Protein AF-A0A2V2V6P1-F1 (afdb_monomer_lite)

Structure (mmCIF, N/CA/C/O backbone):
data_AF-A0A2V2V6P1-F1
#
_entry.id   AF-A0A2V2V6P1-F1
#
loop_
_atom_site.group_PDB
_atom_site.id
_atom_site.type_symbol
_atom_site.label_atom_id
_atom_site.label_alt_id
_atom_site.label_comp_id
_atom_site.label_asym_id
_atom_site.label_entity_id
_atom_site.label_seq_id
_atom_site.pdbx_PDB_ins_code
_atom_site.Cartn_x
_atom_site.Cartn_y
_atom_site.Cartn_z
_atom_site.occupancy
_atom_site.B_iso_or_equiv
_atom_site.auth_seq_id
_atom_site.auth_comp_id
_atom_site.auth_asym_id
_atom_site.auth_atom_id
_atom_site.pdbx_PDB_model_num
ATOM 1 N N . MET A 1 1 ? 5.556 -16.209 -18.187 1.00 89.06 1 MET A N 1
ATOM 2 C CA . MET A 1 1 ? 5.966 -14.813 -17.973 1.00 89.06 1 MET A CA 1
ATOM 3 C C . MET A 1 1 ? 6.076 -14.596 -16.478 1.00 89.06 1 MET A C 1
ATOM 5 O O . MET A 1 1 ? 5.092 -14.852 -15.794 1.00 89.06 1 MET A O 1
ATOM 9 N N . PHE A 1 2 ? 7.232 -14.177 -15.977 1.00 92.62 2 PHE A N 1
ATOM 10 C CA . PHE A 1 2 ? 7.441 -13.860 -14.566 1.00 92.62 2 PHE A CA 1
ATOM 11 C C . PHE A 1 2 ? 7.770 -12.371 -14.395 1.00 92.62 2 PHE A C 1
ATOM 13 O O . PHE A 1 2 ? 8.653 -11.844 -15.073 1.00 92.62 2 PHE A O 1
ATOM 20 N N . ILE A 1 3 ? 7.023 -11.686 -13.524 1.00 94.00 3 ILE A N 1
ATOM 21 C CA . ILE A 1 3 ? 7.126 -10.239 -13.299 1.00 94.00 3 ILE A CA 1
ATOM 22 C C . ILE A 1 3 ? 7.539 -9.997 -11.850 1.00 94.00 3 ILE A C 1
ATOM 24 O O . ILE A 1 3 ? 6.914 -10.525 -10.932 1.00 94.00 3 ILE A O 1
ATOM 28 N N . ILE A 1 4 ? 8.566 -9.173 -11.655 1.00 94.62 4 ILE A N 1
ATOM 29 C CA . ILE A 1 4 ? 9.020 -8.705 -10.343 1.00 94.62 4 ILE A CA 1
ATOM 30 C C . ILE A 1 4 ? 8.730 -7.211 -10.229 1.00 94.62 4 ILE A C 1
ATOM 32 O O . ILE A 1 4 ? 8.981 -6.458 -11.168 1.00 94.62 4 ILE A O 1
ATOM 36 N N . SER A 1 5 ? 8.255 -6.780 -9.062 1.00 95.31 5 SER A N 1
ATOM 37 C CA . SER A 1 5 ? 8.188 -5.371 -8.679 1.00 95.31 5 SER A CA 1
ATOM 38 C C . SER A 1 5 ? 8.990 -5.155 -7.406 1.00 95.31 5 SER A C 1
ATOM 40 O O . SER A 1 5 ? 8.824 -5.921 -6.461 1.00 95.31 5 SER A O 1
ATOM 42 N N . TRP A 1 6 ? 9.850 -4.137 -7.375 1.00 94.94 6 TRP A N 1
ATOM 43 C CA . TRP A 1 6 ? 10.725 -3.891 -6.235 1.00 94.94 6 TRP A CA 1
ATOM 44 C C . TRP A 1 6 ? 11.082 -2.410 -6.067 1.00 94.94 6 TRP A C 1
ATOM 46 O O . TRP A 1 6 ? 11.802 -1.825 -6.883 1.00 94.94 6 TRP A O 1
ATOM 56 N N . ASN A 1 7 ? 10.665 -1.813 -4.950 1.00 94.50 7 ASN A N 1
ATOM 57 C CA . ASN A 1 7 ? 11.234 -0.548 -4.512 1.00 94.50 7 ASN A CA 1
ATOM 58 C C . ASN A 1 7 ? 12.654 -0.787 -3.957 1.00 94.50 7 ASN A C 1
ATOM 60 O O . ASN A 1 7 ? 12.836 -1.364 -2.885 1.00 94.50 7 ASN A O 1
ATOM 64 N N . VAL A 1 8 ? 13.667 -0.328 -4.699 1.00 92.75 8 VAL A N 1
ATOM 65 C CA . VAL A 1 8 ? 15.089 -0.574 -4.397 1.00 92.75 8 VAL A CA 1
ATOM 66 C C . VAL A 1 8 ? 15.697 0.432 -3.425 1.00 92.75 8 VAL A C 1
ATOM 68 O O . VAL A 1 8 ? 16.860 0.276 -3.058 1.00 92.75 8 VAL A O 1
ATOM 71 N N . ALA A 1 9 ? 14.966 1.490 -3.060 1.00 90.69 9 ALA A N 1
ATOM 72 C CA . ALA A 1 9 ? 15.437 2.590 -2.216 1.00 90.69 9 ALA A CA 1
ATOM 73 C C . ALA A 1 9 ? 16.768 3.252 -2.658 1.00 90.69 9 ALA A C 1
ATOM 75 O O . ALA A 1 9 ? 17.393 3.985 -1.883 1.00 90.69 9 ALA A O 1
ATOM 76 N N . GLY A 1 10 ? 17.179 3.062 -3.914 1.00 92.31 10 GLY A N 1
ATOM 77 C CA . GLY A 1 10 ? 18.407 3.583 -4.515 1.00 92.31 10 GLY A CA 1
ATOM 78 C C . GLY A 1 10 ? 19.127 2.532 -5.360 1.00 92.31 10 GLY A C 1
ATOM 79 O O . GLY A 1 10 ? 19.841 1.675 -4.847 1.00 92.31 10 GLY A O 1
ATOM 80 N N . TRP A 1 11 ? 19.005 2.621 -6.685 1.00 94.19 11 TRP A N 1
ATOM 81 C CA . TRP A 1 11 ? 19.511 1.577 -7.582 1.00 94.19 11 TRP A CA 1
ATOM 82 C C . TRP A 1 11 ? 21.039 1.541 -7.710 1.00 94.19 11 TRP A C 1
ATOM 84 O O . TRP A 1 11 ? 21.615 0.470 -7.868 1.00 94.19 11 TRP A O 1
ATOM 94 N N . SER A 1 12 ? 21.738 2.678 -7.622 1.00 91.81 12 SER A N 1
ATOM 95 C CA . SER A 1 12 ? 23.207 2.692 -7.766 1.00 91.81 12 SER A CA 1
ATOM 96 C C . SER A 1 12 ? 23.924 1.868 -6.690 1.00 91.81 12 SER A C 1
ATOM 98 O O . SER A 1 12 ? 24.872 1.150 -6.998 1.00 91.81 12 SER A O 1
ATOM 100 N N . SER A 1 13 ? 23.482 1.948 -5.431 1.00 90.75 13 SER A N 1
ATOM 101 C CA . SER A 1 13 ? 24.029 1.125 -4.343 1.00 90.75 13 SER A CA 1
ATOM 102 C C . SER A 1 13 ? 23.668 -0.343 -4.534 1.00 90.75 13 SER A C 1
ATOM 104 O O . SER A 1 13 ? 24.547 -1.198 -4.479 1.00 90.75 13 SER A O 1
ATOM 106 N N . THR A 1 14 ? 22.400 -0.615 -4.836 1.00 91.69 14 THR A N 1
ATOM 107 C CA . THR A 1 14 ? 21.874 -1.971 -5.015 1.00 91.69 14 THR A CA 1
ATOM 108 C C . THR A 1 14 ? 22.548 -2.697 -6.179 1.00 91.69 14 THR A C 1
ATOM 110 O O . THR A 1 14 ? 23.003 -3.823 -6.028 1.00 91.69 14 THR A O 1
ATOM 113 N N . SER A 1 15 ? 22.706 -2.037 -7.327 1.00 93.56 15 SER A N 1
ATOM 114 C CA . SER A 1 15 ? 23.390 -2.601 -8.499 1.00 93.56 15 SER A CA 1
ATOM 115 C C . SER A 1 15 ? 24.881 -2.856 -8.263 1.00 93.56 15 SER A C 1
ATOM 117 O O . SER A 1 15 ? 25.421 -3.823 -8.795 1.00 93.56 15 SER A O 1
ATOM 119 N N . ARG A 1 16 ? 25.558 -2.038 -7.442 1.00 93.00 16 ARG A N 1
ATOM 120 C CA . ARG A 1 16 ? 26.941 -2.307 -7.019 1.00 93.00 16 ARG A CA 1
ATOM 121 C C . ARG A 1 16 ? 27.026 -3.605 -6.215 1.00 93.00 16 ARG A C 1
ATOM 123 O O . ARG A 1 16 ? 27.831 -4.455 -6.576 1.00 93.00 16 ARG A O 1
ATOM 130 N N . MET A 1 17 ? 26.177 -3.767 -5.201 1.00 90.19 17 MET A N 1
ATOM 131 C CA . MET A 1 17 ? 26.137 -4.987 -4.382 1.00 90.19 17 MET A CA 1
ATOM 132 C C . MET A 1 17 ? 25.772 -6.215 -5.221 1.00 90.19 17 MET A C 1
ATOM 134 O O . MET A 1 17 ? 26.411 -7.253 -5.113 1.00 90.19 17 MET A O 1
ATOM 138 N N . ILE A 1 18 ? 24.816 -6.074 -6.146 1.00 91.88 18 ILE A N 1
ATOM 139 C CA . ILE A 1 18 ? 24.467 -7.141 -7.091 1.00 91.88 18 ILE A CA 1
ATOM 140 C C . ILE A 1 18 ? 25.690 -7.585 -7.903 1.00 91.88 18 ILE A C 1
ATOM 142 O O . ILE A 1 18 ? 25.903 -8.780 -8.084 1.00 91.88 18 ILE A O 1
ATOM 146 N N . ARG A 1 19 ? 26.513 -6.656 -8.393 1.00 92.44 19 ARG A N 1
ATOM 147 C CA . ARG A 1 19 ? 27.737 -7.022 -9.120 1.00 92.44 19 ARG A CA 1
ATOM 148 C C . ARG A 1 19 ? 28.783 -7.674 -8.220 1.00 92.44 19 ARG A C 1
ATOM 150 O O . ARG A 1 19 ? 29.459 -8.587 -8.677 1.00 92.44 19 ARG A O 1
ATOM 157 N N . GLU A 1 20 ? 28.916 -7.225 -6.976 1.00 91.56 20 GLU A N 1
ATOM 158 C CA . GLU A 1 20 ? 29.836 -7.821 -5.998 1.00 91.56 20 GLU A CA 1
ATOM 159 C C . GLU A 1 20 ? 29.452 -9.280 -5.687 1.00 91.56 20 GLU A C 1
ATOM 161 O O . GLU A 1 20 ? 30.316 -10.155 -5.736 1.00 91.56 20 GLU A O 1
ATOM 166 N N . ASP A 1 21 ? 28.161 -9.558 -5.485 1.00 88.56 21 ASP A N 1
ATOM 167 C CA . ASP A 1 21 ? 27.668 -10.882 -5.078 1.00 88.56 21 ASP A CA 1
ATOM 168 C C . ASP A 1 21 ? 27.405 -11.839 -6.257 1.00 88.56 21 ASP A C 1
ATOM 170 O O . ASP A 1 21 ? 27.622 -13.049 -6.155 1.00 88.56 21 ASP A O 1
ATOM 174 N N . PHE A 1 22 ? 26.928 -11.323 -7.395 1.00 90.06 22 PHE A N 1
ATOM 175 C CA . PHE A 1 22 ? 26.502 -12.127 -8.553 1.00 90.06 22 PHE A CA 1
ATOM 176 C C . PHE A 1 22 ? 27.411 -11.969 -9.782 1.00 90.06 22 PHE A C 1
ATOM 178 O O . PHE A 1 22 ? 27.171 -12.603 -10.816 1.00 90.06 22 PHE A O 1
ATOM 185 N N . GLY A 1 23 ? 28.444 -11.130 -9.696 1.00 91.38 23 GLY A N 1
ATOM 186 C CA . GLY A 1 23 ? 29.402 -10.832 -10.764 1.00 91.38 23 GLY A CA 1
ATOM 187 C C . GLY A 1 23 ? 28.898 -9.826 -11.804 1.00 91.38 23 GLY A C 1
ATOM 188 O O . GLY A 1 23 ? 29.677 -9.016 -12.298 1.00 91.38 23 GLY A O 1
ATOM 189 N N . SER A 1 24 ? 27.606 -9.853 -12.142 1.00 92.62 24 SER A N 1
ATOM 190 C CA . SER A 1 24 ? 26.980 -8.915 -13.082 1.00 92.62 24 SER A CA 1
ATOM 191 C C . SER A 1 24 ? 25.478 -8.765 -12.815 1.00 92.62 24 SER A C 1
ATOM 193 O O . SER A 1 24 ? 24.850 -9.648 -12.219 1.00 92.62 24 SER A O 1
ATOM 195 N N . ILE A 1 25 ? 24.882 -7.666 -13.277 1.00 93.75 25 ILE A N 1
ATOM 196 C CA . ILE A 1 25 ? 23.432 -7.458 -13.248 1.00 93.75 25 ILE A CA 1
ATOM 197 C C . ILE A 1 25 ? 22.745 -8.458 -14.185 1.00 93.75 25 ILE A C 1
ATOM 199 O O . ILE A 1 25 ? 21.726 -9.029 -13.801 1.00 93.75 25 ILE A O 1
ATOM 203 N N . ALA A 1 26 ? 23.313 -8.741 -15.362 1.00 91.62 26 ALA A N 1
ATOM 204 C CA . ALA A 1 26 ? 22.815 -9.764 -16.284 1.00 91.62 26 ALA A CA 1
ATOM 205 C C . ALA A 1 26 ? 22.690 -11.135 -15.599 1.00 91.62 26 ALA A C 1
ATOM 207 O O . ALA A 1 26 ? 21.635 -11.769 -15.660 1.00 91.62 26 ALA A O 1
ATOM 208 N N . SER A 1 27 ? 23.738 -11.562 -14.884 1.00 91.38 27 SER A N 1
ATOM 209 C CA . SER A 1 27 ? 23.758 -12.813 -14.115 1.00 91.38 27 SER A CA 1
ATOM 210 C C . SER A 1 27 ? 22.663 -12.839 -13.050 1.00 91.38 27 SER A C 1
ATOM 212 O O . SER A 1 27 ? 21.993 -13.857 -12.874 1.00 91.38 27 SER A O 1
ATOM 214 N N . PHE A 1 28 ? 22.468 -11.729 -12.335 1.00 92.81 28 PHE A N 1
ATOM 215 C CA . PHE A 1 28 ? 21.411 -11.607 -11.335 1.00 92.81 28 PHE A CA 1
ATOM 216 C C . PHE A 1 28 ? 20.018 -11.700 -11.966 1.00 92.81 28 PHE A C 1
ATOM 218 O O . PHE A 1 28 ? 19.232 -12.559 -11.572 1.00 92.81 28 PHE A O 1
ATOM 225 N N . LEU A 1 29 ? 19.732 -10.894 -12.993 1.00 91.44 29 LEU A N 1
ATOM 226 C CA . LEU A 1 29 ? 18.449 -10.902 -13.701 1.00 91.44 29 LEU A CA 1
ATOM 227 C C . LEU A 1 29 ? 18.150 -12.264 -14.347 1.00 91.44 29 LEU A C 1
ATOM 229 O O . LEU A 1 29 ? 17.004 -12.699 -14.391 1.00 91.44 29 LEU A O 1
ATOM 233 N N . GLN A 1 30 ? 19.169 -12.984 -14.821 1.00 87.88 30 GLN A N 1
ATOM 234 C CA . GLN A 1 30 ? 18.990 -14.342 -15.330 1.00 87.88 30 GLN A CA 1
ATOM 235 C C . GLN A 1 30 ? 18.619 -15.329 -14.213 1.00 87.88 30 GLN A C 1
ATOM 237 O O . GLN A 1 30 ? 17.751 -16.179 -14.417 1.00 87.88 30 GLN A O 1
ATOM 242 N N . ARG A 1 31 ? 19.239 -15.208 -13.030 1.00 89.00 31 ARG A N 1
ATOM 243 C CA . ARG A 1 31 ? 18.958 -16.060 -11.860 1.00 89.00 31 ARG A CA 1
ATOM 244 C C . ARG A 1 31 ? 17.566 -15.850 -11.280 1.00 89.00 31 ARG A C 1
ATOM 246 O O . ARG A 1 31 ? 17.010 -16.809 -10.756 1.00 89.00 31 ARG A O 1
ATOM 253 N N . THR A 1 32 ? 16.993 -14.649 -11.386 1.00 88.31 32 THR A N 1
ATOM 254 C CA . THR A 1 32 ? 15.604 -14.423 -10.950 1.00 88.31 32 THR A CA 1
ATOM 255 C C . THR A 1 32 ? 14.589 -15.162 -11.821 1.00 88.31 32 THR A C 1
ATOM 257 O O . THR A 1 32 ? 13.445 -15.314 -11.409 1.00 88.31 32 THR A O 1
ATOM 260 N N . GLN A 1 33 ? 14.984 -15.600 -13.024 1.00 90.31 33 GLN A N 1
ATOM 261 C CA . GLN A 1 33 ? 14.097 -16.154 -14.052 1.00 90.31 33 GLN A CA 1
ATOM 262 C C . GLN A 1 33 ? 12.965 -15.201 -14.471 1.00 90.31 33 GLN A C 1
ATOM 264 O O . GLN A 1 33 ? 12.017 -15.626 -15.127 1.00 90.31 33 GLN A O 1
ATOM 269 N N . ALA A 1 34 ? 13.059 -13.914 -14.123 1.00 92.19 34 ALA A N 1
ATOM 270 C CA . ALA A 1 34 ? 12.073 -12.922 -14.516 1.00 92.19 34 ALA A CA 1
ATOM 271 C C . ALA A 1 34 ? 12.130 -12.657 -16.021 1.00 92.19 34 ALA A C 1
ATOM 273 O O . ALA A 1 34 ? 13.157 -12.857 -16.675 1.00 92.19 34 ALA A O 1
ATOM 274 N N . ASP A 1 35 ? 11.011 -12.187 -16.553 1.00 95.62 35 ASP A N 1
ATOM 275 C CA . ASP A 1 35 ? 10.893 -11.641 -17.902 1.00 95.62 35 ASP A CA 1
ATOM 276 C C . ASP A 1 35 ? 10.772 -10.114 -17.864 1.00 95.62 35 ASP A C 1
ATOM 278 O O . ASP A 1 35 ? 11.211 -9.431 -18.789 1.00 95.62 35 ASP A O 1
ATOM 282 N N . ILE A 1 36 ? 10.197 -9.584 -16.779 1.00 97.50 36 ILE A N 1
ATOM 283 C CA . ILE A 1 36 ? 10.028 -8.155 -16.520 1.00 97.50 36 ILE A CA 1
ATOM 284 C C . ILE A 1 36 ? 10.393 -7.880 -15.059 1.00 97.50 36 ILE A C 1
ATOM 286 O O . ILE A 1 36 ? 9.879 -8.532 -14.151 1.00 97.50 36 ILE A O 1
ATOM 290 N N . VAL A 1 37 ? 11.262 -6.900 -14.823 1.00 97.56 37 VAL A N 1
ATOM 291 C CA . VAL A 1 37 ? 11.636 -6.419 -13.490 1.00 97.56 37 VAL A CA 1
ATOM 292 C C . VAL A 1 37 ? 11.384 -4.918 -13.424 1.00 97.56 37 VAL A C 1
ATOM 294 O O . VAL A 1 37 ? 12.053 -4.126 -14.083 1.00 97.56 37 VAL A O 1
ATOM 297 N N . CYS A 1 38 ? 10.408 -4.528 -12.616 1.00 98.44 38 CYS A N 1
ATOM 298 C CA . CYS A 1 38 ? 9.981 -3.154 -12.415 1.00 98.44 38 CYS A CA 1
ATOM 299 C C . CYS A 1 38 ? 10.547 -2.627 -11.100 1.00 98.44 38 CYS A C 1
ATOM 301 O O . CYS A 1 38 ? 10.188 -3.113 -10.030 1.00 98.44 38 CYS A O 1
ATOM 303 N N . LEU A 1 39 ? 11.428 -1.634 -11.177 1.00 98.00 39 LEU A N 1
ATOM 304 C CA . LEU A 1 39 ? 12.057 -1.030 -10.010 1.00 98.00 39 LEU A CA 1
ATOM 305 C C . LEU A 1 39 ? 11.515 0.374 -9.751 1.00 98.00 39 LEU A C 1
ATOM 307 O O . LEU A 1 39 ? 11.304 1.153 -10.688 1.00 98.00 39 LEU A O 1
ATOM 311 N N . GLN A 1 40 ? 11.353 0.702 -8.471 1.00 97.69 40 GLN A N 1
ATOM 312 C CA . GLN A 1 40 ? 10.946 2.019 -7.981 1.00 97.69 40 GLN A CA 1
ATOM 313 C C . GLN A 1 40 ? 12.022 2.638 -7.083 1.00 97.69 40 GLN A C 1
ATOM 315 O O . GLN A 1 40 ? 12.880 1.940 -6.550 1.00 97.69 40 GLN A O 1
ATOM 320 N N . GLU A 1 41 ? 11.970 3.960 -6.911 1.00 94.38 41 GLU A N 1
ATOM 321 C CA . GLU A 1 41 ? 12.914 4.730 -6.088 1.00 94.38 41 GLU A CA 1
ATOM 322 C C . GLU A 1 41 ? 14.383 4.575 -6.533 1.00 94.38 41 GLU A C 1
ATOM 324 O O . GLU A 1 41 ? 15.314 4.470 -5.735 1.00 94.38 41 GLU A O 1
ATOM 329 N N . VAL A 1 42 ? 14.601 4.597 -7.849 1.00 94.56 42 VAL A N 1
ATOM 330 C CA . VAL A 1 42 ? 15.912 4.392 -8.486 1.00 94.56 42 VAL A CA 1
ATOM 331 C C . VAL A 1 42 ? 16.952 5.443 -8.065 1.00 94.56 42 VAL A C 1
ATOM 333 O O . VAL A 1 42 ? 18.140 5.128 -7.984 1.00 94.56 42 VAL A O 1
ATOM 336 N N . LYS A 1 43 ? 16.518 6.677 -7.766 1.00 92.56 43 LYS A N 1
ATOM 337 C CA . LYS A 1 43 ? 17.339 7.837 -7.356 1.00 92.56 43 LYS A CA 1
ATOM 338 C C . LYS A 1 43 ? 18.412 8.207 -8.383 1.00 92.56 43 LYS A C 1
ATOM 340 O O . LYS A 1 43 ? 19.604 8.311 -8.089 1.00 92.56 43 LYS A O 1
ATOM 345 N N . GLY A 1 44 ? 17.968 8.392 -9.626 1.00 89.50 44 GLY A N 1
ATOM 346 C CA . GLY A 1 44 ? 18.817 8.682 -10.781 1.00 89.50 44 GLY A CA 1
ATOM 347 C C . GLY A 1 44 ? 18.540 10.022 -11.461 1.00 89.50 44 GLY A C 1
ATOM 348 O O . GLY A 1 44 ? 17.657 10.786 -11.075 1.00 89.50 44 GLY A O 1
ATOM 349 N N . SER A 1 45 ? 19.322 10.306 -12.501 1.00 92.56 45 SER A N 1
ATOM 350 C CA . SER A 1 45 ? 19.064 11.397 -13.445 1.00 92.56 45 SER A CA 1
ATOM 351 C C . SER A 1 45 ? 19.658 11.056 -14.809 1.00 92.56 45 SER A C 1
ATOM 353 O O . SER A 1 45 ? 20.632 10.305 -14.871 1.00 92.56 45 SER A O 1
ATOM 355 N N . TRP A 1 46 ? 19.133 11.666 -15.874 1.00 92.00 46 TRP A N 1
ATOM 356 C CA . TRP A 1 46 ? 19.660 11.502 -17.234 1.00 92.00 46 TRP A CA 1
ATOM 357 C C . TRP A 1 46 ? 21.154 11.828 -17.328 1.00 92.00 46 TRP A C 1
ATOM 359 O O . TRP A 1 46 ? 21.923 11.008 -17.807 1.00 92.00 46 TRP A O 1
ATOM 369 N N . ALA A 1 47 ? 21.592 12.946 -16.740 1.00 91.25 47 ALA A N 1
ATOM 370 C CA . ALA A 1 47 ? 23.005 13.332 -16.732 1.00 91.25 47 ALA A CA 1
ATOM 371 C C . ALA A 1 47 ? 23.913 12.283 -16.061 1.00 91.25 47 ALA A C 1
ATOM 373 O O . ALA A 1 47 ? 25.030 12.050 -16.512 1.00 91.25 47 ALA A O 1
ATOM 374 N N . LYS A 1 48 ? 23.439 11.635 -14.986 1.00 90.06 48 LYS A N 1
ATOM 375 C CA . LYS A 1 48 ? 24.193 10.570 -14.307 1.00 90.06 48 LYS A CA 1
ATOM 376 C C . LYS A 1 48 ? 24.206 9.283 -15.134 1.00 90.06 48 LYS A C 1
ATOM 378 O O . LYS A 1 48 ? 25.240 8.632 -15.204 1.00 90.06 48 LYS A O 1
ATOM 383 N N . LEU A 1 49 ? 23.081 8.943 -15.765 1.00 91.56 49 LEU A N 1
ATOM 384 C CA . LEU A 1 49 ? 22.963 7.783 -16.649 1.00 91.56 49 LEU A CA 1
ATOM 385 C C . LEU A 1 49 ? 23.873 7.907 -17.876 1.00 91.56 49 LEU A C 1
ATOM 387 O O . LEU A 1 49 ? 24.525 6.938 -18.236 1.00 91.56 49 LEU A O 1
ATOM 391 N N . GLU A 1 50 ? 23.956 9.091 -18.480 1.00 91.12 50 GLU A N 1
ATOM 392 C CA . GLU A 1 50 ? 24.835 9.369 -19.623 1.00 91.12 50 GLU A CA 1
ATOM 393 C C . GLU A 1 50 ? 26.318 9.367 -19.234 1.00 91.12 50 GLU A C 1
ATOM 395 O O . GLU A 1 50 ? 27.155 8.854 -19.979 1.00 91.12 50 GLU A O 1
ATOM 400 N N . ALA A 1 51 ? 26.652 9.938 -18.072 1.00 91.69 51 ALA A N 1
ATOM 401 C CA . ALA A 1 51 ? 28.032 10.028 -17.603 1.00 91.69 51 ALA A CA 1
ATOM 402 C C . ALA A 1 51 ? 28.590 8.677 -17.129 1.00 91.69 51 ALA A C 1
ATOM 404 O O . ALA A 1 51 ? 29.763 8.388 -17.364 1.00 91.69 51 ALA A O 1
ATOM 405 N N . ASP A 1 52 ? 27.767 7.866 -16.460 1.00 91.56 52 ASP A N 1
ATOM 406 C CA . ASP A 1 52 ? 28.168 6.584 -15.881 1.00 91.56 52 ASP A CA 1
ATOM 407 C C . ASP A 1 52 ? 27.034 5.535 -15.944 1.00 91.56 52 ASP A C 1
ATOM 409 O O . ASP A 1 52 ? 26.390 5.232 -14.930 1.00 91.56 52 ASP A O 1
ATOM 413 N N . PRO A 1 53 ? 26.784 4.940 -17.129 1.00 92.56 53 PRO A N 1
ATOM 414 C CA . PRO A 1 53 ? 25.801 3.868 -17.294 1.00 92.56 53 PRO A CA 1
ATOM 415 C C . PRO A 1 53 ? 26.031 2.670 -16.364 1.00 92.56 53 PRO A C 1
ATOM 417 O O . PRO A 1 53 ? 25.075 2.076 -15.864 1.00 92.56 53 PRO A O 1
ATOM 420 N N . CYS A 1 54 ? 27.296 2.314 -16.115 1.00 91.50 54 CYS A N 1
ATOM 421 C CA . CYS A 1 54 ? 27.663 1.170 -15.284 1.00 91.50 54 CYS A CA 1
ATOM 422 C C . CYS A 1 54 ? 27.355 1.436 -13.803 1.00 91.50 54 CYS A C 1
ATOM 424 O O . CYS A 1 54 ? 26.662 0.646 -13.155 1.00 91.50 54 CYS A O 1
ATOM 426 N N . GLY A 1 55 ? 27.768 2.586 -13.262 1.00 90.00 55 GLY A N 1
ATOM 427 C CA . GLY A 1 55 ? 27.438 2.984 -11.889 1.00 90.00 55 GLY A CA 1
ATOM 428 C C . GLY A 1 55 ? 25.952 3.289 -11.675 1.00 90.00 55 GLY A C 1
ATOM 429 O O . GLY A 1 55 ? 25.444 3.182 -10.555 1.00 90.00 55 GLY A O 1
ATOM 430 N N . MET A 1 56 ? 25.216 3.606 -12.742 1.00 92.12 56 MET A N 1
ATOM 431 C CA . MET A 1 56 ? 23.751 3.660 -12.737 1.00 92.12 56 MET A CA 1
ATOM 432 C C . MET A 1 56 ? 23.077 2.295 -12.878 1.00 92.12 56 MET A C 1
ATOM 434 O O . MET A 1 56 ? 21.855 2.232 -12.823 1.00 92.12 56 MET A O 1
ATOM 438 N N . GLY A 1 57 ? 23.840 1.215 -13.043 1.00 92.19 57 GLY A N 1
ATOM 439 C CA . GLY A 1 57 ? 23.306 -0.136 -13.178 1.00 92.19 57 GLY A CA 1
ATOM 440 C C . GLY A 1 57 ? 22.460 -0.332 -14.436 1.00 92.19 57 GLY A C 1
ATOM 441 O O . GLY A 1 57 ? 21.535 -1.137 -14.427 1.00 92.19 57 GLY A O 1
ATOM 442 N N . ALA A 1 58 ? 22.743 0.432 -15.492 1.00 93.19 58 ALA A N 1
ATOM 443 C CA . ALA A 1 58 ? 22.149 0.283 -16.820 1.00 93.19 58 ALA A CA 1
ATOM 444 C C . ALA A 1 58 ? 23.042 -0.526 -17.776 1.00 93.19 58 ALA A C 1
ATOM 446 O O . ALA A 1 58 ? 22.691 -0.734 -18.934 1.00 93.19 58 ALA A O 1
ATOM 447 N N . SER A 1 59 ? 24.223 -0.934 -17.308 1.00 90.50 59 SER A N 1
ATOM 448 C CA . SER A 1 59 ? 25.231 -1.663 -18.068 1.00 90.50 59 SER A CA 1
ATOM 449 C C . SER A 1 59 ? 26.129 -2.461 -17.119 1.00 90.50 59 SER A C 1
ATOM 451 O O . SER A 1 59 ? 26.402 -2.006 -16.007 1.00 90.50 59 SER A O 1
ATOM 453 N N . ASP A 1 60 ? 26.618 -3.615 -17.574 1.00 87.25 60 ASP A N 1
ATOM 454 C CA . ASP A 1 60 ? 27.665 -4.401 -16.901 1.00 87.25 60 ASP A CA 1
ATOM 455 C C . ASP A 1 60 ? 29.078 -4.112 -17.447 1.00 87.25 60 ASP A C 1
ATOM 457 O O . ASP A 1 60 ? 30.062 -4.706 -17.009 1.00 87.25 60 ASP A O 1
ATOM 461 N N . GLY A 1 61 ? 29.205 -3.177 -18.394 1.00 75.88 61 GLY A N 1
ATOM 462 C CA . GLY A 1 61 ? 30.483 -2.760 -18.963 1.00 75.88 61 GLY A CA 1
ATOM 463 C C . GLY A 1 61 ? 30.323 -1.920 -20.234 1.00 75.88 61 GLY A C 1
ATOM 464 O O . GLY A 1 61 ? 29.438 -2.154 -21.052 1.00 75.88 61 GLY A O 1
ATOM 465 N N . GLY A 1 62 ? 31.215 -0.942 -20.431 1.00 63.50 62 GLY A N 1
ATOM 466 C CA . GLY A 1 62 ? 31.208 -0.057 -21.606 1.00 63.50 62 GLY A CA 1
ATOM 467 C C . GLY A 1 62 ? 30.332 1.199 -21.455 1.00 63.50 62 GLY A C 1
ATOM 468 O O . GLY A 1 62 ? 29.910 1.554 -20.360 1.00 63.50 62 GLY A O 1
ATOM 469 N N . ARG A 1 63 ? 30.108 1.920 -22.568 1.00 58.22 63 ARG A N 1
ATOM 470 C CA . ARG A 1 63 ? 29.298 3.163 -22.626 1.00 58.22 63 ARG A CA 1
ATOM 471 C C . ARG A 1 63 ? 27.856 2.944 -23.112 1.00 58.22 63 ARG A C 1
ATOM 473 O O . ARG A 1 63 ? 27.115 3.906 -23.275 1.00 58.22 63 ARG A O 1
ATOM 480 N N . THR A 1 64 ? 27.464 1.706 -23.398 1.00 66.56 64 THR A N 1
ATOM 481 C CA . THR A 1 64 ? 26.135 1.356 -23.923 1.00 66.56 64 THR A CA 1
ATOM 482 C C . THR A 1 64 ? 25.170 1.004 -22.792 1.00 66.56 64 THR A C 1
ATOM 484 O O . THR A 1 64 ? 25.556 0.286 -21.873 1.00 66.56 64 THR A O 1
ATOM 487 N N . LEU A 1 65 ? 23.905 1.432 -22.893 1.00 72.00 65 LEU A N 1
ATOM 488 C CA . LEU A 1 65 ? 22.805 1.137 -21.947 1.00 72.00 65 LEU A CA 1
ATOM 489 C C . LEU A 1 65 ? 22.269 -0.309 -22.044 1.00 72.00 65 LEU A C 1
ATOM 491 O O . LEU A 1 65 ? 21.083 -0.556 -21.831 1.00 72.00 65 LEU A O 1
ATOM 495 N N . ALA A 1 66 ? 23.115 -1.252 -22.454 1.00 78.25 66 ALA A N 1
ATOM 496 C CA . ALA A 1 66 ? 22.714 -2.616 -22.755 1.00 78.25 66 ALA A CA 1
ATOM 497 C C . ALA A 1 66 ? 23.280 -3.571 -21.704 1.00 78.25 66 ALA A C 1
ATOM 499 O O . ALA A 1 66 ? 24.496 -3.732 -21.586 1.00 78.25 66 ALA A O 1
ATOM 500 N N . ILE A 1 67 ? 22.373 -4.207 -20.970 1.00 89.56 67 ILE A N 1
ATOM 501 C CA . ILE A 1 67 ? 22.641 -5.436 -20.228 1.00 89.56 67 ILE A CA 1
ATOM 502 C C . ILE A 1 67 ? 22.331 -6.579 -21.194 1.00 89.56 67 ILE A C 1
ATOM 504 O O . ILE A 1 67 ? 21.299 -6.553 -21.863 1.00 89.56 67 ILE A O 1
ATOM 508 N N . ASP A 1 68 ? 23.227 -7.555 -21.320 1.00 89.38 68 ASP A N 1
ATOM 509 C CA . ASP A 1 68 ? 23.069 -8.606 -22.328 1.00 89.38 68 ASP A CA 1
ATOM 510 C C . ASP A 1 68 ? 21.745 -9.372 -22.154 1.00 89.38 68 ASP A C 1
ATOM 512 O O . ASP A 1 68 ? 21.409 -9.814 -21.057 1.00 89.38 68 ASP A O 1
ATOM 516 N N . GLY A 1 69 ? 20.972 -9.492 -23.236 1.00 90.88 69 GLY A N 1
ATOM 517 C CA . GLY A 1 69 ? 19.638 -10.103 -23.233 1.00 90.88 69 GLY A CA 1
ATOM 518 C C . GLY A 1 69 ? 18.498 -9.257 -22.640 1.00 90.88 69 GLY A C 1
ATOM 519 O O . GLY A 1 69 ? 17.364 -9.744 -22.597 1.00 90.88 69 GLY A O 1
ATOM 520 N N . TRP A 1 70 ? 18.752 -8.011 -22.226 1.00 94.00 70 TRP A N 1
ATOM 521 C CA . TRP A 1 70 ? 17.766 -7.137 -21.580 1.00 94.00 70 TRP A CA 1
ATOM 522 C C . TRP A 1 70 ? 17.699 -5.738 -22.203 1.00 94.00 70 TRP A C 1
ATOM 524 O O . TRP A 1 70 ? 18.699 -5.148 -22.606 1.00 94.00 70 TRP A O 1
ATOM 534 N N . GLU A 1 71 ? 16.497 -5.178 -22.214 1.00 94.62 71 GLU A N 1
ATOM 535 C CA . GLU A 1 71 ? 16.213 -3.771 -22.480 1.00 94.62 71 GLU A CA 1
ATOM 536 C C . GLU A 1 71 ? 15.857 -3.074 -21.164 1.00 94.62 71 GLU A C 1
ATOM 538 O O . GLU A 1 71 ? 15.304 -3.694 -20.254 1.00 94.62 71 GLU A O 1
ATOM 543 N N . SER A 1 72 ? 16.175 -1.783 -21.046 1.00 95.50 72 SER A N 1
ATOM 544 C CA . SER A 1 72 ? 15.839 -0.990 -19.863 1.00 95.50 72 SER A CA 1
ATOM 545 C C . SER A 1 72 ? 15.182 0.328 -20.253 1.00 95.50 72 SER A C 1
ATOM 547 O O . SER A 1 72 ? 15.677 1.062 -21.108 1.00 95.50 72 SER A O 1
ATOM 549 N N . PHE A 1 73 ? 14.058 0.630 -19.611 1.00 97.06 73 PHE A N 1
ATOM 550 C CA . PHE A 1 73 ? 13.263 1.826 -19.868 1.00 97.06 73 PHE A CA 1
ATOM 551 C C . PHE A 1 73 ? 13.216 2.665 -18.596 1.00 97.06 73 PHE A C 1
ATOM 553 O O . PHE A 1 73 ? 12.817 2.158 -17.549 1.00 97.06 73 PHE A O 1
ATOM 560 N N . TRP A 1 74 ? 13.626 3.931 -18.675 1.00 96.69 74 TRP A N 1
ATOM 561 C CA . TRP A 1 74 ? 13.866 4.782 -17.506 1.00 96.69 74 TRP A CA 1
ATOM 562 C C . TRP A 1 74 ? 12.940 5.995 -17.496 1.00 96.69 74 TRP A C 1
ATOM 564 O O . TRP A 1 74 ? 12.717 6.633 -18.527 1.00 96.69 74 TRP A O 1
ATOM 574 N N . SER A 1 75 ? 12.462 6.353 -16.308 1.00 96.50 75 SER A N 1
ATOM 575 C CA . SER A 1 75 ? 11.815 7.634 -16.039 1.00 96.50 75 SER A CA 1
ATOM 576 C C . SER A 1 75 ? 12.470 8.263 -14.811 1.00 96.50 75 SER A C 1
ATOM 578 O O . SER A 1 75 ? 12.559 7.641 -13.752 1.00 96.50 75 SER A O 1
ATOM 580 N N . PHE A 1 76 ? 12.984 9.484 -14.955 1.00 94.62 76 PHE A N 1
ATOM 581 C CA . PHE A 1 76 ? 13.680 10.212 -13.892 1.00 94.62 76 PHE A CA 1
ATOM 582 C C . PHE A 1 76 ? 12.996 11.538 -13.599 1.00 94.62 76 PHE A C 1
ATOM 584 O O . PHE A 1 76 ? 12.459 12.181 -14.500 1.00 94.62 76 PHE A O 1
ATOM 591 N N . SER A 1 77 ? 13.106 11.985 -12.349 1.00 88.12 77 SER A N 1
ATOM 592 C CA . SER A 1 77 ? 12.670 13.319 -11.954 1.00 88.12 77 SER A CA 1
ATOM 593 C C . SER A 1 77 ? 13.403 14.421 -12.723 1.00 88.12 77 SER A C 1
ATOM 595 O O . SER A 1 77 ? 14.619 14.366 -12.945 1.00 88.12 77 SER A O 1
ATOM 597 N N . GLY A 1 78 ? 12.660 15.474 -13.049 1.00 81.38 78 GLY A N 1
ATOM 598 C CA . GLY A 1 78 ? 13.152 16.733 -13.584 1.00 81.38 78 GLY A CA 1
ATOM 599 C C . GLY A 1 78 ? 13.936 17.555 -12.556 1.00 81.38 78 GLY A C 1
ATOM 600 O O . GLY A 1 78 ? 14.374 17.074 -11.511 1.00 81.38 78 GLY A O 1
ATOM 601 N N . LYS A 1 79 ? 14.148 18.844 -12.853 1.00 72.00 79 LYS A N 1
ATOM 602 C CA . LYS A 1 79 ? 15.055 19.710 -12.074 1.00 72.00 79 LYS A CA 1
ATOM 603 C C . LYS A 1 79 ? 14.642 19.880 -10.604 1.00 72.00 79 LYS A C 1
ATOM 605 O O . LYS A 1 79 ? 15.530 19.892 -9.758 1.00 72.00 79 LYS A O 1
ATOM 610 N N . ALA A 1 80 ? 13.344 19.982 -10.310 1.00 67.75 80 ALA A N 1
ATOM 611 C CA . ALA A 1 80 ? 12.831 20.242 -8.958 1.00 67.75 80 ALA A CA 1
ATOM 612 C C . ALA A 1 80 ? 13.117 19.102 -7.961 1.00 67.75 80 ALA A C 1
ATOM 614 O O . ALA A 1 80 ? 13.347 19.355 -6.783 1.00 67.75 80 ALA A O 1
ATOM 615 N N . HIS A 1 81 ? 13.168 17.859 -8.445 1.00 73.19 81 HIS A N 1
ATOM 616 C CA . HIS A 1 81 ? 13.400 16.660 -7.634 1.00 73.19 81 HIS A CA 1
ATOM 617 C C . HIS A 1 81 ? 14.568 15.831 -8.185 1.00 73.19 81 HIS A C 1
ATOM 619 O O . HIS A 1 81 ? 14.566 14.604 -8.117 1.00 73.19 81 HIS A O 1
ATOM 625 N N . ARG A 1 82 ? 15.574 16.491 -8.773 1.00 74.06 82 ARG A N 1
ATOM 626 C CA . ARG A 1 82 ? 16.685 15.821 -9.460 1.00 74.06 82 ARG A CA 1
ATOM 627 C C . ARG A 1 82 ? 17.403 14.845 -8.527 1.00 74.06 82 ARG A C 1
ATOM 629 O O . ARG A 1 82 ? 17.852 15.237 -7.457 1.00 74.06 82 ARG A O 1
ATOM 636 N N . GLY A 1 83 ? 17.573 13.600 -8.973 1.00 71.88 83 GLY A N 1
ATOM 637 C CA . GLY A 1 83 ? 18.231 12.558 -8.178 1.00 71.88 83 GLY A CA 1
ATOM 638 C C . GLY A 1 83 ? 17.346 11.953 -7.083 1.00 71.88 83 GLY A C 1
ATOM 639 O O . GLY A 1 83 ? 17.791 11.048 -6.386 1.00 71.88 83 GLY A O 1
ATOM 640 N N . PHE A 1 84 ? 16.096 12.405 -6.960 1.00 74.75 84 PHE A N 1
ATOM 641 C CA . PHE A 1 84 ? 15.070 11.828 -6.097 1.00 74.75 84 PHE A CA 1
ATOM 642 C C . PHE A 1 84 ? 14.028 11.088 -6.959 1.00 74.75 84 PHE A C 1
ATOM 644 O O . PHE A 1 84 ? 13.842 11.423 -8.129 1.00 74.75 84 PHE A O 1
ATOM 651 N N . ASN A 1 85 ? 13.340 10.084 -6.404 1.00 89.56 85 ASN A N 1
ATOM 652 C CA . ASN A 1 85 ? 12.370 9.222 -7.111 1.00 89.56 85 ASN A CA 1
ATOM 653 C C . ASN A 1 85 ? 12.983 8.437 -8.297 1.00 89.56 85 ASN A C 1
ATOM 655 O O . ASN A 1 85 ? 14.136 8.014 -8.236 1.00 89.56 85 ASN A O 1
ATOM 659 N N . GLY A 1 86 ? 12.210 8.236 -9.367 1.00 94.62 86 GLY A N 1
ATOM 660 C CA . GLY A 1 86 ? 12.600 7.517 -10.574 1.00 94.62 86 GLY A CA 1
ATOM 661 C C . GLY A 1 86 ? 12.151 6.059 -10.572 1.00 94.62 86 GLY A C 1
ATOM 662 O O . GLY A 1 86 ? 12.206 5.385 -9.540 1.00 94.62 86 GLY A O 1
ATOM 663 N N . VAL A 1 87 ? 11.747 5.583 -11.745 1.00 97.94 87 VAL A N 1
ATOM 664 C CA . VAL A 1 87 ? 11.372 4.189 -12.007 1.00 97.94 87 VAL A CA 1
ATOM 665 C C . VAL A 1 87 ? 12.138 3.656 -13.215 1.00 97.94 87 VAL A C 1
ATOM 667 O O . VAL A 1 87 ? 12.492 4.411 -14.127 1.00 97.94 87 VAL A O 1
ATOM 670 N N . VAL A 1 88 ? 12.401 2.352 -13.226 1.00 97.75 88 VAL A N 1
ATOM 671 C CA . VAL A 1 88 ? 12.960 1.650 -14.388 1.00 97.75 88 VAL A CA 1
ATOM 672 C C . VAL A 1 88 ? 12.264 0.312 -14.576 1.00 97.75 88 VAL A C 1
ATOM 674 O O . VAL A 1 88 ? 11.972 -0.377 -13.603 1.00 97.75 88 VAL A O 1
ATOM 677 N N . SER A 1 89 ? 12.006 -0.064 -15.823 1.00 98.19 89 SER A N 1
ATOM 678 C CA . SER A 1 89 ? 11.575 -1.416 -16.179 1.00 98.19 89 SER A CA 1
ATOM 679 C C . SER A 1 89 ? 12.670 -2.094 -16.994 1.00 98.19 89 SER A C 1
ATOM 681 O O . SER A 1 89 ? 12.993 -1.631 -18.087 1.00 98.19 89 SER A O 1
ATOM 683 N N . PHE A 1 90 ? 13.231 -3.181 -16.466 1.00 97.56 90 PHE A N 1
ATOM 684 C CA . PHE A 1 90 ? 14.066 -4.112 -17.218 1.00 97.56 90 PHE A CA 1
ATOM 685 C C . PHE A 1 90 ? 13.170 -5.178 -17.837 1.00 97.56 90 PHE A C 1
ATOM 687 O O . PHE A 1 90 ? 12.388 -5.816 -17.136 1.00 97.56 90 PHE A O 1
ATOM 694 N N . VAL A 1 91 ? 13.272 -5.376 -19.143 1.00 97.19 91 VAL A N 1
ATOM 695 C CA . VAL A 1 91 ? 12.455 -6.334 -19.892 1.00 97.19 91 VAL A CA 1
ATOM 696 C C . VAL A 1 91 ? 13.382 -7.212 -20.718 1.00 97.19 91 VAL A C 1
ATOM 698 O O . VAL A 1 91 ? 14.347 -6.703 -21.287 1.00 97.19 91 VAL A O 1
ATOM 701 N N . ARG A 1 92 ? 13.124 -8.523 -20.803 1.00 95.62 92 ARG A N 1
ATOM 702 C CA . ARG A 1 92 ? 13.859 -9.366 -21.757 1.00 95.62 92 ARG A CA 1
ATOM 703 C C . ARG A 1 92 ? 13.745 -8.785 -23.160 1.00 95.62 92 ARG A C 1
ATOM 705 O O . ARG A 1 92 ? 12.674 -8.342 -23.576 1.00 95.62 92 ARG A O 1
ATOM 712 N N . LYS A 1 93 ? 14.862 -8.818 -23.879 1.00 93.56 93 LYS A N 1
ATOM 713 C CA . LYS A 1 93 ? 14.958 -8.276 -25.229 1.00 93.56 93 LYS A CA 1
ATOM 714 C C . LYS A 1 93 ? 13.843 -8.821 -26.133 1.00 93.56 93 LYS A C 1
ATOM 716 O O . LYS A 1 93 ? 13.490 -9.996 -26.040 1.00 93.56 93 LYS A O 1
ATOM 721 N N . ASP A 1 94 ? 13.314 -7.953 -26.991 1.00 93.88 94 ASP A N 1
ATOM 722 C CA . ASP A 1 94 ? 12.299 -8.252 -28.012 1.00 93.88 94 ASP A CA 1
ATOM 723 C C . ASP A 1 94 ? 10.876 -8.520 -27.468 1.00 93.88 94 ASP A C 1
ATOM 725 O O . ASP A 1 94 ? 9.969 -8.844 -28.237 1.00 93.88 94 ASP A O 1
ATOM 729 N N . LEU A 1 95 ? 10.627 -8.341 -26.161 1.00 95.81 95 LEU A N 1
ATOM 730 C CA . LEU A 1 95 ? 9.271 -8.440 -25.592 1.00 95.81 95 LEU A CA 1
ATOM 731 C C . LEU A 1 95 ? 8.493 -7.115 -25.601 1.00 95.81 95 LEU A C 1
ATOM 733 O O . LEU A 1 95 ? 7.275 -7.126 -25.392 1.00 95.81 95 LEU A O 1
ATOM 737 N N . THR A 1 96 ? 9.165 -5.977 -25.786 1.00 97.25 96 THR A N 1
ATOM 738 C CA . THR A 1 96 ? 8.534 -4.649 -25.720 1.00 97.25 96 THR A CA 1
ATOM 739 C C . THR A 1 96 ? 8.180 -4.149 -27.115 1.00 97.25 96 THR A C 1
ATOM 741 O O . THR A 1 96 ? 9.032 -4.063 -27.990 1.00 97.25 96 THR A O 1
ATOM 744 N N . TRP A 1 97 ? 6.917 -3.777 -27.319 1.00 96.75 97 TRP A N 1
ATOM 745 C CA . TRP A 1 97 ? 6.455 -3.142 -28.553 1.00 96.75 97 TRP A CA 1
ATOM 746 C C . TRP A 1 97 ? 6.666 -1.626 -28.516 1.00 96.75 97 TRP A C 1
ATOM 748 O O . TRP A 1 97 ? 7.164 -1.034 -29.469 1.00 96.75 97 TRP A O 1
ATOM 758 N N . TRP A 1 98 ? 6.233 -0.978 -27.434 1.00 97.81 98 TRP A N 1
ATOM 759 C CA . TRP A 1 98 ? 6.429 0.454 -27.217 1.00 97.81 98 TRP A CA 1
ATOM 760 C C . TRP A 1 98 ? 6.566 0.756 -25.724 1.00 97.81 98 TRP A C 1
ATOM 762 O O . TRP A 1 98 ? 6.117 -0.022 -24.879 1.00 97.81 98 TRP A O 1
ATOM 772 N N . CYS A 1 99 ? 7.183 1.894 -25.414 1.00 97.88 99 CYS A N 1
ATOM 773 C CA . CYS A 1 99 ? 7.369 2.405 -24.060 1.00 97.88 99 CYS A CA 1
ATOM 774 C C . CYS A 1 99 ? 6.957 3.883 -23.996 1.00 97.88 99 CYS A C 1
ATOM 776 O O . CYS A 1 99 ? 7.207 4.623 -24.948 1.00 97.88 99 CYS A O 1
ATOM 778 N N . ASP A 1 100 ? 6.391 4.307 -22.866 1.00 98.12 100 ASP A N 1
ATOM 779 C CA . ASP A 1 100 ? 6.107 5.710 -22.560 1.00 98.12 100 ASP A CA 1
ATOM 780 C C . ASP A 1 100 ? 6.521 6.047 -21.117 1.00 98.12 100 ASP A C 1
ATOM 782 O O . ASP A 1 100 ? 6.053 5.431 -20.157 1.00 98.12 100 ASP A O 1
ATOM 786 N N . SER A 1 101 ? 7.423 7.019 -20.960 1.00 96.19 101 SER A N 1
ATOM 787 C CA . SER A 1 101 ? 7.928 7.500 -19.667 1.00 96.19 101 SER A CA 1
ATOM 788 C C . SER A 1 101 ? 7.284 8.809 -19.199 1.00 96.19 101 SER A C 1
ATOM 790 O O . SER A 1 101 ? 7.618 9.285 -18.110 1.00 96.19 101 SER A O 1
ATOM 792 N N . ARG A 1 102 ? 6.365 9.381 -19.993 1.00 96.44 102 ARG A N 1
ATOM 793 C CA . ARG A 1 102 ? 5.580 10.583 -19.668 1.00 96.44 102 ARG A CA 1
ATOM 794 C C . ARG A 1 102 ? 4.089 10.383 -20.011 1.00 96.44 102 ARG A C 1
ATOM 796 O O . ARG A 1 102 ? 3.537 11.140 -20.805 1.00 96.44 102 ARG A O 1
ATOM 803 N N . PRO A 1 103 ? 3.418 9.383 -19.411 1.00 97.00 103 PRO A N 1
ATOM 804 C CA . PRO A 1 103 ? 2.100 8.941 -19.864 1.00 97.00 103 PRO A CA 1
ATOM 805 C C . PRO A 1 103 ? 0.926 9.826 -19.416 1.00 97.00 103 PRO A C 1
ATOM 807 O O . PRO A 1 103 ? -0.205 9.606 -19.853 1.00 97.00 103 PRO A O 1
ATOM 810 N N . PHE A 1 104 ? 1.131 10.789 -18.512 1.00 96.94 104 PHE A N 1
ATOM 811 C CA . PHE A 1 104 ? 0.050 11.670 -18.069 1.00 96.94 104 PHE A CA 1
ATOM 812 C C . PHE A 1 104 ? -0.181 12.828 -19.035 1.00 96.94 104 PHE A C 1
ATOM 814 O O . PHE A 1 104 ? 0.763 13.410 -19.557 1.00 96.94 104 PHE A O 1
ATOM 821 N N . SER A 1 105 ? -1.444 13.227 -19.196 1.00 92.69 105 SER A N 1
ATOM 822 C CA . SER A 1 105 ? -1.807 14.462 -19.902 1.00 92.69 105 SER A CA 1
ATOM 823 C C . SER A 1 105 ? -1.417 15.728 -19.129 1.00 92.69 105 SER A C 1
ATOM 825 O O . SER A 1 105 ? -1.224 16.784 -19.722 1.00 92.69 105 SER A O 1
ATOM 827 N N . GLU A 1 106 ? -1.342 15.633 -17.801 1.00 92.62 106 GLU A N 1
ATOM 828 C CA . GLU A 1 106 ? -0.859 16.697 -16.919 1.00 92.62 106 GLU A CA 1
ATOM 829 C C . GLU A 1 106 ? 0.668 16.608 -16.809 1.00 92.62 106 GLU A C 1
ATOM 831 O O . GLU A 1 106 ? 1.205 15.716 -16.148 1.00 92.62 106 GLU A O 1
ATOM 836 N N . GLU A 1 107 ? 1.377 17.521 -17.477 1.00 90.44 107 GLU A N 1
ATOM 837 C CA . GLU A 1 107 ? 2.843 17.477 -17.584 1.00 90.44 107 GLU A CA 1
ATOM 838 C C . GLU A 1 107 ? 3.570 17.533 -16.234 1.00 90.44 107 GLU A C 1
ATOM 840 O O . GLU A 1 107 ? 4.600 16.881 -16.061 1.00 90.44 107 GLU A O 1
ATOM 845 N N . ASP A 1 108 ? 3.025 18.246 -15.247 1.00 91.69 108 ASP A N 1
ATOM 846 C CA . ASP A 1 108 ? 3.620 18.349 -13.914 1.00 91.69 108 ASP A CA 1
ATOM 847 C C . ASP A 1 108 ? 3.611 17.009 -13.156 1.00 91.69 108 ASP A C 1
ATOM 849 O O . ASP A 1 108 ? 4.491 16.761 -12.329 1.00 91.69 108 ASP A O 1
ATOM 853 N N . LEU A 1 109 ? 2.676 16.102 -13.469 1.00 93.94 109 LEU A N 1
ATOM 854 C CA . LEU A 1 109 ? 2.654 14.749 -12.901 1.00 93.94 109 LEU A CA 1
ATOM 855 C C . LEU A 1 109 ? 3.744 13.844 -13.501 1.00 93.94 109 LEU A C 1
ATOM 857 O O . LEU A 1 109 ? 4.193 12.903 -12.839 1.00 93.94 109 LEU A O 1
ATOM 861 N N . ASN A 1 110 ? 4.203 14.130 -14.725 1.00 94.12 110 ASN A N 1
ATOM 862 C CA . ASN A 1 110 ? 5.293 13.398 -15.380 1.00 94.12 110 ASN A CA 1
ATOM 863 C C . ASN A 1 110 ? 6.680 13.821 -14.863 1.00 94.12 110 ASN A C 1
ATOM 865 O O . ASN A 1 110 ? 7.640 13.052 -14.940 1.00 94.12 110 ASN A O 1
ATOM 869 N N . ASP A 1 111 ? 6.804 15.027 -14.309 1.00 92.00 111 ASP A N 1
ATOM 870 C CA . ASP A 1 111 ? 8.094 15.625 -13.953 1.00 92.00 111 ASP A CA 1
ATOM 871 C C . ASP A 1 111 ? 8.787 14.985 -12.741 1.00 92.00 111 ASP A C 1
ATOM 873 O O . ASP A 1 111 ? 9.968 15.241 -12.506 1.00 92.00 111 ASP A O 1
ATOM 877 N N . GLU A 1 112 ? 8.110 14.121 -11.984 1.00 92.88 112 GLU A N 1
ATOM 878 C CA . GLU A 1 112 ? 8.712 13.381 -10.863 1.00 92.88 112 GLU A CA 1
ATOM 879 C C . GLU A 1 112 ? 9.195 11.970 -11.234 1.00 92.88 112 GLU A C 1
ATOM 881 O O . GLU A 1 112 ? 9.635 11.224 -10.355 1.00 92.88 112 GLU A O 1
ATOM 886 N N . GLY A 1 113 ? 9.124 11.591 -12.516 1.00 94.69 113 GLY A N 1
ATOM 887 C CA . GLY A 1 113 ? 9.632 10.308 -13.007 1.00 94.69 113 GLY A CA 1
ATOM 888 C C . GLY A 1 113 ? 9.003 9.103 -12.305 1.00 94.69 113 GLY A C 1
ATOM 889 O O . GLY A 1 113 ? 9.701 8.170 -11.910 1.00 94.69 113 GLY A O 1
ATOM 890 N N . ARG A 1 114 ? 7.694 9.179 -12.040 1.00 96.50 114 ARG A N 1
ATOM 891 C CA . ARG A 1 114 ? 6.972 8.237 -11.172 1.00 96.50 114 ARG A CA 1
ATOM 892 C C . ARG A 1 114 ? 6.280 7.109 -11.911 1.00 96.50 114 ARG A C 1
ATOM 894 O O . ARG A 1 114 ? 5.814 6.197 -11.244 1.00 96.50 114 ARG A O 1
ATOM 901 N N . VAL A 1 115 ? 6.177 7.174 -13.235 1.00 98.25 115 VAL A N 1
ATOM 902 C CA . VAL A 1 115 ? 5.478 6.165 -14.031 1.00 98.25 115 VAL A CA 1
ATOM 903 C C . VAL A 1 115 ? 6.285 5.838 -15.271 1.00 98.25 115 VAL A C 1
ATOM 905 O O . VAL A 1 115 ? 6.859 6.723 -15.905 1.00 98.25 115 VAL A O 1
ATOM 908 N N . ILE A 1 116 ? 6.295 4.559 -15.622 1.00 98.31 116 ILE A N 1
ATOM 909 C CA . ILE A 1 116 ? 6.676 4.108 -16.948 1.00 98.31 116 ILE A CA 1
ATOM 910 C C . ILE A 1 116 ? 5.726 3.018 -17.429 1.00 98.31 116 ILE A C 1
ATOM 912 O O . ILE A 1 116 ? 5.348 2.121 -16.672 1.00 98.31 116 ILE A O 1
ATOM 916 N N . VAL A 1 117 ? 5.328 3.119 -18.691 1.00 98.81 117 VAL A N 1
ATOM 917 C CA . VAL A 1 117 ? 4.433 2.178 -19.357 1.00 98.81 117 VAL A CA 1
ATOM 918 C C . VAL A 1 117 ? 5.232 1.390 -20.382 1.00 98.81 117 VAL A C 1
ATOM 920 O O . VAL A 1 117 ? 5.910 1.980 -21.220 1.00 98.81 117 VAL A O 1
ATOM 923 N N . THR A 1 118 ? 5.130 0.065 -20.347 1.00 98.69 118 THR A N 1
ATOM 924 C CA . THR A 1 118 ? 5.666 -0.824 -21.384 1.00 98.69 118 THR A CA 1
ATOM 925 C C . THR A 1 118 ? 4.535 -1.666 -21.959 1.00 98.69 118 THR A C 1
ATOM 927 O O . THR A 1 118 ? 3.775 -2.316 -21.241 1.00 98.69 118 THR A O 1
ATOM 930 N N . CYS A 1 119 ? 4.384 -1.640 -23.279 1.00 98.44 119 CYS A N 1
ATOM 931 C CA . CYS A 1 119 ? 3.383 -2.428 -23.984 1.00 98.44 119 CYS A CA 1
ATOM 932 C C . CYS A 1 119 ? 4.019 -3.674 -24.580 1.00 98.44 119 CYS A C 1
ATOM 934 O O . CYS A 1 119 ? 5.033 -3.597 -25.272 1.00 98.44 119 CYS A O 1
ATOM 936 N N . HIS A 1 120 ? 3.381 -4.813 -24.347 1.00 97.81 120 HIS A N 1
ATOM 937 C CA . HIS A 1 120 ? 3.818 -6.128 -24.797 1.00 97.81 120 HIS A CA 1
ATOM 938 C C . HIS A 1 120 ? 2.764 -6.731 -25.724 1.00 97.81 120 HIS A C 1
ATOM 940 O O . HIS A 1 120 ? 1.685 -6.166 -25.911 1.00 97.81 120 HIS A O 1
ATOM 946 N N . SER A 1 121 ? 3.045 -7.884 -26.331 1.00 95.62 121 SER A N 1
ATOM 947 C CA . SER A 1 121 ? 2.114 -8.529 -27.269 1.00 95.62 121 SER A CA 1
ATOM 948 C C . SER A 1 121 ? 0.723 -8.767 -26.661 1.00 95.62 121 SER A C 1
ATOM 950 O O . SER A 1 121 ? -0.272 -8.408 -27.289 1.00 95.62 121 SER A O 1
ATOM 952 N N . ALA A 1 122 ? 0.656 -9.278 -25.427 1.00 95.75 122 ALA A N 1
ATOM 953 C CA . ALA A 1 122 ? -0.590 -9.692 -24.775 1.00 95.75 122 ALA A CA 1
ATOM 954 C C . ALA A 1 122 ? -1.156 -8.704 -23.737 1.00 95.75 122 ALA A C 1
ATOM 956 O O . ALA A 1 122 ? -2.347 -8.753 -23.455 1.00 95.75 122 ALA A O 1
ATOM 957 N N . PHE A 1 123 ? -0.339 -7.822 -23.157 1.00 98.12 123 PHE A N 1
ATOM 958 C CA . PHE A 1 123 ? -0.751 -6.927 -22.067 1.00 98.12 123 PHE A CA 1
ATOM 959 C C . PHE A 1 123 ? 0.084 -5.645 -22.026 1.00 98.12 123 PHE A C 1
ATOM 961 O O . PHE A 1 123 ? 1.099 -5.524 -22.716 1.00 98.12 123 PHE A O 1
ATOM 968 N N . VAL A 1 124 ? -0.334 -4.695 -21.193 1.00 98.69 124 VAL A N 1
ATOM 969 C CA . VAL A 1 124 ? 0.407 -3.464 -20.891 1.00 98.69 124 VAL A CA 1
ATOM 970 C C . VAL A 1 124 ? 0.816 -3.470 -19.421 1.00 98.69 124 VAL A C 1
ATOM 972 O O . VAL A 1 124 ? -0.021 -3.729 -18.562 1.00 98.69 124 VAL A O 1
ATOM 975 N N . VAL A 1 125 ? 2.081 -3.174 -19.123 1.00 98.81 125 VAL A N 1
ATOM 976 C CA . VAL A 1 125 ? 2.585 -3.019 -17.751 1.00 98.81 125 VAL A CA 1
ATOM 977 C C . VAL A 1 125 ? 2.757 -1.540 -17.443 1.00 98.81 125 VAL A C 1
ATOM 979 O O . VAL A 1 125 ? 3.366 -0.802 -18.215 1.00 98.81 125 VAL A O 1
ATOM 982 N N . VAL A 1 126 ? 2.237 -1.115 -16.298 1.00 98.88 126 VAL A N 1
ATOM 983 C CA . VAL A 1 126 ? 2.425 0.221 -15.736 1.00 98.88 126 VAL A CA 1
ATOM 984 C C . VAL A 1 126 ? 3.206 0.073 -14.440 1.00 98.88 126 VAL A C 1
ATOM 986 O O . VAL A 1 126 ? 2.682 -0.426 -13.449 1.00 98.88 126 VAL A O 1
ATOM 989 N N . ASN A 1 127 ? 4.468 0.492 -14.454 1.00 98.81 127 ASN A N 1
ATOM 990 C CA . ASN A 1 127 ? 5.332 0.535 -13.280 1.00 98.81 127 ASN A CA 1
ATOM 991 C C . ASN A 1 127 ? 5.236 1.925 -12.643 1.00 98.81 127 ASN A C 1
ATOM 993 O O . ASN A 1 127 ? 5.557 2.917 -13.300 1.00 98.81 127 ASN A O 1
ATOM 997 N N . THR A 1 128 ? 4.790 1.998 -11.387 1.00 98.56 128 THR A N 1
ATOM 998 C CA . THR A 1 128 ? 4.528 3.263 -10.693 1.00 98.56 128 THR A CA 1
ATOM 999 C C . THR A 1 128 ? 5.216 3.372 -9.331 1.00 98.56 128 THR A C 1
ATOM 1001 O O . THR A 1 128 ? 5.331 2.405 -8.587 1.00 98.56 128 THR A O 1
ATOM 1004 N N . TYR A 1 129 ? 5.593 4.597 -8.966 1.00 97.69 129 TYR A N 1
ATOM 1005 C CA . TYR A 1 129 ? 6.001 5.001 -7.623 1.00 97.69 129 TYR A CA 1
ATOM 1006 C C . TYR A 1 129 ? 5.118 6.158 -7.142 1.00 97.69 129 TYR A C 1
ATOM 1008 O O . TYR A 1 129 ? 5.402 7.337 -7.393 1.00 97.69 129 TYR A O 1
ATOM 1016 N N . VAL A 1 130 ? 4.015 5.825 -6.469 1.00 96.19 130 VAL A N 1
ATOM 1017 C CA . VAL A 1 130 ? 3.017 6.807 -6.023 1.00 96.19 130 VAL A CA 1
ATOM 1018 C C . VAL A 1 130 ? 3.624 7.764 -5.001 1.00 96.19 130 VAL A C 1
ATOM 1020 O O . VAL A 1 130 ? 4.468 7.403 -4.183 1.00 96.19 130 VAL A O 1
ATOM 1023 N N . VAL A 1 131 ? 3.171 9.013 -5.043 1.00 91.62 131 VAL A N 1
ATOM 1024 C CA . VAL A 1 131 ? 3.621 10.093 -4.164 1.00 91.62 131 VAL A CA 1
ATOM 1025 C C . VAL A 1 131 ? 3.371 9.741 -2.697 1.00 91.62 131 VAL A C 1
ATOM 1027 O O . VAL A 1 131 ? 2.254 9.403 -2.298 1.00 91.62 131 VAL A O 1
ATOM 1030 N N . ASN A 1 132 ? 4.400 9.898 -1.866 1.00 87.81 132 ASN A N 1
ATOM 1031 C CA . ASN A 1 132 ? 4.239 9.829 -0.423 1.00 87.81 132 ASN A CA 1
ATOM 1032 C C . ASN A 1 132 ? 3.733 11.180 0.117 1.00 87.81 132 ASN A C 1
ATOM 1034 O O . ASN A 1 132 ? 4.368 12.215 -0.084 1.00 87.81 132 ASN A O 1
ATOM 1038 N N . ALA A 1 133 ? 2.598 11.168 0.817 1.00 81.25 133 ALA A N 1
ATOM 1039 C CA . ALA A 1 133 ? 1.980 12.341 1.436 1.00 81.25 133 ALA A CA 1
ATOM 1040 C C . ALA A 1 133 ? 2.160 12.331 2.964 1.00 81.25 133 ALA A C 1
ATOM 1042 O O . ALA A 1 133 ? 1.189 12.460 3.711 1.00 81.25 133 ALA A O 1
ATOM 1043 N N . ARG A 1 134 ? 3.401 12.141 3.444 1.00 68.81 134 ARG A N 1
ATOM 1044 C CA . ARG A 1 134 ? 3.702 12.149 4.887 1.00 68.81 134 ARG A CA 1
ATOM 1045 C C . ARG A 1 134 ? 3.163 13.428 5.532 1.00 68.81 134 ARG A C 1
ATOM 1047 O O . ARG A 1 134 ? 3.378 14.521 5.011 1.00 68.81 134 ARG A O 1
ATOM 1054 N N . HIS A 1 135 ? 2.474 13.275 6.661 1.00 63.47 135 HIS A N 1
ATOM 1055 C CA . HIS A 1 135 ? 1.901 14.383 7.438 1.00 63.47 135 HIS A CA 1
ATOM 1056 C C . HIS A 1 135 ? 0.986 15.322 6.624 1.00 63.47 135 HIS A C 1
ATOM 1058 O O . HIS A 1 135 ? 0.923 16.514 6.902 1.00 63.47 135 HIS A O 1
ATOM 1064 N N . GLY A 1 136 ? 0.327 14.820 5.573 1.00 67.25 136 GLY A N 1
ATOM 1065 C CA . GLY A 1 136 ? -0.661 15.574 4.793 1.00 67.25 136 GLY A CA 1
ATOM 1066 C C . GLY A 1 136 ? -0.099 16.615 3.812 1.00 67.25 136 GLY A C 1
ATOM 1067 O O . GLY A 1 136 ? -0.833 17.078 2.942 1.00 67.25 136 GLY A O 1
ATOM 1068 N N . GLN A 1 137 ? 1.204 16.928 3.850 1.00 72.62 137 GLN A N 1
ATOM 1069 C CA . GLN A 1 137 ? 1.818 18.042 3.097 1.00 72.62 137 GLN A CA 1
ATOM 1070 C C . GLN A 1 137 ? 1.692 17.942 1.565 1.00 72.62 137 GLN A C 1
ATOM 1072 O O . GLN A 1 137 ? 1.887 18.927 0.857 1.00 72.62 137 GLN A O 1
ATOM 1077 N N . ARG A 1 138 ? 1.365 16.759 1.034 1.00 85.62 138 ARG A N 1
ATOM 1078 C CA . ARG A 1 138 ? 1.175 16.517 -0.405 1.00 85.62 138 ARG A CA 1
ATOM 1079 C C . ARG A 1 138 ? -0.081 15.712 -0.728 1.00 85.62 138 ARG A C 1
ATOM 1081 O O . ARG A 1 138 ? -0.149 15.122 -1.804 1.00 85.62 138 ARG A O 1
ATOM 1088 N N . MET A 1 139 ? -1.066 15.668 0.173 1.00 86.88 139 MET A N 1
ATOM 1089 C CA . MET A 1 139 ? -2.238 14.808 -0.028 1.00 86.88 139 MET A CA 1
ATOM 1090 C C . MET A 1 139 ? -3.003 15.166 -1.308 1.00 86.88 139 MET A C 1
ATOM 1092 O O . MET A 1 139 ? -3.260 14.291 -2.126 1.00 86.88 139 MET A O 1
ATOM 1096 N N . ALA A 1 140 ? -3.241 16.458 -1.560 1.00 90.00 140 ALA A N 1
ATOM 1097 C CA . ALA A 1 140 ? -3.902 16.916 -2.785 1.00 90.00 140 ALA A CA 1
ATOM 1098 C C . ALA A 1 140 ? -3.158 16.476 -4.062 1.00 90.00 140 ALA A C 1
ATOM 1100 O O . ALA A 1 140 ? -3.772 16.000 -5.015 1.00 90.00 140 ALA A O 1
ATOM 1101 N N . PHE A 1 141 ? -1.824 16.570 -4.065 1.00 92.12 141 PHE A N 1
ATOM 1102 C CA . PHE A 1 141 ? -1.012 16.111 -5.193 1.00 92.12 141 PHE A CA 1
ATOM 1103 C C . PHE A 1 141 ? -1.061 14.584 -5.343 1.00 92.12 141 PHE A C 1
ATOM 1105 O O . PHE A 1 141 ? -1.187 14.084 -6.457 1.00 92.12 141 PHE A O 1
ATOM 1112 N N . LYS A 1 142 ? -1.004 13.834 -4.232 1.00 93.69 142 LYS A N 1
ATOM 1113 C CA . LYS A 1 142 ? -1.149 12.372 -4.236 1.00 93.69 142 LYS A CA 1
ATOM 1114 C C . LYS A 1 142 ? -2.49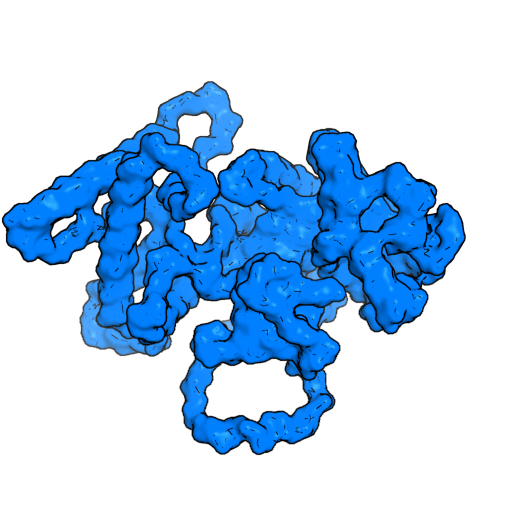7 11.955 -4.820 1.00 93.69 142 LYS A C 1
ATOM 1116 O O . LYS A 1 142 ? -2.525 11.082 -5.680 1.00 93.69 142 LYS A O 1
ATOM 1121 N N . MET A 1 143 ? -3.593 12.581 -4.396 1.00 93.56 143 MET A N 1
ATOM 1122 C CA . MET A 1 143 ? -4.925 12.251 -4.901 1.00 93.56 143 MET A CA 1
ATOM 1123 C C . MET A 1 143 ? -5.064 12.582 -6.387 1.00 93.56 143 MET A C 1
ATOM 1125 O O . MET A 1 143 ? -5.531 11.730 -7.141 1.00 93.56 143 MET A O 1
ATOM 1129 N N . ARG A 1 144 ? -4.567 13.742 -6.846 1.00 95.62 144 ARG A N 1
ATOM 1130 C CA . ARG A 1 144 ? -4.529 14.076 -8.282 1.00 95.62 144 ARG A CA 1
ATOM 1131 C C . ARG A 1 144 ? -3.743 13.036 -9.085 1.00 95.62 144 ARG A C 1
ATOM 1133 O O . ARG A 1 144 ? -4.252 12.514 -10.069 1.00 95.62 144 ARG A O 1
ATOM 1140 N N . PHE A 1 145 ? -2.562 12.648 -8.601 1.00 97.00 145 PHE A N 1
ATOM 1141 C CA . PHE A 1 145 ? -1.752 11.586 -9.202 1.00 97.00 145 PHE A CA 1
ATOM 1142 C C . PHE A 1 145 ? -2.507 10.251 -9.288 1.00 97.00 145 PHE A C 1
ATOM 1144 O O . PHE A 1 145 ? -2.507 9.609 -10.334 1.00 97.00 145 PHE A O 1
ATOM 1151 N N . LEU A 1 146 ? -3.166 9.829 -8.206 1.00 96.94 146 LEU A N 1
ATOM 1152 C CA . LEU A 1 146 ? -3.924 8.577 -8.152 1.00 96.94 146 LEU A CA 1
ATOM 1153 C C . LEU A 1 146 ? -5.107 8.576 -9.136 1.00 96.94 146 LEU A C 1
ATOM 1155 O O . LEU A 1 146 ? -5.311 7.591 -9.851 1.00 96.94 146 LEU A O 1
ATOM 1159 N N . TYR A 1 147 ? -5.856 9.678 -9.234 1.00 97.19 147 TYR A N 1
ATOM 1160 C CA . TYR A 1 147 ? -6.934 9.808 -10.217 1.00 97.19 147 TYR A CA 1
ATOM 1161 C C . TYR A 1 147 ? -6.406 9.790 -11.658 1.00 97.19 147 TYR A C 1
ATOM 1163 O O . TYR A 1 147 ? -6.961 9.074 -12.496 1.00 97.19 147 TYR A O 1
ATOM 1171 N N . SER A 1 148 ? -5.302 10.482 -11.942 1.00 98.12 148 SER A N 1
ATOM 1172 C CA . SER A 1 148 ? -4.683 10.469 -13.272 1.00 98.12 148 SER A CA 1
ATOM 1173 C C . SER A 1 148 ? -4.082 9.099 -13.617 1.00 98.12 148 SER A C 1
ATOM 1175 O O . SER A 1 148 ? -4.195 8.662 -14.761 1.00 98.12 148 SER A O 1
ATOM 1177 N N . LEU A 1 149 ? -3.570 8.345 -12.635 1.00 98.50 149 LEU A N 1
ATOM 1178 C CA . LEU A 1 149 ? -3.150 6.945 -12.798 1.00 98.50 149 LEU A CA 1
ATOM 1179 C C . LEU A 1 149 ? -4.325 6.024 -13.151 1.00 98.50 149 LEU A C 1
ATOM 1181 O O . LEU A 1 149 ? -4.231 5.239 -14.094 1.00 98.50 149 LEU A O 1
ATOM 1185 N N . LYS A 1 150 ? -5.459 6.142 -12.452 1.00 98.25 150 LYS A N 1
ATOM 1186 C CA . LYS A 1 150 ? -6.682 5.386 -12.777 1.00 98.25 150 LYS A CA 1
ATOM 1187 C C . LYS A 1 150 ? -7.177 5.696 -14.200 1.00 98.25 150 LYS A C 1
ATOM 1189 O O . LYS A 1 150 ? -7.543 4.784 -14.950 1.00 98.25 150 LYS A O 1
ATOM 1194 N N . ASN A 1 151 ? -7.164 6.973 -14.585 1.00 98.25 151 ASN A N 1
ATOM 1195 C CA . ASN A 1 151 ? -7.548 7.410 -15.928 1.00 98.25 151 ASN A CA 1
ATOM 1196 C C . ASN A 1 151 ? -6.595 6.860 -16.994 1.00 98.25 151 ASN A C 1
ATOM 1198 O O . ASN A 1 151 ? -7.065 6.349 -18.010 1.00 98.25 151 ASN A O 1
ATOM 1202 N N . LEU A 1 152 ? -5.284 6.891 -16.739 1.00 98.56 152 LEU A N 1
ATOM 1203 C CA . LEU A 1 152 ? -4.270 6.307 -17.614 1.00 98.56 152 LEU A CA 1
ATOM 1204 C C . LEU A 1 152 ? -4.543 4.819 -17.864 1.00 98.56 152 LEU A C 1
ATOM 1206 O O . LEU A 1 152 ? -4.638 4.403 -19.014 1.00 98.56 152 LEU A O 1
ATOM 1210 N N . LEU A 1 153 ? -4.747 4.020 -16.811 1.00 98.62 153 LEU A N 1
ATOM 1211 C CA . LEU A 1 153 ? -5.054 2.590 -16.954 1.00 98.62 153 LEU A CA 1
ATOM 1212 C C . LEU A 1 153 ? -6.308 2.351 -17.805 1.00 98.62 153 LEU A C 1
ATOM 1214 O O . LEU A 1 153 ? -6.317 1.490 -18.684 1.00 98.62 153 LEU A O 1
ATOM 1218 N N . THR A 1 154 ? -7.351 3.153 -17.589 1.00 98.38 154 THR A N 1
ATOM 1219 C CA . THR A 1 154 ? -8.599 3.082 -18.363 1.00 98.38 154 THR A CA 1
ATOM 1220 C C . THR A 1 154 ? -8.363 3.401 -19.843 1.00 98.38 154 THR A C 1
ATOM 1222 O O . THR A 1 154 ? -8.857 2.695 -20.727 1.00 98.38 154 THR A O 1
ATOM 1225 N N . GLN A 1 155 ? -7.585 4.447 -20.131 1.00 98.19 155 GLN A N 1
ATOM 1226 C CA . GLN A 1 155 ? -7.240 4.845 -21.495 1.00 98.19 155 GLN A CA 1
ATOM 1227 C C . GLN A 1 155 ? -6.380 3.788 -22.191 1.00 98.19 155 GLN A C 1
ATOM 1229 O O . GLN A 1 155 ? -6.679 3.436 -23.330 1.00 98.19 155 GLN A O 1
ATOM 1234 N N . LEU A 1 156 ? -5.387 3.223 -21.500 1.00 98.38 156 LEU A N 1
ATOM 1235 C CA . LEU A 1 156 ? -4.539 2.152 -22.020 1.00 98.38 156 LEU A CA 1
ATOM 1236 C C . LEU A 1 156 ? -5.360 0.915 -22.396 1.00 98.38 156 LEU A C 1
ATOM 1238 O O . LEU A 1 156 ? -5.214 0.423 -23.518 1.00 98.38 156 LEU A O 1
ATOM 1242 N N . LYS A 1 157 ? -6.276 0.462 -21.523 1.00 97.62 157 LYS A N 1
ATOM 1243 C CA . LYS A 1 157 ? -7.215 -0.637 -21.834 1.00 97.62 157 LYS A CA 1
ATOM 1244 C C . LYS A 1 157 ? -8.006 -0.333 -23.108 1.00 97.62 157 LYS A C 1
ATOM 1246 O O . LYS A 1 157 ? -8.053 -1.152 -24.023 1.00 97.62 157 LYS A O 1
ATOM 1251 N N . LYS A 1 158 ? -8.587 0.868 -23.201 1.00 97.69 158 LYS A N 1
ATOM 1252 C CA . LYS A 1 158 ? -9.428 1.280 -24.336 1.00 97.69 158 LYS A CA 1
ATOM 1253 C C . LYS A 1 158 ? -8.654 1.396 -25.652 1.00 97.69 158 LYS A C 1
ATOM 1255 O O . LYS A 1 158 ? -9.163 0.987 -26.689 1.00 97.69 158 LYS A O 1
ATOM 1260 N N . GLN A 1 159 ? -7.463 1.988 -25.626 1.00 97.06 159 GLN A N 1
ATOM 1261 C CA . GLN A 1 159 ? -6.675 2.272 -26.828 1.00 97.06 159 GLN A CA 1
ATOM 1262 C C . GLN A 1 159 ? -5.970 1.029 -27.367 1.00 97.06 159 GLN A C 1
ATOM 1264 O O . GLN A 1 159 ? -5.875 0.853 -28.578 1.00 97.06 159 GLN A O 1
ATOM 1269 N N . THR A 1 160 ? -5.465 0.172 -26.477 1.00 97.56 160 THR A N 1
ATOM 1270 C CA . THR A 1 160 ? -4.707 -1.019 -26.880 1.00 97.56 160 THR A CA 1
ATOM 1271 C C . THR A 1 160 ? -5.584 -2.252 -27.065 1.00 97.56 160 THR A C 1
ATOM 1273 O O . THR A 1 160 ? -5.169 -3.181 -27.754 1.00 97.56 160 THR A O 1
ATOM 1276 N N . GLY A 1 161 ? -6.766 -2.289 -26.436 1.00 97.50 161 GLY A N 1
ATOM 1277 C CA . GLY A 1 161 ? -7.600 -3.489 -26.348 1.00 97.50 161 GLY A CA 1
ATOM 1278 C C . GLY A 1 161 ? -6.976 -4.609 -25.508 1.00 97.50 161 GLY A C 1
ATOM 1279 O O . GLY A 1 161 ? -7.450 -5.741 -25.564 1.00 97.50 161 GLY A O 1
ATOM 1280 N N . LYS A 1 162 ? -5.902 -4.322 -24.761 1.00 98.19 162 LYS A N 1
ATOM 1281 C CA . LYS A 1 162 ? -5.150 -5.301 -23.972 1.00 98.19 162 LYS A CA 1
ATOM 1282 C C . LYS A 1 162 ? -5.447 -5.152 -22.477 1.00 98.19 162 LYS A C 1
ATOM 1284 O O . LYS A 1 162 ? -5.684 -4.031 -22.017 1.00 98.19 162 LYS A O 1
ATOM 1289 N N . PRO A 1 163 ? -5.386 -6.249 -21.701 1.00 98.19 163 PRO A N 1
ATOM 1290 C CA . PRO A 1 163 ? -5.378 -6.165 -20.247 1.00 98.19 163 PRO A CA 1
ATOM 1291 C C . PRO A 1 163 ? -4.180 -5.354 -19.744 1.00 98.19 163 PRO A C 1
ATOM 1293 O O . PRO A 1 163 ? -3.097 -5.363 -20.341 1.00 98.19 163 PRO A O 1
ATOM 1296 N N . VAL A 1 164 ? -4.380 -4.676 -18.618 1.00 98.44 164 VAL A N 1
ATOM 1297 C CA . VAL A 1 164 ? -3.345 -3.891 -17.936 1.00 98.44 164 VAL A CA 1
ATOM 1298 C C . VAL A 1 164 ? -2.864 -4.596 -16.671 1.00 98.44 164 VAL A C 1
ATOM 1300 O O . VAL A 1 164 ? -3.624 -5.279 -15.987 1.00 98.44 164 VAL A O 1
ATOM 1303 N N . ILE A 1 165 ? -1.591 -4.396 -16.353 1.00 98.62 165 ILE A N 1
ATOM 1304 C CA . ILE A 1 165 ? -0.951 -4.821 -15.113 1.00 98.62 165 ILE A CA 1
ATOM 1305 C C . ILE A 1 165 ? -0.364 -3.566 -14.468 1.00 98.62 165 ILE A C 1
ATOM 1307 O O . ILE A 1 165 ? 0.512 -2.931 -15.050 1.00 98.62 165 ILE A O 1
ATOM 1311 N N . LEU A 1 166 ? -0.840 -3.198 -13.281 1.00 98.75 166 LEU A N 1
ATOM 1312 C CA . LEU A 1 166 ? -0.265 -2.121 -12.478 1.00 98.75 166 LEU A CA 1
ATOM 1313 C C . LEU A 1 166 ? 0.674 -2.731 -11.436 1.00 98.75 166 LEU A C 1
ATOM 1315 O O . LEU A 1 166 ? 0.246 -3.554 -10.628 1.00 98.75 166 LEU A O 1
ATOM 1319 N N . VAL A 1 167 ? 1.934 -2.303 -11.432 1.00 98.12 167 VAL A N 1
ATOM 1320 C CA . VAL A 1 167 ? 2.937 -2.751 -10.463 1.00 98.12 167 VAL A CA 1
ATOM 1321 C C . VAL A 1 167 ? 3.620 -1.578 -9.779 1.00 98.12 167 VAL A C 1
ATOM 1323 O O . VAL A 1 167 ? 3.822 -0.527 -10.391 1.00 98.12 167 VAL A O 1
ATOM 1326 N N . GLY A 1 168 ? 4.020 -1.778 -8.529 1.00 97.19 168 GLY A N 1
ATOM 1327 C CA . GLY A 1 168 ? 4.916 -0.867 -7.826 1.00 97.19 168 GLY A CA 1
ATOM 1328 C C . GLY A 1 168 ? 4.450 -0.473 -6.437 1.00 97.19 168 GLY A C 1
ATOM 1329 O O . GLY A 1 168 ? 3.495 -1.025 -5.886 1.00 97.19 168 GLY A O 1
ATOM 1330 N N . ASP A 1 169 ? 5.159 0.505 -5.890 1.00 97.19 169 ASP A N 1
ATOM 1331 C CA . ASP A 1 169 ? 4.915 1.080 -4.575 1.00 97.19 169 ASP A CA 1
ATOM 1332 C C . ASP A 1 169 ? 3.802 2.132 -4.684 1.00 97.19 169 ASP A C 1
ATOM 1334 O O . ASP A 1 169 ? 3.979 3.226 -5.241 1.00 97.19 169 ASP A O 1
ATOM 1338 N N . LEU A 1 170 ? 2.627 1.787 -4.152 1.00 96.19 170 LEU A N 1
ATOM 1339 C CA . LEU A 1 170 ? 1.463 2.669 -4.121 1.00 96.19 170 LEU A CA 1
ATOM 1340 C C . LEU A 1 170 ? 1.476 3.636 -2.928 1.00 96.19 170 LEU A C 1
ATOM 1342 O O . LEU A 1 170 ? 0.567 4.461 -2.793 1.00 96.19 170 LEU A O 1
ATOM 1346 N N . ASN A 1 171 ? 2.489 3.562 -2.056 1.00 93.44 171 ASN A N 1
ATOM 1347 C CA . ASN A 1 171 ? 2.594 4.332 -0.816 1.00 93.44 171 ASN A CA 1
ATOM 1348 C C . ASN A 1 171 ? 1.277 4.314 -0.020 1.00 93.44 171 ASN A C 1
ATOM 1350 O O . ASN A 1 171 ? 0.829 5.333 0.529 1.00 93.44 171 ASN A O 1
ATOM 1354 N N . GLN A 1 172 ? 0.600 3.163 -0.038 1.00 90.81 172 GLN A N 1
ATOM 1355 C CA . GLN A 1 172 ? -0.707 2.995 0.565 1.00 90.81 172 GLN A CA 1
ATOM 1356 C C . GLN A 1 172 ? -0.993 1.545 0.941 1.00 90.81 172 GLN A C 1
ATOM 1358 O O . GLN A 1 172 ? -0.865 0.631 0.137 1.00 90.81 172 GLN A O 1
ATOM 1363 N N . THR A 1 173 ? -1.466 1.355 2.160 1.00 92.25 173 THR A N 1
ATOM 1364 C CA . THR A 1 173 ? -2.032 0.102 2.660 1.00 92.25 173 THR A CA 1
ATOM 1365 C C . THR A 1 173 ? -3.536 0.078 2.403 1.00 92.25 173 THR A C 1
ATOM 1367 O O . THR A 1 173 ? -4.229 1.029 2.771 1.00 92.25 173 THR A O 1
ATOM 1370 N N . TYR A 1 174 ? -4.045 -0.985 1.776 1.00 92.19 174 TYR A N 1
ATOM 1371 C CA . TYR A 1 174 ? -5.466 -1.100 1.446 1.00 92.19 174 TYR A CA 1
ATOM 1372 C C . TYR A 1 174 ? -6.285 -1.741 2.570 1.00 92.19 174 TYR A C 1
ATOM 1374 O O . TYR A 1 174 ? -7.285 -1.165 3.000 1.00 92.19 174 TYR A O 1
ATOM 1382 N N . ARG A 1 175 ? -5.868 -2.909 3.067 1.00 91.88 175 ARG A N 1
ATOM 1383 C CA . ARG A 1 175 ? -6.594 -3.641 4.111 1.00 91.88 175 ARG A CA 1
ATOM 1384 C C . ARG A 1 175 ? -5.937 -3.491 5.480 1.00 91.88 175 ARG A C 1
ATOM 1386 O O . ARG A 1 175 ? -4.763 -3.156 5.591 1.00 91.88 175 ARG A O 1
ATOM 1393 N N . ALA A 1 176 ? -6.669 -3.787 6.550 1.00 91.19 176 ALA A N 1
ATOM 1394 C CA . ALA A 1 176 ? -6.084 -3.799 7.891 1.00 91.19 176 ALA A CA 1
ATOM 1395 C C . ALA A 1 176 ? -4.981 -4.869 8.009 1.00 91.19 176 ALA A C 1
ATOM 1397 O O . ALA A 1 176 ? -3.942 -4.634 8.623 1.00 91.19 176 ALA A O 1
ATOM 1398 N N . GLU A 1 177 ? -5.183 -6.024 7.377 1.00 88.12 177 GLU A N 1
ATOM 1399 C CA . GLU A 1 177 ? -4.266 -7.170 7.370 1.00 88.12 177 GLU A CA 1
ATOM 1400 C C . GLU A 1 177 ? -2.972 -6.900 6.595 1.00 88.12 177 GLU A C 1
ATOM 1402 O O . GLU A 1 177 ? -1.960 -7.561 6.822 1.00 88.12 177 GLU A O 1
ATOM 1407 N N . ASP A 1 178 ? -2.978 -5.874 5.748 1.00 91.19 178 ASP A N 1
ATOM 1408 C CA . ASP A 1 178 ? -1.799 -5.378 5.048 1.00 91.19 178 ASP A CA 1
ATOM 1409 C C . ASP A 1 178 ? -0.886 -4.547 5.972 1.00 91.19 178 ASP A C 1
ATOM 1411 O O . ASP A 1 178 ? 0.157 -4.066 5.542 1.00 91.19 178 ASP A O 1
ATOM 1415 N N . ALA A 1 179 ? -1.232 -4.377 7.251 1.00 91.88 179 ALA A N 1
ATOM 1416 C CA . ALA A 1 179 ? -0.391 -3.742 8.258 1.00 91.88 179 ALA A CA 1
ATOM 1417 C C . ALA A 1 179 ? -0.279 -4.592 9.526 1.00 91.88 179 ALA A C 1
ATOM 1419 O O . ALA A 1 179 ? -1.235 -5.259 9.950 1.00 91.88 179 ALA A O 1
ATOM 1420 N N . CYS A 1 180 ? 0.886 -4.504 10.170 1.00 92.00 180 CYS A N 1
ATOM 1421 C CA . CYS A 1 180 ? 1.055 -5.020 11.519 1.00 92.00 180 CYS A CA 1
ATOM 1422 C C . CYS A 1 180 ? 0.022 -4.386 12.457 1.00 92.00 180 CYS A C 1
ATOM 1424 O O . CYS A 1 180 ? -0.246 -3.186 12.378 1.00 92.00 180 CYS A O 1
ATOM 1426 N N . TRP A 1 181 ? -0.565 -5.184 13.346 1.00 91.88 181 TRP A N 1
ATOM 1427 C CA . TRP A 1 181 ? -1.661 -4.789 14.228 1.00 91.88 181 TRP A CA 1
ATOM 1428 C C . TRP A 1 181 ? -1.378 -3.512 15.029 1.00 91.88 181 TRP A C 1
ATOM 1430 O O . TRP A 1 181 ? -2.293 -2.725 15.263 1.00 91.88 181 TRP A O 1
ATOM 1440 N N . SER A 1 182 ? -0.121 -3.297 15.428 1.00 91.44 182 SER A N 1
ATOM 1441 C CA . SER A 1 182 ? 0.324 -2.124 16.187 1.00 91.44 182 SER A CA 1
ATOM 1442 C C . SER A 1 182 ? 0.386 -0.853 15.336 1.00 91.44 182 SER A C 1
ATOM 1444 O O . SER A 1 182 ? 0.321 0.247 15.878 1.00 91.44 182 SER A O 1
ATOM 1446 N N . LEU A 1 183 ? 0.474 -0.997 14.011 1.00 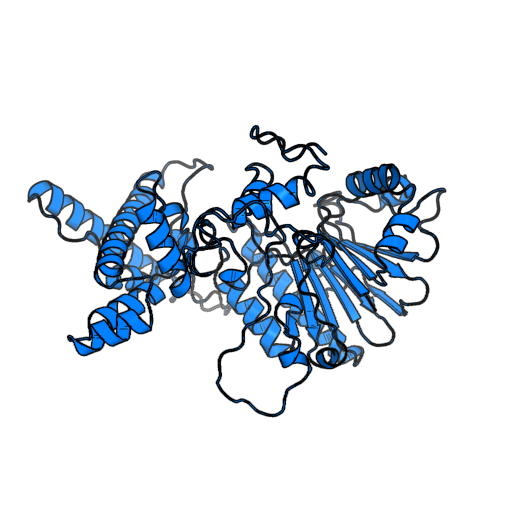92.12 183 LEU A N 1
ATOM 1447 C CA . LEU A 1 183 ? 0.471 0.094 13.035 1.00 92.12 183 LEU A CA 1
ATOM 1448 C C . LEU A 1 183 ? -0.935 0.429 12.528 1.00 92.12 183 LEU A C 1
ATOM 1450 O O . LEU A 1 183 ? -1.109 1.426 11.834 1.00 92.12 183 LEU A O 1
ATOM 1454 N N . ARG A 1 184 ? -1.943 -0.387 12.848 1.00 93.75 184 ARG A N 1
ATOM 1455 C CA . ARG A 1 184 ? -3.332 -0.142 12.447 1.00 93.75 184 ARG A CA 1
ATOM 1456 C C . ARG A 1 184 ? -3.907 1.083 13.155 1.00 93.75 184 ARG A C 1
ATOM 1458 O O . ARG A 1 184 ? -3.413 1.540 14.189 1.00 93.75 184 ARG A O 1
ATOM 1465 N N . ARG A 1 185 ? -5.020 1.575 12.621 1.00 94.06 185 ARG A N 1
ATOM 1466 C CA . ARG A 1 185 ? -5.925 2.485 13.330 1.00 94.06 185 ARG A CA 1
ATOM 1467 C C . ARG A 1 185 ? -7.077 1.675 13.926 1.00 94.06 185 ARG A C 1
ATOM 1469 O O . ARG A 1 185 ? -7.439 0.627 13.404 1.00 94.06 185 ARG A O 1
ATOM 1476 N N . LEU A 1 186 ? -7.651 2.139 15.024 1.00 94.94 186 LEU A N 1
ATOM 1477 C CA . LEU A 1 186 ? -8.833 1.560 15.648 1.00 94.94 186 LEU A CA 1
ATOM 1478 C C . LEU A 1 186 ? -10.063 2.382 15.256 1.00 94.94 186 LEU A C 1
ATOM 1480 O O . LEU A 1 186 ? -10.124 3.566 15.580 1.00 94.94 186 LEU A O 1
ATOM 1484 N N . SER A 1 187 ? -11.037 1.757 14.594 1.00 94.88 187 SER A N 1
ATOM 1485 C CA . SER A 1 187 ? -12.308 2.383 14.215 1.00 94.88 187 SER A CA 1
ATOM 1486 C C . SER A 1 187 ? -13.225 2.555 15.427 1.00 94.88 187 SER A C 1
ATOM 1488 O O . SER A 1 187 ? -13.655 1.570 16.037 1.00 94.88 187 SER A O 1
ATOM 1490 N N . LEU A 1 188 ? -13.574 3.804 15.748 1.00 94.56 188 LEU A N 1
ATOM 1491 C CA . LEU A 1 188 ? -14.571 4.107 16.776 1.00 94.56 188 LEU A CA 1
ATOM 1492 C C . LEU A 1 188 ? -15.988 3.682 16.356 1.00 94.56 188 LEU A C 1
ATOM 1494 O O . LEU A 1 188 ? -16.662 3.060 17.181 1.00 94.56 188 LEU A O 1
ATOM 1498 N N . PRO A 1 189 ? -16.442 3.897 15.101 1.00 93.94 189 PRO A N 1
ATOM 1499 C CA . PRO A 1 189 ? -17.733 3.379 14.652 1.00 93.94 189 PRO A CA 1
ATOM 1500 C C . PRO A 1 189 ? -17.840 1.850 14.723 1.00 93.94 189 PRO A C 1
ATOM 1502 O O . PRO A 1 189 ? -18.864 1.332 15.171 1.00 93.94 189 PRO A O 1
ATOM 1505 N N . ALA A 1 190 ? -16.791 1.111 14.336 1.00 94.38 190 ALA A N 1
ATOM 1506 C CA . ALA A 1 190 ? -16.797 -0.351 14.438 1.00 94.38 190 ALA A CA 1
ATOM 1507 C C . ALA A 1 190 ? -16.822 -0.810 15.903 1.00 94.38 190 ALA A C 1
ATOM 1509 O O . ALA A 1 190 ? -17.615 -1.684 16.261 1.00 94.38 190 ALA A O 1
ATOM 1510 N N . LEU A 1 191 ? -16.026 -0.168 16.771 1.00 96.31 191 LEU A N 1
ATOM 1511 C CA . LEU A 1 191 ? -16.052 -0.420 18.212 1.00 96.31 191 LEU A CA 1
ATOM 1512 C C . LEU A 1 191 ? -17.445 -0.164 18.795 1.00 96.31 191 LEU A C 1
ATOM 1514 O O . LEU A 1 191 ? -17.938 -0.972 19.578 1.00 96.31 191 LEU A O 1
ATOM 1518 N N . ARG A 1 192 ? -18.107 0.921 18.382 1.00 95.06 192 ARG A N 1
ATOM 1519 C CA . ARG A 1 192 ? -19.465 1.246 18.826 1.00 95.06 192 ARG A CA 1
ATOM 1520 C C . ARG A 1 192 ? -20.445 0.156 18.431 1.00 95.06 192 ARG A C 1
ATOM 1522 O O . ARG A 1 192 ? -21.243 -0.267 19.262 1.00 95.06 192 ARG A O 1
ATOM 1529 N N . ASN A 1 193 ? -20.376 -0.309 17.189 1.00 93.06 193 ASN A N 1
ATOM 1530 C CA . ASN A 1 193 ? -21.253 -1.369 16.709 1.00 93.06 193 ASN A CA 1
ATOM 1531 C C . ASN A 1 193 ? -21.033 -2.671 17.498 1.00 93.06 193 ASN A C 1
ATOM 1533 O O . ASN A 1 193 ? -22.009 -3.315 17.876 1.00 93.06 193 ASN A O 1
ATOM 1537 N N . LEU A 1 194 ? -19.783 -3.029 17.820 1.00 92.56 194 LEU A N 1
ATOM 1538 C CA . LEU A 1 194 ? -19.499 -4.181 18.686 1.00 92.56 194 LEU A CA 1
ATOM 1539 C C . LEU A 1 194 ? -20.080 -4.013 20.093 1.00 92.56 194 LEU A C 1
ATOM 1541 O O . LEU A 1 194 ? -20.693 -4.943 20.611 1.00 92.56 194 LEU A O 1
ATOM 1545 N N . VAL A 1 195 ? -19.913 -2.837 20.702 1.00 92.50 195 VAL A N 1
ATOM 1546 C CA . VAL A 1 195 ? -20.464 -2.527 22.031 1.00 92.50 195 VAL A CA 1
ATOM 1547 C C . VAL A 1 195 ? -21.990 -2.602 22.021 1.00 92.50 195 VAL A C 1
ATOM 1549 O O . VAL A 1 195 ? -22.574 -3.193 22.924 1.00 92.50 195 VAL A O 1
ATOM 1552 N N . TYR A 1 196 ? -22.637 -2.068 20.985 1.00 90.38 196 TYR A N 1
ATOM 1553 C CA . TYR A 1 196 ? -24.088 -2.134 20.831 1.00 90.38 196 TYR A CA 1
ATOM 1554 C C . TYR A 1 196 ? -24.585 -3.584 20.759 1.00 90.38 196 TYR A C 1
ATOM 1556 O O . TYR A 1 196 ? -25.494 -3.965 21.493 1.00 90.38 196 TYR A O 1
ATOM 1564 N N . VAL A 1 197 ? -23.939 -4.419 19.936 1.00 86.75 197 VAL A N 1
ATOM 1565 C CA . VAL A 1 197 ? -24.258 -5.854 19.835 1.00 86.75 197 VAL A CA 1
ATOM 1566 C C . VAL A 1 197 ? -24.026 -6.573 21.168 1.00 86.75 197 VAL A C 1
ATOM 1568 O O . VAL A 1 197 ? -24.823 -7.425 21.545 1.00 86.75 197 VAL A O 1
ATOM 1571 N N . CYS A 1 198 ? -22.970 -6.214 21.902 1.00 86.00 198 CYS A N 1
ATOM 1572 C CA . CYS A 1 198 ? -22.669 -6.770 23.221 1.00 86.00 198 CYS A CA 1
ATOM 1573 C C . CYS A 1 198 ? -23.739 -6.424 24.272 1.00 86.00 198 CYS A C 1
ATOM 1575 O O . CYS A 1 198 ? -24.012 -7.239 25.146 1.00 86.00 198 CYS A O 1
ATOM 1577 N N . GLN A 1 199 ? -24.332 -5.230 24.204 1.00 84.12 199 GLN A N 1
ATOM 1578 C CA . GLN A 1 199 ? -25.302 -4.738 25.190 1.00 84.12 199 GLN A CA 1
ATOM 1579 C C . GLN A 1 199 ? -26.746 -5.188 24.922 1.00 84.12 199 GLN A C 1
ATOM 1581 O O . GLN A 1 199 ? -27.574 -5.145 25.827 1.00 84.12 199 GLN A O 1
ATOM 1586 N N . ALA A 1 200 ? -27.068 -5.617 23.702 1.00 79.12 200 ALA A N 1
ATOM 1587 C CA . ALA A 1 200 ? -28.435 -5.935 23.285 1.00 79.12 200 ALA A CA 1
ATOM 1588 C C . ALA A 1 200 ? -28.952 -7.323 23.739 1.00 79.12 200 ALA A C 1
ATOM 1590 O O . ALA A 1 200 ? -29.992 -7.767 23.253 1.00 79.12 200 ALA A O 1
ATOM 1591 N N . GLY A 1 201 ? -28.247 -8.038 24.626 1.00 66.94 201 GLY A N 1
ATOM 1592 C CA . GLY A 1 201 ? -28.438 -9.478 24.829 1.00 66.94 201 GLY A CA 1
ATOM 1593 C C . GLY A 1 201 ? -28.641 -9.959 26.273 1.00 66.94 201 GLY A C 1
ATOM 1594 O O . GLY A 1 201 ? -28.144 -9.348 27.212 1.00 66.94 201 GLY A O 1
ATOM 1595 N N . GLY A 1 202 ? -29.358 -11.082 26.435 1.00 72.62 202 GLY A N 1
ATOM 1596 C CA . GLY A 1 202 ? -29.428 -11.889 27.672 1.00 72.62 202 GLY A CA 1
ATOM 1597 C C . GLY A 1 202 ? -28.491 -13.113 27.631 1.00 72.62 202 GLY A C 1
ATOM 1598 O O . GLY A 1 202 ? -27.604 -13.164 26.786 1.00 72.62 202 GLY A O 1
ATOM 1599 N N . GLU A 1 203 ? -28.696 -14.135 28.475 1.00 75.25 203 GLU A N 1
ATOM 1600 C CA . GLU A 1 203 ? -27.797 -15.317 28.574 1.00 75.25 203 GLU A CA 1
ATOM 1601 C C . GLU A 1 203 ? -27.491 -16.009 27.227 1.00 75.25 203 GLU A C 1
ATOM 1603 O O . GLU A 1 203 ? -26.367 -16.445 26.974 1.00 75.25 203 GLU A O 1
ATOM 1608 N N . GLU A 1 204 ? -28.468 -16.089 26.320 1.00 78.19 204 GLU A N 1
ATOM 1609 C CA . GLU A 1 204 ? -28.276 -16.700 24.996 1.00 78.19 204 GLU A CA 1
ATOM 1610 C C . GLU A 1 204 ? -27.347 -15.869 24.089 1.00 78.19 204 GLU A C 1
ATOM 1612 O O . GLU A 1 204 ? -26.612 -16.400 23.248 1.00 78.19 204 GLU A O 1
ATOM 1617 N N . ALA A 1 205 ? -27.309 -14.553 24.299 1.00 79.06 205 ALA A N 1
ATOM 1618 C CA . ALA A 1 205 ? -26.404 -13.664 23.588 1.00 79.06 205 ALA A CA 1
ATOM 1619 C C . ALA A 1 205 ? -24.959 -13.801 24.079 1.00 79.06 205 ALA A C 1
ATOM 1621 O O . ALA A 1 205 ? -24.046 -13.668 23.268 1.00 79.06 205 ALA A O 1
ATOM 1622 N N . GLU A 1 206 ? -24.728 -14.125 25.355 1.00 82.88 206 GLU A N 1
ATOM 1623 C CA . GLU A 1 206 ? -23.378 -14.403 25.866 1.00 82.88 206 GLU A CA 1
ATOM 1624 C C . GLU A 1 206 ? -22.769 -15.645 25.209 1.00 82.88 206 GLU A C 1
ATOM 1626 O O . GLU A 1 206 ? -21.615 -15.619 24.774 1.00 82.88 206 GLU A O 1
ATOM 1631 N N . LYS A 1 207 ? -23.560 -16.714 25.051 1.00 84.62 207 LYS A N 1
ATOM 1632 C CA . LYS A 1 207 ? -23.128 -17.923 24.329 1.00 84.62 207 LYS A CA 1
ATOM 1633 C C . LYS A 1 207 ? -22.838 -17.626 22.862 1.00 84.62 207 LYS A C 1
ATOM 1635 O O . LYS A 1 207 ? -21.785 -18.009 22.352 1.00 84.62 207 LYS A O 1
ATOM 1640 N N . THR A 1 208 ? -23.742 -16.902 22.203 1.00 87.88 208 THR A N 1
ATOM 1641 C CA . THR A 1 208 ? -23.579 -16.488 20.801 1.00 87.88 208 THR A CA 1
ATOM 1642 C C . THR A 1 208 ? -22.331 -15.614 20.622 1.00 87.88 208 THR A C 1
ATOM 1644 O O . THR A 1 208 ? -21.566 -15.784 19.672 1.00 87.88 208 THR A O 1
ATOM 1647 N N . TRP A 1 209 ? -22.077 -14.705 21.565 1.00 89.62 209 TRP A N 1
ATOM 1648 C CA . TRP A 1 209 ? -20.892 -13.856 21.577 1.00 89.62 209 TRP A CA 1
ATOM 1649 C C . TRP A 1 209 ? -19.612 -14.666 21.742 1.00 89.62 209 TRP A C 1
ATOM 1651 O O . TRP A 1 209 ? -18.679 -14.471 20.971 1.00 89.62 209 TRP A O 1
ATOM 1661 N N . ALA A 1 210 ? -19.562 -15.594 22.700 1.00 88.88 210 ALA A N 1
ATOM 1662 C CA . ALA A 1 210 ? -18.389 -16.434 22.929 1.00 88.88 210 ALA A CA 1
ATOM 1663 C C . ALA A 1 210 ? -18.034 -17.291 21.701 1.00 88.88 210 ALA A C 1
ATOM 1665 O O . ALA A 1 210 ? -16.857 -17.527 21.435 1.00 88.88 210 ALA A O 1
ATOM 1666 N N . GLN A 1 211 ? -19.035 -17.713 20.922 1.00 88.19 211 GLN A N 1
ATOM 1667 C CA . GLN A 1 211 ? -18.818 -18.416 19.656 1.00 88.19 211 GLN A CA 1
ATOM 1668 C C . GLN A 1 211 ? -18.271 -17.491 18.562 1.00 88.19 211 GLN A C 1
ATOM 1670 O O . GLN A 1 211 ? -17.348 -17.867 17.842 1.00 88.19 211 GLN A O 1
ATOM 1675 N N . LYS A 1 212 ? -18.822 -16.277 18.434 1.00 88.62 212 LYS A N 1
ATOM 1676 C CA . LYS A 1 212 ? -18.443 -15.327 17.377 1.00 88.62 212 LYS A CA 1
ATOM 1677 C C . LYS A 1 212 ? -17.124 -14.598 17.657 1.00 88.62 212 LYS A C 1
ATOM 1679 O O . LYS A 1 212 ? -16.375 -14.303 16.731 1.00 88.62 212 LYS A O 1
ATOM 1684 N N . PHE A 1 213 ? -16.841 -14.315 18.925 1.00 91.50 213 PHE A N 1
ATOM 1685 C CA . PHE A 1 213 ? -15.707 -13.521 19.397 1.00 91.50 213 PHE A CA 1
ATOM 1686 C C . PHE A 1 213 ? -14.954 -14.240 20.532 1.00 91.50 213 PHE A C 1
ATOM 1688 O O . PHE A 1 213 ? -14.821 -13.698 21.633 1.00 91.50 213 PHE A O 1
ATOM 1695 N N . PRO A 1 214 ? -14.411 -15.448 20.287 1.00 90.44 214 PRO A N 1
ATOM 1696 C CA . PRO A 1 214 ? -13.825 -16.295 21.335 1.00 90.44 214 PRO A CA 1
ATOM 1697 C C . PRO A 1 214 ? -12.638 -15.650 22.066 1.00 90.44 214 PRO A C 1
ATOM 1699 O O . PRO A 1 214 ? -12.322 -16.018 23.194 1.00 90.44 214 PRO A O 1
ATOM 1702 N N . TRP A 1 215 ? -11.989 -14.666 21.439 1.00 92.12 215 TRP A N 1
ATOM 1703 C CA . TRP A 1 215 ? -10.813 -13.967 21.969 1.00 92.12 215 TRP A CA 1
ATOM 1704 C C . TRP A 1 215 ? -11.111 -12.565 22.509 1.00 92.12 215 TRP A C 1
ATOM 1706 O O . TRP A 1 215 ? -10.188 -11.869 22.925 1.00 92.12 215 TRP A O 1
ATOM 1716 N N . LEU A 1 216 ? -12.377 -12.138 22.501 1.00 93.56 216 LEU A N 1
ATOM 1717 C CA . LEU A 1 216 ? -12.795 -10.821 22.978 1.00 93.56 216 LEU A CA 1
ATOM 1718 C C . LEU A 1 216 ? -14.018 -10.959 23.899 1.00 93.56 216 LEU A C 1
ATOM 1720 O O . LEU A 1 216 ? -15.133 -10.660 23.477 1.00 93.56 216 LEU A O 1
ATOM 1724 N N . PRO A 1 217 ? -13.845 -11.423 25.151 1.00 93.38 217 PRO A N 1
ATOM 1725 C CA . PRO A 1 217 ? -14.948 -11.550 26.103 1.00 93.38 217 PRO A CA 1
ATOM 1726 C C . PRO A 1 217 ? -15.680 -10.222 26.329 1.00 93.38 217 PRO A C 1
ATOM 1728 O O . PRO A 1 217 ? -15.058 -9.157 26.319 1.00 93.38 217 PRO A O 1
ATOM 1731 N N . MET A 1 218 ? -16.986 -10.275 26.608 1.00 92.88 218 MET A N 1
ATOM 1732 C CA . MET A 1 218 ? -17.792 -9.070 26.854 1.00 92.88 218 MET A CA 1
ATOM 1733 C C . MET A 1 218 ? -17.207 -8.149 27.950 1.00 92.88 218 MET A C 1
ATOM 1735 O O . MET A 1 218 ? -17.085 -6.948 27.692 1.00 92.88 218 MET A O 1
ATOM 1739 N N . PRO A 1 219 ? -16.739 -8.651 29.119 1.00 93.06 219 PRO A N 1
ATOM 1740 C CA . PRO A 1 219 ? -16.110 -7.792 30.130 1.00 93.06 219 PRO A CA 1
ATOM 1741 C C . PRO A 1 219 ? -14.817 -7.127 29.635 1.00 93.06 219 PRO A C 1
ATOM 1743 O O . PRO A 1 219 ? -14.518 -5.985 29.990 1.00 93.06 219 PRO A O 1
ATOM 1746 N N . THR A 1 220 ? -14.053 -7.818 28.781 1.00 94.81 220 THR A N 1
ATOM 1747 C CA . THR A 1 220 ? -12.853 -7.262 28.146 1.00 94.81 220 THR A CA 1
ATOM 1748 C C . THR A 1 220 ? -13.225 -6.134 27.190 1.00 94.81 220 THR A C 1
ATOM 1750 O O . THR A 1 220 ? -12.608 -5.072 27.257 1.00 94.81 220 THR A O 1
ATOM 1753 N N . LEU A 1 221 ? -14.252 -6.315 26.350 1.00 95.44 221 LEU A N 1
ATOM 1754 C CA . LEU A 1 221 ? -14.734 -5.268 25.446 1.00 95.44 221 LEU A CA 1
ATOM 1755 C C . LEU A 1 221 ? -15.190 -4.020 26.215 1.00 95.44 221 LEU A C 1
ATOM 1757 O O . LEU A 1 221 ? -14.773 -2.917 25.872 1.00 95.44 221 LEU A O 1
ATOM 1761 N N . GLN A 1 222 ? -15.982 -4.186 27.278 1.00 92.88 222 GLN A N 1
ATOM 1762 C CA . GLN A 1 222 ? -16.449 -3.075 28.119 1.00 92.88 222 GLN A CA 1
ATOM 1763 C C . GLN A 1 222 ? -15.283 -2.318 28.771 1.00 92.88 222 GLN A C 1
ATOM 1765 O O . GLN A 1 222 ? -15.243 -1.085 28.763 1.00 92.88 222 GLN A O 1
ATOM 1770 N N . ARG A 1 223 ? -14.286 -3.043 29.295 1.00 94.06 223 ARG A N 1
ATOM 1771 C CA . ARG A 1 223 ? -13.088 -2.430 29.881 1.00 94.06 223 ARG A CA 1
ATOM 1772 C C . ARG A 1 223 ? -12.254 -1.689 28.835 1.00 94.06 223 ARG A C 1
ATOM 1774 O O . ARG A 1 223 ? -11.812 -0.572 29.098 1.00 94.06 223 ARG A O 1
ATOM 1781 N N . LEU A 1 224 ? -12.031 -2.290 27.663 1.00 95.56 224 LEU A N 1
ATOM 1782 C CA . LEU A 1 224 ? -11.295 -1.654 26.568 1.00 95.56 224 LEU A CA 1
ATOM 1783 C C . LEU A 1 224 ? -12.019 -0.402 26.074 1.00 95.56 224 LEU A C 1
ATOM 1785 O O . LEU A 1 224 ? -11.369 0.628 25.924 1.00 95.56 224 LEU A O 1
ATOM 1789 N N . GLN A 1 225 ? -13.344 -0.456 25.904 1.00 95.50 225 GLN A N 1
ATOM 1790 C CA . GLN A 1 225 ? -14.164 0.706 25.567 1.00 95.50 225 GLN A CA 1
ATOM 1791 C C . GLN A 1 225 ? -13.897 1.858 26.540 1.00 95.50 225 GLN A C 1
ATOM 1793 O O . GLN A 1 225 ? -13.561 2.946 26.085 1.00 95.50 225 GLN A O 1
ATOM 1798 N N . GLY A 1 226 ? -13.990 1.618 27.854 1.00 94.06 226 GLY A N 1
ATOM 1799 C CA . GLY A 1 226 ? -13.753 2.654 28.863 1.00 94.06 226 GLY A CA 1
ATOM 1800 C C . GLY A 1 226 ? -12.345 3.252 28.790 1.00 94.06 226 GLY A C 1
ATOM 1801 O O . GLY A 1 226 ? -12.186 4.471 28.833 1.00 94.06 226 GLY A O 1
ATOM 1802 N N . ILE A 1 227 ? -11.320 2.407 28.614 1.00 93.56 227 ILE A N 1
ATOM 1803 C CA . ILE A 1 227 ? -9.928 2.858 28.447 1.00 93.56 227 ILE A CA 1
ATOM 1804 C C . ILE A 1 227 ? -9.780 3.727 27.195 1.00 93.56 227 ILE A C 1
ATOM 1806 O O . ILE A 1 227 ? -9.141 4.775 27.252 1.00 93.56 227 ILE A O 1
ATOM 1810 N N . ILE A 1 228 ? -10.357 3.299 26.072 1.00 95.25 228 ILE A N 1
ATOM 1811 C CA . ILE A 1 228 ? -10.253 3.993 24.788 1.00 95.25 228 ILE A CA 1
ATOM 1812 C C . ILE A 1 228 ? -10.966 5.342 24.856 1.00 95.25 228 ILE A C 1
ATOM 1814 O O . ILE A 1 228 ? -10.366 6.352 24.499 1.00 95.25 228 ILE A O 1
ATOM 1818 N N . THR A 1 229 ? -12.206 5.393 25.351 1.00 94.81 229 THR A N 1
ATOM 1819 C CA . THR A 1 229 ? -12.968 6.649 25.436 1.00 94.81 229 THR A CA 1
ATOM 1820 C C . THR A 1 229 ? -12.306 7.652 26.374 1.00 94.81 229 THR A C 1
ATOM 1822 O O . THR A 1 229 ? -12.241 8.840 26.055 1.00 94.81 229 THR A O 1
ATOM 1825 N N . GLU A 1 230 ? -11.761 7.186 27.502 1.00 93.50 230 GLU A N 1
ATOM 1826 C CA . GLU A 1 230 ? -11.025 8.035 28.441 1.00 93.50 230 GLU A CA 1
ATOM 1827 C C . GLU A 1 230 ? -9.732 8.566 27.805 1.00 93.50 230 GLU A C 1
ATOM 1829 O O . GLU A 1 230 ? -9.472 9.768 27.841 1.00 93.50 230 GLU A O 1
ATOM 1834 N N . GLN A 1 231 ? -8.945 7.695 27.162 1.00 93.19 231 GLN A N 1
ATOM 1835 C CA . GLN A 1 231 ? -7.689 8.083 26.519 1.00 93.19 231 GLN A CA 1
ATOM 1836 C C . GLN A 1 231 ? -7.926 9.061 25.362 1.00 93.19 231 GLN A C 1
ATOM 1838 O O . GLN A 1 231 ? -7.219 10.060 25.265 1.00 93.19 231 GLN A O 1
ATOM 1843 N N . VAL A 1 232 ? -8.937 8.820 24.518 1.00 93.44 232 VAL A N 1
ATOM 1844 C CA . VAL A 1 232 ? -9.335 9.751 23.450 1.00 93.44 232 VAL A CA 1
ATOM 1845 C C . VAL A 1 232 ? -9.735 11.098 24.034 1.00 93.44 232 VAL A C 1
ATOM 1847 O O . VAL A 1 232 ? -9.237 12.120 23.573 1.00 93.44 232 VAL A O 1
ATOM 1850 N N . SER A 1 233 ? -10.545 11.116 25.093 1.00 92.88 233 SER A N 1
ATOM 1851 C CA . SER A 1 233 ? -10.933 12.365 25.759 1.00 92.88 233 SER A CA 1
ATOM 1852 C C . SER A 1 233 ? -9.718 13.141 26.273 1.00 92.88 233 SER A C 1
ATOM 1854 O O . SER A 1 233 ? -9.643 14.354 26.103 1.00 92.88 233 SER A O 1
ATOM 1856 N N . CYS A 1 234 ? -8.734 12.452 26.855 1.00 90.50 234 CYS A N 1
ATOM 1857 C CA . CYS A 1 234 ? -7.484 13.070 27.293 1.00 90.50 234 CYS A CA 1
ATOM 1858 C C . CYS A 1 234 ? -6.649 13.617 26.124 1.00 90.50 234 CYS A C 1
ATOM 1860 O O . CYS A 1 234 ? -6.104 14.711 26.249 1.00 90.50 234 CYS A O 1
ATOM 1862 N N . MET A 1 235 ? -6.570 12.896 24.999 1.00 89.56 235 MET A N 1
ATOM 1863 C CA . MET A 1 235 ? -5.873 13.364 23.792 1.00 89.56 235 MET A CA 1
ATOM 1864 C C . MET A 1 235 ? -6.528 14.630 23.222 1.00 89.56 235 MET A C 1
ATOM 1866 O O . MET A 1 235 ? -5.826 15.591 22.931 1.00 89.56 235 MET A O 1
ATOM 1870 N N . LEU A 1 236 ? -7.866 14.679 23.163 1.00 87.94 236 LEU A N 1
ATOM 1871 C CA . LEU A 1 236 ? -8.616 15.857 22.704 1.00 87.94 236 LEU A CA 1
ATOM 1872 C C . LEU A 1 236 ? -8.325 17.119 23.527 1.00 87.94 236 LEU A C 1
ATOM 1874 O O . LEU A 1 236 ? -8.343 18.218 22.980 1.00 87.94 236 LEU A O 1
ATOM 1878 N N . LEU A 1 237 ? -8.088 16.969 24.834 1.00 85.56 237 LEU A N 1
ATOM 1879 C CA . LEU A 1 237 ? -7.727 18.088 25.706 1.00 85.56 237 LEU A CA 1
ATOM 1880 C C . LEU A 1 237 ? -6.264 18.511 25.539 1.00 85.56 237 LEU A C 1
ATOM 1882 O O . LEU A 1 237 ? -5.976 19.700 25.587 1.00 85.56 237 LEU A O 1
ATOM 1886 N N . ALA A 1 238 ? -5.355 17.548 25.366 1.00 82.12 238 ALA A N 1
ATOM 1887 C CA . ALA A 1 238 ? -3.925 17.815 25.235 1.00 82.12 238 ALA A CA 1
ATOM 1888 C C . ALA A 1 238 ? -3.569 18.540 23.926 1.00 82.12 238 ALA A C 1
ATOM 1890 O O . ALA A 1 238 ? -2.606 19.302 23.904 1.00 82.12 238 ALA A O 1
ATOM 1891 N N . ASP A 1 239 ? -4.333 18.316 22.854 1.00 69.62 239 ASP A N 1
ATOM 1892 C CA . ASP A 1 239 ? -4.149 19.034 21.589 1.00 69.62 239 ASP A CA 1
ATOM 1893 C C . ASP A 1 239 ? -4.492 20.527 21.715 1.00 69.62 239 ASP A C 1
ATOM 1895 O O . ASP A 1 239 ? -3.718 21.356 21.246 1.00 69.62 239 ASP A O 1
ATOM 1899 N N . ASP A 1 240 ? -5.571 20.889 22.424 1.00 63.22 240 ASP A N 1
ATOM 1900 C CA . ASP A 1 240 ? -5.938 22.301 22.659 1.00 63.22 240 ASP A CA 1
ATOM 1901 C C . ASP A 1 240 ? -4.887 23.039 23.508 1.00 63.22 240 ASP A C 1
ATOM 1903 O O . ASP A 1 240 ? -4.605 24.210 23.269 1.00 63.22 240 ASP A O 1
ATOM 1907 N N . ASP A 1 241 ? -4.291 22.363 24.497 1.00 59.72 241 ASP A N 1
ATOM 1908 C CA . ASP A 1 241 ? -3.249 22.959 25.347 1.00 59.72 241 ASP A CA 1
ATOM 1909 C C . ASP A 1 241 ? -1.943 23.222 24.556 1.00 59.72 241 ASP A C 1
ATOM 1911 O O . ASP A 1 241 ? -1.131 24.057 24.958 1.00 59.72 241 ASP A O 1
ATOM 1915 N N . ASN A 1 242 ? -1.749 22.538 23.418 1.00 55.78 242 ASN A N 1
ATOM 1916 C CA . ASN A 1 242 ? -0.572 22.648 22.551 1.00 55.78 242 ASN A CA 1
ATOM 1917 C C . ASN A 1 242 ? -0.772 23.538 21.309 1.00 55.78 242 ASN A C 1
ATOM 1919 O O . ASN A 1 242 ? 0.209 23.782 20.605 1.00 55.78 242 ASN A O 1
ATOM 1923 N N . GLU A 1 243 ? -1.965 24.095 21.052 1.00 50.19 243 GLU A N 1
ATOM 1924 C CA . GLU A 1 243 ? -2.220 25.005 19.909 1.00 50.19 243 GLU A CA 1
ATOM 1925 C C . GLU A 1 243 ? -1.360 26.299 19.927 1.00 50.19 243 GLU A C 1
ATOM 1927 O O . GLU A 1 243 ? -1.381 27.079 18.976 1.00 50.19 243 GLU A O 1
ATOM 1932 N N . GLY A 1 244 ? -0.545 26.522 20.970 1.00 43.50 244 GLY A N 1
ATOM 1933 C CA . GLY A 1 244 ? 0.424 27.621 21.082 1.00 43.50 244 GLY A CA 1
ATOM 1934 C C . GLY A 1 244 ? 1.910 27.254 20.918 1.00 43.50 244 GLY A C 1
ATOM 1935 O O . GLY A 1 244 ? 2.747 28.156 20.962 1.00 43.50 244 GLY A O 1
ATOM 1936 N N . VAL A 1 245 ? 2.275 25.975 20.746 1.00 37.75 245 VAL A N 1
ATOM 1937 C CA . VAL A 1 245 ? 3.681 25.530 20.644 1.00 37.75 245 VAL A CA 1
ATOM 1938 C C . VAL A 1 245 ? 3.865 24.670 19.395 1.00 37.75 245 VAL A C 1
ATOM 1940 O O . VAL A 1 245 ? 3.527 23.490 19.370 1.00 37.75 245 VAL A O 1
ATOM 1943 N N . VAL A 1 246 ? 4.436 25.261 18.343 1.00 34.50 246 VAL A N 1
ATOM 1944 C CA . VAL A 1 246 ? 4.841 24.538 17.129 1.00 34.50 246 VAL A CA 1
ATOM 1945 C C . VAL A 1 246 ? 6.098 23.726 17.445 1.00 34.50 246 VAL A C 1
ATOM 1947 O O . VAL A 1 246 ? 7.210 24.153 17.144 1.00 34.50 246 VAL A O 1
ATOM 1950 N N . ASP A 1 247 ? 5.935 22.564 18.076 1.00 27.67 247 ASP A N 1
ATOM 1951 C CA . ASP A 1 247 ? 7.001 21.568 18.153 1.00 27.67 247 ASP A CA 1
ATOM 1952 C C . ASP A 1 247 ? 6.706 20.422 17.178 1.00 27.67 247 ASP A C 1
ATOM 1954 O O . ASP A 1 247 ? 5.762 19.648 17.323 1.00 27.67 247 ASP A O 1
ATOM 1958 N N . SER A 1 248 ? 7.528 20.347 16.133 1.00 31.69 248 SER A N 1
ATOM 1959 C CA . SER A 1 248 ? 7.375 19.471 14.959 1.00 31.69 248 SER A CA 1
ATOM 1960 C C . SER A 1 248 ? 7.533 17.967 15.239 1.00 31.69 248 SER A C 1
ATOM 1962 O O . SER A 1 248 ? 7.488 17.159 14.315 1.00 31.69 248 SER A O 1
ATOM 1964 N N . ASN A 1 249 ? 7.698 17.571 16.502 1.00 33.47 249 ASN A N 1
ATOM 1965 C CA . ASN A 1 249 ? 7.958 16.197 16.908 1.00 33.47 249 ASN A CA 1
ATOM 1966 C C . ASN A 1 249 ? 7.159 15.822 18.169 1.00 33.47 249 ASN A C 1
ATOM 1968 O O . ASN A 1 249 ? 7.756 15.770 19.242 1.00 33.47 249 ASN A O 1
ATOM 1972 N N . LYS A 1 250 ? 5.849 15.512 18.045 1.00 32.44 250 LYS A N 1
ATOM 1973 C CA . LYS A 1 250 ? 5.128 14.417 18.772 1.00 32.44 250 LYS A CA 1
ATOM 1974 C C . LYS A 1 250 ? 3.601 14.539 18.938 1.00 32.44 250 LYS A C 1
ATOM 1976 O O . LYS A 1 250 ? 3.036 13.621 19.530 1.00 32.44 250 LYS A O 1
ATOM 1981 N N . SER A 1 251 ? 2.888 15.543 18.434 1.00 31.34 251 SER A N 1
ATOM 1982 C CA . SER A 1 251 ? 1.416 15.512 18.522 1.00 31.34 251 SER A CA 1
ATOM 1983 C C . SER A 1 251 ? 0.806 14.729 17.353 1.00 31.34 251 SER A C 1
ATOM 1985 O O . SER A 1 251 ? 0.989 15.056 16.180 1.00 31.34 251 SER A O 1
ATOM 1987 N N . ILE A 1 252 ? 0.087 13.648 17.666 1.00 41.03 252 ILE A N 1
ATOM 1988 C CA . ILE A 1 252 ? -0.912 13.086 16.753 1.00 41.03 252 ILE A CA 1
ATOM 1989 C C . ILE A 1 252 ? -2.004 14.148 16.690 1.00 41.03 252 ILE A C 1
ATOM 1991 O O . ILE A 1 252 ? -2.819 14.200 17.602 1.00 41.03 252 ILE A O 1
ATOM 1995 N N . SER A 1 253 ? -1.986 15.009 15.669 1.00 45.25 253 SER A N 1
ATOM 1996 C CA . SER A 1 253 ? -3.065 15.981 15.491 1.00 45.25 253 SER A CA 1
ATOM 1997 C C . SER A 1 253 ? -4.382 15.215 15.370 1.00 45.25 253 SER A C 1
ATOM 1999 O O . SER A 1 253 ? -4.573 14.416 14.443 1.00 45.25 253 SER A O 1
ATOM 2001 N N . VAL A 1 254 ? -5.280 15.446 16.325 1.00 49.97 254 VAL A N 1
ATOM 2002 C CA . VAL A 1 254 ? -6.667 14.968 16.356 1.00 49.97 254 VAL A CA 1
ATOM 2003 C C . VAL A 1 254 ? -7.398 15.310 15.054 1.00 49.97 254 VAL A C 1
ATOM 2005 O O . VAL A 1 254 ? -8.328 14.596 14.682 1.00 49.97 254 VAL A O 1
ATOM 2008 N N . GLU A 1 255 ? -6.956 16.333 14.315 1.00 43.69 255 GLU A N 1
ATOM 2009 C CA . GLU A 1 255 ? -7.506 16.684 13.001 1.00 43.69 255 GLU A CA 1
ATOM 2010 C C . GLU A 1 255 ? -7.373 15.543 11.984 1.00 43.69 255 GLU A C 1
ATOM 2012 O O . GLU A 1 255 ? -8.260 15.370 11.160 1.00 43.69 255 GLU A O 1
ATOM 2017 N N . SER A 1 256 ? -6.349 14.687 12.089 1.00 49.94 256 SER A N 1
ATOM 2018 C CA . SER A 1 256 ? -6.218 13.488 11.237 1.00 49.94 256 SER A CA 1
ATOM 2019 C C . SER A 1 256 ? -7.236 12.378 11.556 1.00 49.94 256 SER A C 1
ATOM 2021 O O . SER A 1 256 ? -7.408 11.438 10.777 1.00 49.94 256 SER A O 1
ATOM 2023 N N . ALA A 1 257 ? -7.910 12.457 12.710 1.00 50.72 257 ALA A N 1
ATOM 2024 C CA . ALA A 1 257 ? -8.943 11.509 13.132 1.00 50.72 257 ALA A CA 1
ATOM 2025 C C . ALA A 1 257 ? -10.362 11.933 12.707 1.00 50.72 257 ALA A C 1
ATOM 2027 O O . ALA A 1 257 ? -11.295 11.136 12.856 1.00 50.72 257 ALA A O 1
ATOM 2028 N N . VAL A 1 258 ? -10.520 13.152 12.181 1.00 47.31 258 VAL A N 1
ATOM 2029 C CA . VAL A 1 258 ? -11.762 13.699 11.622 1.00 47.31 258 VAL A CA 1
ATOM 2030 C C . VAL A 1 258 ? -11.610 13.731 10.105 1.00 47.31 258 VAL A C 1
ATOM 2032 O O . VAL A 1 258 ? -10.678 14.345 9.602 1.00 47.31 258 VAL A O 1
ATOM 2035 N N . LEU A 1 259 ? -12.502 13.080 9.357 1.00 45.88 259 LEU A N 1
ATOM 2036 C CA . LEU A 1 259 ? -12.515 13.253 7.904 1.00 45.88 259 LEU A CA 1
ATOM 2037 C C . LEU A 1 259 ? -13.438 14.397 7.490 1.00 45.88 259 LEU A C 1
ATOM 2039 O O . LEU A 1 259 ? -14.593 14.473 7.907 1.00 45.88 259 LEU A O 1
ATOM 2043 N N . ASP A 1 260 ? -12.869 15.251 6.642 1.00 38.84 260 ASP A N 1
ATOM 2044 C CA . ASP A 1 260 ? -13.491 16.300 5.838 1.00 38.84 260 ASP A CA 1
ATOM 2045 C C . ASP A 1 260 ? -14.385 15.625 4.779 1.00 38.84 260 ASP A C 1
ATOM 2047 O O . ASP A 1 260 ? -13.964 15.342 3.655 1.00 38.84 260 ASP A O 1
ATOM 2051 N N . GLU A 1 261 ? -15.621 15.269 5.143 1.00 31.38 261 GLU A N 1
ATOM 2052 C CA . GLU A 1 261 ? -16.623 14.941 4.131 1.00 31.38 261 GLU A CA 1
ATOM 2053 C C . GLU A 1 261 ? -16.913 16.220 3.329 1.00 31.38 261 GLU A C 1
ATOM 2055 O O . GLU A 1 261 ? -17.505 17.163 3.850 1.00 31.38 261 GLU A O 1
ATOM 2060 N N . THR A 1 262 ? -16.534 16.208 2.044 1.00 30.16 262 T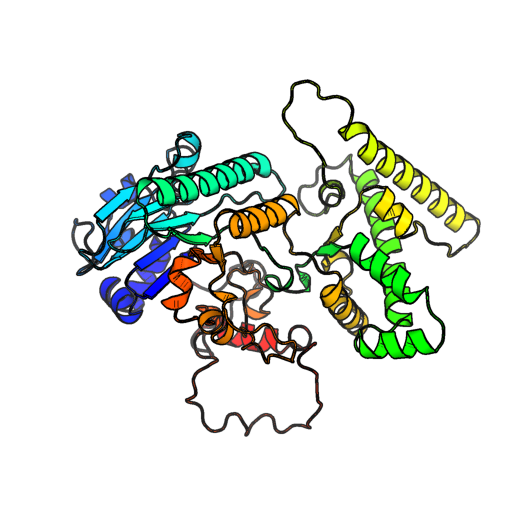HR A N 1
ATOM 2061 C CA . THR A 1 262 ? -16.838 17.183 0.970 1.00 30.16 262 THR A CA 1
ATOM 2062 C C . THR A 1 262 ? -15.831 18.316 0.706 1.00 30.16 262 THR A C 1
ATOM 2064 O O . THR A 1 262 ? -16.143 19.498 0.816 1.00 30.16 262 THR A O 1
ATOM 2067 N N . ARG A 1 263 ? -14.676 17.973 0.120 1.00 32.69 263 ARG A N 1
ATOM 2068 C CA . ARG A 1 263 ? -14.040 18.829 -0.904 1.00 32.69 263 ARG A CA 1
ATOM 2069 C C . ARG A 1 263 ? -14.528 18.429 -2.296 1.00 32.69 263 ARG A C 1
ATOM 2071 O O . ARG A 1 263 ? -13.777 17.888 -3.098 1.00 32.69 263 ARG A O 1
ATOM 2078 N N . ASN A 1 264 ? -15.815 18.646 -2.565 1.00 27.64 264 ASN A N 1
ATOM 2079 C CA . ASN A 1 264 ? -16.256 18.771 -3.950 1.00 27.64 264 ASN A CA 1
ATOM 2080 C C . ASN A 1 264 ? -16.056 20.234 -4.336 1.00 27.64 264 ASN A C 1
ATOM 2082 O O . ASN A 1 264 ? -16.742 21.110 -3.809 1.00 27.64 264 ASN A O 1
ATOM 2086 N N . ASP A 1 265 ? -15.106 20.474 -5.237 1.00 34.84 265 ASP A N 1
ATOM 2087 C CA . ASP A 1 265 ? -14.936 21.742 -5.938 1.00 34.84 265 ASP A CA 1
ATOM 2088 C C . ASP A 1 265 ? -16.171 21.996 -6.817 1.00 34.84 265 ASP A C 1
ATOM 2090 O O . ASP A 1 265 ? -16.219 21.698 -8.008 1.00 34.84 265 ASP A O 1
ATOM 2094 N N . THR A 1 266 ? -17.209 22.536 -6.193 1.00 28.91 266 THR A N 1
ATOM 2095 C CA . THR A 1 266 ? -18.229 23.352 -6.845 1.00 28.91 266 THR A CA 1
ATOM 2096 C C . THR A 1 266 ? -18.210 24.694 -6.130 1.00 28.91 266 THR A C 1
ATOM 2098 O O . THR A 1 266 ? -18.252 24.717 -4.901 1.00 28.91 266 THR A O 1
ATOM 2101 N N . GLU A 1 267 ? -18.120 25.790 -6.884 1.00 36.31 267 GLU A N 1
ATOM 2102 C CA . GLU A 1 267 ? -17.915 27.183 -6.437 1.00 36.31 267 GLU A CA 1
ATOM 2103 C C . GLU A 1 267 ? -18.980 27.774 -5.475 1.00 36.31 267 GLU A C 1
ATOM 2105 O O . GLU A 1 267 ? -19.006 28.978 -5.256 1.00 36.31 267 GLU A O 1
ATOM 2110 N N . ASP A 1 268 ? -19.786 26.954 -4.797 1.00 32.00 268 ASP A N 1
ATOM 2111 C CA . ASP A 1 268 ? -20.707 27.349 -3.723 1.00 32.00 268 ASP A CA 1
ATOM 2112 C C . ASP A 1 268 ? -20.280 26.740 -2.369 1.00 32.00 268 ASP A C 1
ATOM 2114 O O . ASP A 1 268 ? -21.024 26.060 -1.658 1.00 32.00 268 ASP A O 1
ATOM 2118 N N . GLY A 1 269 ? -19.022 26.971 -1.989 1.00 37.84 269 GLY A N 1
ATOM 2119 C CA . GLY A 1 269 ? -18.465 26.543 -0.708 1.00 37.84 269 GLY A CA 1
ATOM 2120 C C . GLY A 1 269 ? -18.859 27.478 0.437 1.00 37.84 269 GLY A C 1
ATOM 2121 O O . GLY A 1 269 ? -18.300 28.568 0.550 1.00 37.84 269 GLY A O 1
ATOM 2122 N N . LYS A 1 270 ? -19.772 27.051 1.329 1.00 35.16 270 LYS A N 1
ATOM 2123 C CA . LYS A 1 270 ? -19.885 27.645 2.687 1.00 35.16 270 LYS A CA 1
ATOM 2124 C C . LYS A 1 270 ? -20.548 26.821 3.802 1.00 35.16 270 LYS A C 1
ATOM 2126 O O . LYS A 1 270 ? -20.417 27.232 4.951 1.00 35.16 270 LYS A O 1
ATOM 2131 N N . ASN A 1 271 ? -21.198 25.677 3.551 1.00 36.19 271 ASN A N 1
ATOM 2132 C CA . ASN A 1 271 ? -22.048 25.060 4.593 1.00 36.19 271 ASN A CA 1
ATOM 2133 C C . ASN A 1 271 ? -21.610 23.706 5.194 1.00 36.19 271 ASN A C 1
ATOM 2135 O O . ASN A 1 271 ? -22.069 23.403 6.292 1.00 36.19 271 ASN A O 1
ATOM 2139 N N . GLY A 1 272 ? -20.713 22.922 4.581 1.00 37.56 272 GLY A N 1
ATOM 2140 C CA . GLY A 1 272 ? -20.333 21.589 5.104 1.00 37.56 272 GLY A CA 1
ATOM 2141 C C . GLY A 1 272 ? -19.326 21.616 6.265 1.00 37.56 272 GLY A C 1
ATOM 2142 O O . GLY A 1 272 ? -19.588 21.098 7.350 1.00 37.56 272 GLY A O 1
ATOM 2143 N N . ASN A 1 273 ? -18.204 22.318 6.077 1.00 44.12 273 ASN A N 1
ATOM 2144 C CA . ASN A 1 273 ? -17.053 22.294 6.993 1.00 44.12 273 ASN A CA 1
ATOM 2145 C C . ASN A 1 273 ? -17.338 22.922 8.382 1.00 44.12 273 ASN A C 1
ATOM 2147 O O . ASN A 1 273 ? -16.675 22.645 9.378 1.00 44.12 273 ASN A O 1
ATOM 2151 N N . THR A 1 274 ? -18.387 23.745 8.504 1.00 54.91 274 THR A N 1
ATOM 2152 C CA . THR A 1 274 ? -18.711 24.378 9.793 1.00 54.91 274 THR A CA 1
ATOM 2153 C C . THR A 1 274 ? -19.356 23.421 10.800 1.00 54.91 274 THR A C 1
ATOM 2155 O O . THR A 1 274 ? -19.299 23.698 11.993 1.00 54.91 274 THR A O 1
ATOM 2158 N N . GLY A 1 275 ? -19.974 22.315 10.366 1.00 59.12 275 GLY A N 1
ATOM 2159 C CA . GLY A 1 275 ? -20.756 21.428 11.240 1.00 59.12 275 GLY A CA 1
ATOM 2160 C C . GLY A 1 275 ? -19.912 20.472 12.089 1.00 59.12 275 GLY A C 1
ATOM 2161 O O . GLY A 1 275 ? -20.101 20.394 13.306 1.00 59.12 275 GLY A O 1
ATOM 2162 N N . ALA A 1 276 ? -18.959 19.773 11.464 1.00 62.16 276 ALA A N 1
ATOM 2163 C CA . ALA A 1 276 ? -18.071 18.829 12.149 1.00 62.16 276 ALA A CA 1
ATOM 2164 C C . ALA A 1 276 ? -17.137 19.553 13.129 1.00 62.16 276 ALA A C 1
ATOM 2166 O O . ALA A 1 276 ? -17.031 19.160 14.290 1.00 62.16 276 ALA A O 1
ATOM 2167 N N . HIS A 1 277 ? -16.559 20.681 12.700 1.00 71.94 277 HIS A N 1
ATOM 2168 C CA . HIS A 1 277 ? -15.701 21.499 13.553 1.00 71.94 277 HIS A CA 1
ATOM 2169 C C . HIS A 1 277 ? -16.459 22.021 14.786 1.00 71.94 277 HIS A C 1
ATOM 2171 O O . HIS A 1 277 ? -16.001 21.837 15.910 1.00 71.94 277 HIS A O 1
ATOM 2177 N N . LYS A 1 278 ? -17.684 22.548 14.609 1.00 80.44 278 LYS A N 1
ATOM 2178 C CA . LYS A 1 278 ? -18.555 22.943 15.735 1.00 80.44 278 LYS A CA 1
ATOM 2179 C C . LYS A 1 278 ? -18.850 21.778 16.681 1.00 80.44 278 LYS A C 1
ATOM 2181 O O . LYS A 1 278 ? -18.810 21.961 17.895 1.00 80.44 278 LYS A O 1
ATOM 2186 N N . SER A 1 279 ? -19.141 20.593 16.146 1.00 83.81 279 SER A N 1
ATOM 2187 C CA . SER A 1 279 ? -19.457 19.408 16.955 1.00 83.81 279 SER A CA 1
ATOM 2188 C C . SER A 1 279 ? -18.259 18.958 17.796 1.00 83.81 279 SER A C 1
ATOM 2190 O O . SER A 1 279 ? -18.421 18.648 18.977 1.00 83.81 279 SER A O 1
ATOM 2192 N N . LEU A 1 280 ? -17.050 18.996 17.228 1.00 87.00 280 LEU A N 1
ATOM 2193 C CA . LEU A 1 280 ? -15.819 18.696 17.952 1.00 87.00 280 LEU A CA 1
ATOM 2194 C C . LEU A 1 280 ? -15.519 19.743 19.034 1.00 87.00 280 LEU A C 1
ATOM 2196 O O . LEU A 1 280 ? -15.177 19.371 20.155 1.00 87.00 280 LEU A O 1
ATOM 2200 N N . THR A 1 281 ? -15.693 21.036 18.745 1.00 86.81 281 THR A N 1
ATOM 2201 C CA . THR A 1 281 ? -15.518 22.110 19.738 1.00 86.81 281 THR A CA 1
ATOM 2202 C C . THR A 1 281 ? -16.475 21.945 20.921 1.00 86.81 281 THR A C 1
ATOM 2204 O O . THR A 1 281 ? -16.052 22.025 22.075 1.00 86.81 281 THR A O 1
ATOM 2207 N N . LEU A 1 282 ? -17.753 21.657 20.650 1.00 89.81 282 LEU A N 1
ATOM 2208 C CA . LEU A 1 282 ? -18.757 21.409 21.690 1.00 89.81 282 LEU A CA 1
ATOM 2209 C C . LEU A 1 282 ? -18.400 20.184 22.541 1.00 89.81 282 LEU A C 1
ATOM 2211 O O . LEU A 1 282 ? -18.491 20.235 23.767 1.00 89.81 282 LEU A O 1
ATOM 2215 N N . LEU A 1 283 ? -17.938 19.101 21.909 1.00 91.81 283 LEU A N 1
ATOM 2216 C CA . LEU A 1 283 ? -17.473 17.914 22.621 1.00 91.81 283 LEU A CA 1
ATOM 2217 C C . LEU A 1 283 ? -16.268 18.228 23.522 1.00 91.81 283 LEU A C 1
ATOM 2219 O O . LEU A 1 283 ? -16.251 17.815 24.682 1.00 91.81 283 LEU A O 1
ATOM 2223 N N . LYS A 1 284 ? -15.278 18.980 23.026 1.00 91.00 284 LYS A N 1
ATOM 2224 C CA . LYS A 1 284 ? -14.114 19.406 23.821 1.00 91.00 284 LYS A CA 1
ATOM 2225 C C . LYS A 1 284 ? -14.545 20.203 25.058 1.00 91.00 284 LYS A C 1
ATOM 2227 O O . LYS A 1 284 ? -14.043 19.944 26.152 1.00 91.00 284 LYS A O 1
ATOM 2232 N N . GLN A 1 285 ? -15.496 21.130 24.917 1.00 91.31 285 GLN A N 1
ATOM 2233 C CA . GLN A 1 285 ? -16.045 21.885 26.049 1.00 91.31 285 GLN A CA 1
ATOM 2234 C C . GLN A 1 285 ? -16.731 20.965 27.072 1.00 91.31 285 GLN A C 1
ATOM 2236 O O . GLN A 1 285 ? -16.430 21.039 28.262 1.00 91.31 285 GLN A O 1
ATOM 2241 N N . LEU A 1 286 ? -17.585 20.050 26.611 1.00 92.81 286 LEU A N 1
ATOM 2242 C CA . LEU A 1 286 ? -18.276 19.088 27.473 1.00 92.81 286 LEU A CA 1
ATOM 2243 C C . LEU A 1 286 ? -17.290 18.219 28.274 1.00 92.81 286 LEU A C 1
ATOM 2245 O O . LEU A 1 286 ? -17.471 17.989 29.471 1.00 92.81 286 LEU A O 1
ATOM 2249 N N . ILE A 1 287 ? -16.213 17.766 27.626 1.00 93.19 287 ILE A N 1
ATOM 2250 C CA . ILE A 1 287 ? -15.143 16.990 28.264 1.00 93.19 287 ILE A CA 1
ATOM 2251 C C . ILE A 1 287 ? -14.444 17.816 29.359 1.00 93.19 287 ILE A C 1
ATOM 2253 O O . ILE A 1 287 ? -14.161 17.282 30.436 1.00 93.19 287 ILE A O 1
ATOM 2257 N N . ARG A 1 288 ? -14.181 19.113 29.125 1.00 92.56 288 ARG A N 1
ATOM 2258 C CA . ARG A 1 288 ? -13.586 20.017 30.131 1.00 92.56 288 ARG A CA 1
ATOM 2259 C C . ARG A 1 288 ? -14.476 20.155 31.359 1.00 92.56 288 ARG A C 1
ATOM 2261 O O . ARG A 1 288 ? -14.003 19.956 32.477 1.00 92.56 288 ARG A O 1
ATOM 2268 N N . GLU A 1 289 ? -15.760 20.423 31.147 1.00 91.56 289 GLU A N 1
ATOM 2269 C CA . GLU A 1 289 ? -16.742 20.579 32.223 1.00 91.56 289 GLU A CA 1
ATOM 2270 C C . GLU A 1 289 ? -16.837 19.306 33.078 1.00 91.56 289 GLU A C 1
ATOM 2272 O O . GLU A 1 289 ? -16.746 19.368 34.307 1.00 91.56 289 GLU A O 1
ATOM 2277 N N . ARG A 1 290 ? -16.907 18.127 32.444 1.00 93.50 290 ARG A N 1
ATOM 2278 C CA . ARG A 1 290 ? -16.912 16.831 33.147 1.00 93.50 290 ARG A CA 1
ATOM 2279 C C . ARG A 1 290 ? -15.617 16.578 33.914 1.00 93.50 290 ARG A C 1
ATOM 2281 O O . ARG A 1 290 ? -15.654 16.084 35.041 1.00 93.50 290 ARG A O 1
ATOM 2288 N N . ARG A 1 291 ? -14.461 16.950 33.355 1.00 91.56 291 ARG A N 1
ATOM 2289 C CA . ARG A 1 291 ? -13.163 16.829 34.040 1.00 91.56 291 ARG A CA 1
ATOM 2290 C C . ARG A 1 291 ? -13.101 17.701 35.295 1.00 91.56 291 ARG A C 1
ATOM 2292 O O . ARG A 1 291 ? -12.578 17.255 36.318 1.00 91.56 291 ARG A O 1
ATOM 2299 N N . GLU A 1 292 ? -13.640 18.917 35.247 1.00 89.94 292 GLU A N 1
ATOM 2300 C CA . GLU A 1 292 ? -13.737 19.799 36.415 1.00 89.94 292 GLU A CA 1
ATOM 2301 C C . GLU A 1 292 ? -14.709 19.267 37.469 1.00 89.94 292 GLU A C 1
ATOM 2303 O O . GLU A 1 292 ? -14.381 19.256 38.657 1.00 89.94 292 GLU A O 1
ATOM 2308 N N . GLN A 1 293 ? -15.875 18.774 37.049 1.00 88.62 293 GLN A N 1
ATOM 2309 C CA . GLN A 1 293 ? -16.849 18.156 37.949 1.00 88.62 293 GLN A CA 1
ATOM 2310 C C . GLN A 1 293 ? -16.258 16.942 38.670 1.00 88.62 293 GLN A C 1
ATOM 2312 O O . GLN A 1 293 ? -16.376 16.846 39.892 1.00 88.62 293 GLN A O 1
ATOM 2317 N N . ARG A 1 294 ? -15.536 16.063 37.959 1.00 90.38 294 ARG A N 1
ATOM 2318 C CA . ARG A 1 294 ? -14.809 14.944 38.578 1.00 90.38 294 ARG A CA 1
ATOM 2319 C C . ARG A 1 294 ? -13.796 15.418 39.621 1.00 90.38 294 ARG A C 1
ATOM 2321 O O . ARG A 1 294 ? -13.731 14.839 40.701 1.00 90.38 294 ARG A O 1
ATOM 2328 N N . ARG A 1 295 ? -13.028 16.478 39.328 1.00 87.94 295 ARG A N 1
ATOM 2329 C CA . ARG A 1 295 ? -12.055 17.057 40.277 1.00 87.94 295 ARG A CA 1
ATOM 2330 C C . ARG A 1 295 ? -12.721 17.593 41.546 1.00 87.94 295 ARG A C 1
ATOM 2332 O O . ARG A 1 295 ? -12.126 17.482 42.611 1.00 87.94 295 ARG A O 1
ATOM 2339 N N . ARG A 1 296 ? -13.924 18.168 41.439 1.00 88.69 296 ARG A N 1
ATOM 2340 C CA . ARG A 1 296 ? -14.677 18.706 42.586 1.00 88.69 296 ARG A CA 1
ATOM 2341 C C . ARG A 1 296 ? -15.368 17.616 43.406 1.00 88.69 296 ARG A C 1
ATOM 2343 O O . ARG A 1 296 ? -15.341 17.678 44.628 1.00 88.69 296 ARG A O 1
ATOM 2350 N N . ASN A 1 297 ? -15.964 16.630 42.738 1.00 87.12 297 ASN A N 1
ATOM 2351 C CA . ASN A 1 297 ? -16.886 15.680 43.366 1.00 87.12 297 ASN A CA 1
ATOM 2352 C C . ASN A 1 297 ? -16.277 14.286 43.603 1.00 87.12 297 ASN A C 1
ATOM 2354 O O . ASN A 1 297 ? -16.941 13.429 44.175 1.00 87.12 297 ASN A O 1
ATOM 2358 N N . GLY A 1 298 ? -15.045 14.028 43.146 1.00 79.75 298 GLY A N 1
ATOM 2359 C CA . GLY A 1 298 ? -14.398 12.714 43.260 1.00 79.75 298 GLY A CA 1
ATOM 2360 C C . GLY A 1 298 ? -15.042 11.614 42.402 1.00 79.75 298 GLY A C 1
ATOM 2361 O O . GLY A 1 298 ? -14.874 10.435 42.699 1.00 79.75 298 GLY A O 1
ATOM 2362 N N . GLY A 1 299 ? -15.800 11.988 41.365 1.00 75.88 299 GLY A N 1
ATOM 2363 C CA . GLY A 1 299 ? -16.542 11.055 40.509 1.00 75.88 299 GLY A CA 1
ATOM 2364 C C . GLY A 1 299 ? -15.676 10.300 39.493 1.00 75.88 299 GLY A C 1
ATOM 2365 O O . GLY A 1 299 ? -14.619 10.778 39.076 1.00 75.88 299 GLY A O 1
ATOM 2366 N N . SER A 1 300 ? -16.163 9.135 39.056 1.00 77.31 300 SER A N 1
ATOM 2367 C CA . SER A 1 300 ? -15.545 8.270 38.037 1.00 77.31 300 SER A CA 1
ATOM 2368 C C . SER A 1 300 ? -16.294 8.253 36.692 1.00 77.31 300 SER A C 1
ATOM 2370 O O . SER A 1 300 ? -15.920 7.497 35.796 1.00 77.31 300 SER A O 1
ATOM 2372 N N . ASP A 1 301 ? -17.326 9.088 36.524 1.00 83.19 301 ASP A N 1
ATOM 2373 C CA . ASP A 1 301 ? -18.196 9.107 35.333 1.00 83.19 301 ASP A CA 1
ATOM 2374 C C . ASP A 1 301 ? -17.420 9.418 34.053 1.00 83.19 301 ASP A C 1
ATOM 2376 O O . ASP A 1 301 ? -16.700 10.406 34.060 1.00 83.19 301 ASP A O 1
ATOM 2380 N N . PRO A 1 302 ? -17.543 8.670 32.942 1.00 86.19 302 PRO A N 1
ATOM 2381 C CA . PRO A 1 302 ? -16.727 8.831 31.725 1.00 86.19 302 PRO A CA 1
ATOM 2382 C C . PRO A 1 302 ? -16.663 10.282 31.203 1.00 86.19 302 PRO A C 1
ATOM 2384 O O . PRO A 1 302 ? -17.677 10.975 31.158 1.00 86.19 302 PRO A O 1
ATOM 2387 N N . LEU A 1 303 ? -15.478 10.741 30.768 1.00 92.19 303 LEU A N 1
ATOM 2388 C CA . LEU A 1 303 ? -15.306 12.098 30.216 1.00 92.19 303 LEU A CA 1
ATOM 2389 C C . LEU A 1 303 ? -16.107 12.295 28.924 1.00 92.19 303 LEU A C 1
ATOM 2391 O O . LEU A 1 303 ? -16.713 13.343 28.709 1.00 92.19 303 LEU A O 1
ATOM 2395 N N . ALA A 1 304 ? -16.150 11.261 28.093 1.00 94.06 304 ALA A N 1
ATOM 2396 C CA . ALA A 1 304 ? -17.027 11.160 26.944 1.00 94.06 304 ALA A CA 1
ATOM 2397 C C . ALA A 1 304 ? -17.485 9.715 26.778 1.00 94.06 304 ALA A C 1
ATOM 2399 O O . ALA A 1 304 ? -16.769 8.764 27.101 1.00 94.06 304 ALA A O 1
ATOM 2400 N N . THR A 1 305 ? -18.683 9.554 26.238 1.00 93.38 305 THR A N 1
ATOM 2401 C CA . THR A 1 305 ? -19.175 8.269 25.752 1.00 93.38 305 THR A CA 1
ATOM 2402 C C . THR A 1 305 ? -18.671 8.019 24.334 1.00 93.38 305 THR A C 1
ATOM 2404 O O . THR A 1 305 ? -18.404 8.948 23.573 1.00 93.38 305 THR A O 1
ATOM 2407 N N . LEU A 1 306 ? -18.590 6.749 23.938 1.00 93.38 306 LEU A N 1
ATOM 2408 C CA . LEU A 1 306 ? -18.191 6.381 22.579 1.00 93.38 306 LEU A CA 1
ATOM 2409 C C . LEU A 1 306 ? -19.126 6.971 21.509 1.00 93.38 306 LEU A C 1
ATOM 2411 O O . LEU A 1 306 ? -18.680 7.334 20.424 1.00 93.38 306 LEU A O 1
ATOM 2415 N N . GLU A 1 307 ? -20.411 7.101 21.830 1.00 93.50 307 GLU A N 1
ATOM 2416 C CA . GLU A 1 307 ? -21.403 7.706 20.945 1.00 93.50 307 GLU A CA 1
ATOM 2417 C C . GLU A 1 307 ? -21.179 9.216 20.771 1.00 93.50 307 GLU A C 1
ATOM 2419 O O . GLU A 1 307 ? -21.276 9.718 19.655 1.00 93.50 307 GLU A O 1
ATOM 2424 N N . GLU A 1 308 ? -20.821 9.942 21.835 1.00 94.56 308 GLU A N 1
ATOM 2425 C CA . GLU A 1 308 ? -20.446 11.362 21.745 1.00 94.56 308 GLU A CA 1
ATOM 2426 C C . GLU A 1 308 ? -19.196 11.564 20.881 1.00 94.56 308 GLU A C 1
ATOM 2428 O O . GLU A 1 308 ? -19.185 12.460 20.038 1.00 94.56 308 GLU A O 1
ATOM 2433 N N . LEU A 1 309 ? -18.183 10.699 21.028 1.00 93.31 309 LEU A N 1
ATOM 2434 C CA . LEU A 1 309 ? -16.980 10.735 20.188 1.00 93.31 309 LEU A CA 1
ATOM 2435 C C . LEU A 1 309 ? -17.326 10.532 18.703 1.00 93.31 309 LEU A C 1
ATOM 2437 O O . LEU A 1 309 ? -16.882 11.305 17.857 1.00 93.31 309 LEU A O 1
ATOM 2441 N N . CYS A 1 310 ? -18.152 9.528 18.386 1.00 92.06 310 CYS A N 1
ATOM 2442 C CA . CYS A 1 310 ? -18.564 9.250 17.006 1.00 92.06 310 CYS A CA 1
ATOM 2443 C C . CYS A 1 310 ? -19.418 10.388 16.420 1.00 92.06 310 CYS A C 1
ATOM 2445 O O . CYS A 1 310 ? -19.222 10.769 15.269 1.00 92.06 310 CYS A O 1
ATOM 2447 N N . ARG A 1 311 ? -20.346 10.966 17.200 1.00 90.94 311 ARG A N 1
ATOM 2448 C CA . ARG A 1 311 ? -21.182 12.104 16.763 1.00 90.94 311 ARG A CA 1
ATOM 2449 C C . ARG A 1 311 ? -20.375 13.369 16.492 1.00 90.94 311 ARG A C 1
ATOM 2451 O O . ARG A 1 311 ? -20.784 14.171 15.661 1.00 90.94 311 ARG A O 1
ATOM 2458 N N . ALA A 1 312 ? -19.236 13.534 17.157 1.00 89.44 312 ALA A N 1
ATOM 2459 C CA . ALA A 1 312 ? -18.302 14.620 16.883 1.00 89.44 312 ALA A CA 1
ATOM 2460 C C . ALA A 1 312 ? -17.445 14.397 15.620 1.00 89.44 312 ALA A C 1
ATOM 2462 O O . ALA A 1 312 ? -16.609 15.240 15.308 1.00 89.44 312 ALA A O 1
ATOM 2463 N N . GLY A 1 313 ? -17.641 13.289 14.894 1.00 87.62 313 GLY A N 1
ATOM 2464 C CA . GLY A 1 313 ? -16.955 12.998 13.632 1.00 87.62 313 GLY A CA 1
ATOM 2465 C C . GLY A 1 313 ? -15.637 12.235 13.774 1.00 87.62 313 GLY A C 1
ATOM 2466 O O . GLY A 1 313 ? -14.939 12.055 12.778 1.00 87.62 313 GLY A O 1
ATOM 2467 N N . LEU A 1 314 ? -15.284 11.763 14.976 1.00 89.12 314 LEU A N 1
ATOM 2468 C CA . LEU A 1 314 ? -14.058 10.990 15.188 1.00 89.12 314 LEU A CA 1
ATOM 2469 C C . LEU A 1 314 ? -14.204 9.572 14.621 1.00 89.12 314 LEU A C 1
ATOM 2471 O O . LEU A 1 314 ? -15.049 8.797 15.074 1.00 89.12 314 LEU A O 1
ATOM 2475 N N . GLN A 1 315 ? -13.345 9.219 13.665 1.00 87.12 315 GLN A N 1
ATOM 2476 C CA . GLN A 1 315 ? -13.413 7.942 12.944 1.00 87.12 315 GLN A CA 1
ATOM 2477 C C . GLN A 1 315 ? -12.478 6.883 13.520 1.00 87.12 315 GLN A C 1
ATOM 2479 O O . GLN A 1 315 ? -12.888 5.746 13.764 1.00 87.12 315 GLN A O 1
ATOM 2484 N N . GLY A 1 316 ? -11.218 7.236 13.777 1.00 89.25 316 GLY A N 1
ATOM 2485 C CA . GLY A 1 316 ? -10.272 6.264 14.306 1.00 89.25 316 GLY A CA 1
ATOM 2486 C C . GLY A 1 316 ? -8.907 6.817 14.677 1.00 89.25 316 GLY A C 1
ATOM 2487 O O . GLY A 1 316 ? -8.448 7.818 14.130 1.00 89.25 316 GLY A O 1
ATOM 2488 N N . PHE A 1 317 ? -8.260 6.114 15.603 1.00 91.94 317 PHE A N 1
ATOM 2489 C CA . PHE A 1 317 ? -7.010 6.517 16.251 1.00 91.94 317 PHE A CA 1
ATOM 2490 C C . PHE A 1 317 ? -5.927 5.452 16.069 1.00 91.94 317 PHE A C 1
ATOM 2492 O O . PHE A 1 317 ? -6.267 4.269 16.052 1.00 91.94 317 PHE A O 1
ATOM 2499 N N . PRO A 1 318 ? -4.636 5.813 15.977 1.00 92.56 318 PRO A N 1
ATOM 2500 C CA . PRO A 1 318 ? -3.553 4.832 15.946 1.00 92.56 318 PRO A CA 1
ATOM 2501 C C . PRO A 1 318 ? -3.624 3.871 17.139 1.00 92.56 318 PRO A C 1
ATOM 2503 O O . PRO A 1 318 ? -3.803 4.299 18.280 1.00 92.56 318 PRO A O 1
ATOM 2506 N N . VAL A 1 319 ? -3.466 2.570 16.891 1.00 94.00 319 VAL A N 1
ATOM 2507 C CA . VAL A 1 319 ? -3.496 1.541 17.946 1.00 94.00 319 VAL A CA 1
ATOM 2508 C C . VAL A 1 319 ? -2.376 1.760 18.963 1.00 94.00 319 VAL A C 1
ATOM 2510 O O . VAL A 1 319 ? -2.591 1.561 20.160 1.00 94.00 319 VAL A O 1
ATOM 2513 N N . GLU A 1 320 ? -1.216 2.243 18.507 1.00 91.75 320 GLU A N 1
ATOM 2514 C CA . GLU A 1 320 ? -0.068 2.611 19.346 1.00 91.75 320 GLU A CA 1
ATOM 2515 C C . GLU A 1 320 ? -0.451 3.563 20.495 1.00 91.75 320 GLU A C 1
ATOM 2517 O O . GLU A 1 320 ? 0.071 3.421 21.601 1.00 91.75 320 GLU A O 1
ATOM 2522 N N . SER A 1 321 ? -1.439 4.446 20.295 1.00 91.56 321 SER A N 1
ATOM 2523 C CA . SER A 1 321 ? -1.936 5.378 21.320 1.00 91.56 321 SER A CA 1
ATOM 2524 C C . SER A 1 321 ? -2.603 4.692 22.520 1.00 91.56 321 SER A C 1
ATOM 2526 O O . SER A 1 321 ? -2.757 5.311 23.574 1.00 91.56 321 SER A O 1
ATOM 2528 N N . PHE A 1 322 ? -3.008 3.426 22.381 1.00 93.88 322 PHE A N 1
ATOM 2529 C CA . PHE A 1 322 ? -3.669 2.644 23.432 1.00 93.88 322 PHE A CA 1
ATOM 2530 C C . PHE A 1 322 ? -2.790 1.520 23.992 1.00 93.88 322 PHE A C 1
ATOM 2532 O O . PHE A 1 322 ? -3.208 0.824 24.923 1.00 93.88 322 PHE A O 1
ATOM 2539 N N . MET A 1 323 ? -1.590 1.321 23.445 1.00 92.50 323 MET A N 1
ATOM 2540 C CA . MET A 1 323 ? -0.667 0.285 23.898 1.00 92.50 323 MET A CA 1
ATOM 2541 C C . MET A 1 323 ? -0.056 0.637 25.259 1.00 92.50 323 MET A C 1
ATOM 2543 O O . MET A 1 323 ? 0.179 1.798 25.593 1.00 92.50 323 MET A O 1
ATOM 2547 N N . ARG A 1 324 ? 0.238 -0.388 26.065 1.00 89.12 324 ARG A N 1
ATOM 2548 C CA . ARG A 1 324 ? 0.879 -0.244 27.381 1.00 89.12 324 ARG A CA 1
ATOM 2549 C C . ARG A 1 324 ? 2.174 -1.040 27.441 1.00 89.12 324 ARG A C 1
ATOM 2551 O O . ARG A 1 324 ? 2.284 -2.103 26.841 1.00 89.12 324 ARG A O 1
ATOM 2558 N N . ARG A 1 325 ? 3.158 -0.560 28.209 1.00 84.81 325 ARG A N 1
ATOM 2559 C CA . ARG A 1 325 ? 4.390 -1.332 28.471 1.00 84.81 325 ARG A CA 1
ATOM 2560 C C . ARG A 1 325 ? 4.111 -2.570 29.325 1.00 84.81 325 ARG A C 1
ATOM 2562 O O . ARG A 1 325 ? 4.702 -3.616 29.095 1.00 84.81 325 ARG A O 1
ATOM 2569 N N . GLN A 1 326 ? 3.223 -2.432 30.307 1.00 74.44 326 GLN A N 1
ATOM 2570 C CA . GLN A 1 326 ? 2.744 -3.492 31.193 1.00 74.44 326 GLN A CA 1
ATOM 2571 C C . GLN A 1 326 ? 1.288 -3.193 31.607 1.00 74.44 326 GLN A C 1
ATOM 2573 O O . GLN A 1 326 ? 0.921 -2.014 31.679 1.00 74.44 326 GLN A O 1
ATOM 2578 N N . PRO A 1 327 ? 0.466 -4.214 31.915 1.00 80.56 327 PRO A N 1
ATOM 2579 C CA . PRO A 1 327 ? 0.723 -5.645 31.714 1.00 80.56 327 PRO A CA 1
ATOM 2580 C C . PRO A 1 327 ? 0.616 -6.051 30.232 1.00 80.56 327 PRO A C 1
ATOM 2582 O O . PRO A 1 327 ? -0.101 -5.411 29.461 1.00 80.56 327 PRO A O 1
ATOM 2585 N N . SER A 1 328 ? 1.292 -7.132 29.827 1.00 79.06 328 SER A N 1
ATOM 2586 C CA . SER A 1 328 ? 1.228 -7.657 28.447 1.00 79.06 328 SER A CA 1
ATOM 2587 C C . SER A 1 328 ? -0.178 -8.111 28.031 1.00 79.06 328 SER A C 1
ATOM 2589 O O . SER A 1 328 ? -0.528 -8.027 26.853 1.00 79.06 328 SER A O 1
ATOM 2591 N N . THR A 1 329 ? -1.004 -8.524 28.998 1.00 89.25 329 THR A N 1
ATOM 2592 C CA . THR A 1 329 ? -2.403 -8.927 28.791 1.00 89.25 329 THR A CA 1
ATOM 2593 C C . THR A 1 329 ? -3.225 -7.834 28.118 1.00 89.25 329 THR A C 1
ATOM 2595 O O . THR A 1 329 ? -3.961 -8.132 27.183 1.00 89.25 329 THR A O 1
ATOM 2598 N N . HIS A 1 330 ? -3.019 -6.567 28.497 1.00 93.00 330 HIS A N 1
ATOM 2599 C CA . HIS A 1 330 ? -3.720 -5.432 27.892 1.00 93.00 330 HIS A CA 1
ATOM 2600 C C . HIS A 1 330 ? -3.474 -5.345 26.383 1.00 93.00 330 HIS A C 1
ATOM 2602 O O . HIS A 1 330 ? -4.416 -5.194 25.612 1.00 93.00 330 HIS A O 1
ATOM 2608 N N . ASN A 1 331 ? -2.218 -5.478 25.945 1.00 93.19 331 ASN A N 1
ATOM 2609 C CA . ASN A 1 331 ? -1.891 -5.423 24.519 1.00 93.19 331 ASN A CA 1
ATOM 2610 C C . ASN A 1 331 ? -2.410 -6.654 23.768 1.00 93.19 331 ASN A C 1
ATOM 2612 O O . ASN A 1 331 ? -2.775 -6.531 22.605 1.00 93.19 331 ASN A O 1
ATOM 2616 N N . ARG A 1 332 ? -2.479 -7.819 24.426 1.00 92.88 332 ARG A N 1
ATOM 2617 C CA . ARG A 1 332 ? -3.062 -9.038 23.847 1.00 92.88 332 ARG A CA 1
ATOM 2618 C C . ARG A 1 332 ? -4.563 -8.873 23.600 1.00 92.88 332 ARG A C 1
ATOM 2620 O O . ARG A 1 332 ? -5.072 -9.267 22.557 1.00 92.88 332 ARG A O 1
ATOM 2627 N N . GLU A 1 333 ? -5.276 -8.261 24.537 1.00 94.62 333 GLU A N 1
ATOM 2628 C CA . GLU A 1 333 ? -6.705 -7.965 24.393 1.00 94.62 333 GLU A CA 1
ATOM 2629 C C . GLU A 1 333 ? -6.952 -6.853 23.368 1.00 94.62 333 GLU A C 1
ATOM 2631 O O . GLU A 1 333 ? -7.880 -6.944 22.566 1.00 94.62 333 GLU A O 1
ATOM 2636 N N . LEU A 1 334 ? -6.088 -5.832 23.343 1.00 95.19 334 LEU A N 1
ATOM 2637 C CA . LEU A 1 334 ? -6.117 -4.795 22.316 1.00 95.19 334 LEU A CA 1
ATOM 2638 C C . LEU A 1 334 ? -5.888 -5.398 20.925 1.00 95.19 334 LEU A C 1
ATOM 2640 O O . LEU A 1 334 ? -6.641 -5.088 20.010 1.00 95.19 334 LEU A O 1
ATOM 2644 N N . PHE A 1 335 ? -4.923 -6.309 20.775 1.00 94.38 335 PHE A N 1
ATOM 2645 C CA . PHE A 1 335 ? -4.712 -7.076 19.546 1.00 94.38 335 PHE A CA 1
ATOM 2646 C C . PHE A 1 335 ? -5.973 -7.839 19.123 1.00 94.38 335 PHE A C 1
ATOM 2648 O O . PHE A 1 335 ? -6.349 -7.801 17.956 1.00 94.38 335 PHE A O 1
ATOM 2655 N N . ALA A 1 336 ? -6.661 -8.507 20.055 1.00 94.81 336 ALA A N 1
ATOM 2656 C CA . ALA A 1 336 ? -7.901 -9.204 19.726 1.00 94.81 336 ALA A CA 1
ATOM 2657 C C . ALA A 1 336 ? -8.974 -8.234 19.206 1.00 94.81 336 ALA A C 1
ATOM 2659 O O . ALA A 1 336 ? -9.663 -8.544 18.237 1.00 94.81 336 ALA A O 1
ATOM 2660 N N . LEU A 1 337 ? -9.075 -7.039 19.797 1.00 95.69 337 LEU A N 1
ATOM 2661 C CA . LEU A 1 337 ? -9.986 -5.993 19.337 1.00 95.69 337 LEU A CA 1
ATOM 2662 C C . LEU A 1 337 ? -9.631 -5.476 17.929 1.00 95.69 337 LEU A C 1
ATOM 2664 O O . LEU A 1 337 ? -10.534 -5.245 17.122 1.00 95.69 337 LEU A O 1
ATOM 2668 N N . THR A 1 338 ? -8.344 -5.323 17.593 1.00 94.00 338 THR A N 1
ATOM 2669 C CA . THR A 1 338 ? -7.926 -4.841 16.260 1.00 94.00 338 THR A CA 1
ATOM 2670 C C . THR A 1 338 ? -8.203 -5.833 15.133 1.00 94.00 338 THR A C 1
ATOM 2672 O O . THR A 1 338 ? -8.221 -5.420 13.974 1.00 94.00 338 THR A O 1
ATOM 2675 N N . GLN A 1 339 ? -8.467 -7.108 15.432 1.00 92.19 339 GLN A N 1
ATOM 2676 C CA . GLN A 1 339 ? -8.927 -8.064 14.418 1.00 92.19 339 GLN A CA 1
ATOM 2677 C C . GLN A 1 339 ? -10.363 -7.783 13.948 1.00 92.19 339 GLN A C 1
ATOM 2679 O O . GLN A 1 339 ? -10.737 -8.207 12.861 1.00 92.19 339 GLN A O 1
ATOM 2684 N N . TYR A 1 340 ? -11.158 -7.047 14.735 1.00 92.62 340 TYR A N 1
ATOM 2685 C CA . TYR A 1 340 ? -12.558 -6.735 14.413 1.00 92.62 340 TYR A CA 1
ATOM 2686 C C . TYR A 1 340 ? -12.796 -5.252 14.112 1.00 92.62 340 TYR A C 1
ATOM 2688 O O . TYR A 1 340 ? -13.691 -4.917 13.341 1.00 92.62 340 TYR A O 1
ATOM 2696 N N . CYS A 1 341 ? -12.002 -4.365 14.715 1.00 94.19 341 CYS A N 1
ATOM 2697 C CA . CYS A 1 341 ? -12.145 -2.910 14.585 1.00 94.19 341 CYS A CA 1
ATOM 2698 C C . CYS A 1 341 ? -10.923 -2.236 13.949 1.00 94.19 341 CYS A C 1
ATOM 2700 O O . CYS A 1 341 ? -10.804 -1.012 14.002 1.00 94.19 341 CYS A O 1
ATOM 2702 N N . GLY A 1 342 ? -9.979 -3.013 13.419 1.00 92.75 342 GLY A N 1
ATOM 2703 C CA . GLY A 1 342 ? -8.777 -2.486 12.787 1.00 92.75 342 GLY A CA 1
ATOM 2704 C C . GLY A 1 342 ? -9.073 -1.842 11.436 1.00 92.75 342 GLY A C 1
ATOM 2705 O O . GLY A 1 342 ? -9.804 -2.387 10.616 1.00 92.75 342 GLY A O 1
ATOM 2706 N N . LEU A 1 343 ? -8.448 -0.700 11.200 1.00 92.19 343 LEU A N 1
ATOM 2707 C CA . LEU A 1 343 ? -8.351 -0.026 9.914 1.00 92.19 343 LEU A CA 1
ATOM 2708 C C . LEU A 1 343 ? -6.881 -0.014 9.473 1.00 92.19 343 LEU A C 1
ATOM 2710 O O . LEU A 1 343 ? -5.985 -0.050 10.329 1.00 92.19 343 LEU A O 1
ATOM 2714 N N . PRO A 1 344 ? -6.600 0.059 8.162 1.00 91.00 344 PRO A N 1
ATOM 2715 C CA . PRO A 1 344 ? -5.247 0.328 7.688 1.00 91.00 344 PRO A CA 1
ATOM 2716 C C . PRO A 1 344 ? -4.693 1.645 8.278 1.00 91.00 344 PRO A C 1
ATOM 2718 O O . PRO A 1 344 ? -5.458 2.514 8.704 1.00 91.00 344 PRO A O 1
ATOM 2721 N N . PRO A 1 345 ? -3.359 1.820 8.301 1.00 86.00 345 PRO A N 1
ATOM 2722 C CA . PRO A 1 345 ? -2.713 3.035 8.807 1.00 86.00 345 PRO A CA 1
ATOM 2723 C C . PRO A 1 345 ? -3.041 4.296 8.001 1.00 86.00 345 PRO A C 1
ATOM 2725 O O . PRO A 1 345 ? -2.912 5.400 8.524 1.00 86.00 345 PRO A O 1
ATOM 2728 N N . HIS A 1 346 ? -3.417 4.149 6.730 1.00 82.19 346 HIS A N 1
ATOM 2729 C CA . HIS A 1 346 ? -3.702 5.278 5.851 1.00 82.19 346 HIS A CA 1
ATOM 2730 C C . HIS A 1 346 ? -5.122 5.825 6.046 1.00 82.19 346 HIS A C 1
ATOM 2732 O O . HIS A 1 346 ? -5.992 5.182 6.634 1.00 82.19 346 HIS A O 1
ATOM 2738 N N . GLU A 1 347 ? -5.329 7.044 5.559 1.00 74.00 347 GLU A N 1
ATOM 2739 C CA . GLU A 1 347 ? -6.610 7.747 5.608 1.00 74.00 347 GLU A CA 1
ATOM 2740 C C . GLU A 1 347 ? -7.659 7.099 4.698 1.00 74.00 347 GLU A C 1
ATOM 2742 O O . GLU A 1 347 ? -7.339 6.477 3.676 1.00 74.00 347 GLU A O 1
ATOM 2747 N N . ASP A 1 348 ? -8.930 7.272 5.060 1.00 79.62 348 ASP A N 1
ATOM 2748 C CA . ASP A 1 348 ? -10.027 6.538 4.433 1.00 79.62 348 ASP A CA 1
ATOM 2749 C C . ASP A 1 348 ? -10.240 6.965 2.971 1.00 79.62 348 ASP A C 1
ATOM 2751 O O . ASP A 1 348 ? -10.665 6.141 2.165 1.00 79.62 348 ASP A O 1
ATOM 2755 N N . GLU A 1 349 ? -9.882 8.198 2.587 1.00 85.00 349 GLU A N 1
ATOM 2756 C CA . GLU A 1 349 ? -9.938 8.651 1.188 1.00 85.00 349 GLU A CA 1
ATOM 2757 C C . GLU A 1 349 ? -9.075 7.763 0.279 1.00 85.00 349 GLU A C 1
ATOM 2759 O O . GLU A 1 349 ? -9.532 7.298 -0.771 1.00 85.00 349 GLU A O 1
ATOM 2764 N N . GLY A 1 350 ? -7.853 7.449 0.719 1.00 87.12 350 GLY A N 1
ATOM 2765 C CA . GLY A 1 350 ? -6.975 6.526 0.013 1.00 87.12 350 GLY A CA 1
ATOM 2766 C C . GLY A 1 350 ? -7.606 5.138 -0.095 1.00 87.12 350 GLY A C 1
ATOM 2767 O O . GLY A 1 350 ? -7.661 4.557 -1.183 1.00 87.12 350 GLY A O 1
ATOM 2768 N N . VAL A 1 351 ? -8.121 4.597 1.012 1.00 88.69 351 VAL A N 1
ATOM 2769 C CA . VAL A 1 351 ? -8.761 3.268 1.039 1.00 88.69 351 VAL A CA 1
ATOM 2770 C C . VAL A 1 351 ? -9.948 3.207 0.075 1.00 88.69 351 VAL A C 1
ATOM 2772 O O . VAL A 1 351 ? -10.086 2.246 -0.687 1.00 88.69 351 VAL A O 1
ATOM 2775 N N . GLN A 1 352 ? -10.778 4.250 0.052 1.00 91.50 352 GLN A N 1
ATOM 2776 C CA . GLN A 1 352 ? -11.892 4.368 -0.882 1.00 91.50 352 GLN A CA 1
ATOM 2777 C C . GLN A 1 352 ? -11.420 4.470 -2.335 1.00 91.50 352 GLN A C 1
ATOM 2779 O O . GLN A 1 352 ? -12.037 3.863 -3.212 1.00 91.50 352 GLN A O 1
ATOM 2784 N N . PHE A 1 353 ? -10.330 5.196 -2.604 1.00 94.56 353 PHE A N 1
ATOM 2785 C CA . PHE A 1 353 ? -9.717 5.220 -3.930 1.00 94.56 353 PHE A CA 1
ATOM 2786 C C . PHE A 1 353 ? -9.291 3.817 -4.369 1.00 94.56 353 PHE A C 1
ATOM 2788 O O . PHE A 1 353 ? -9.650 3.410 -5.469 1.00 94.56 353 PHE A O 1
ATOM 2795 N N . MET A 1 354 ? -8.591 3.056 -3.519 1.00 95.06 354 MET A N 1
ATOM 2796 C CA . MET A 1 354 ? -8.169 1.688 -3.856 1.00 95.06 354 MET A CA 1
ATOM 2797 C C . MET A 1 354 ? -9.364 0.783 -4.138 1.00 95.06 354 MET A C 1
ATOM 2799 O O . MET A 1 354 ? -9.353 0.058 -5.126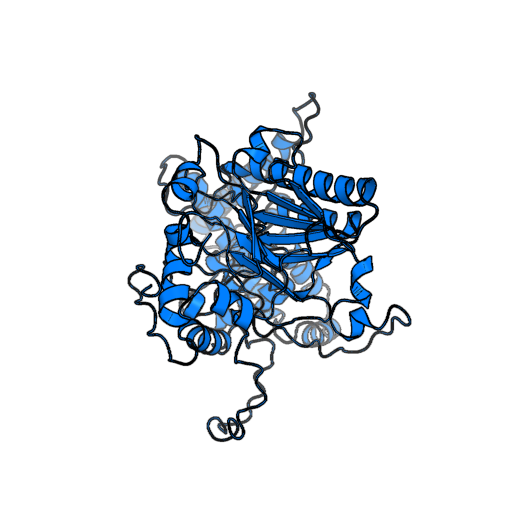 1.00 95.06 354 MET A O 1
ATOM 2803 N N . LYS A 1 355 ? -10.428 0.879 -3.332 1.00 94.56 355 LYS A N 1
ATOM 2804 C CA . LYS A 1 355 ? -11.672 0.147 -3.593 1.00 94.56 355 LYS A CA 1
ATOM 2805 C C . LYS A 1 355 ? -12.234 0.472 -4.983 1.00 94.56 355 LYS A C 1
ATOM 2807 O O . LYS A 1 355 ? -12.472 -0.435 -5.769 1.00 94.56 355 LYS A O 1
ATOM 2812 N N . ARG A 1 356 ? -12.376 1.761 -5.315 1.00 96.12 356 ARG A N 1
ATOM 2813 C CA . ARG A 1 356 ? -12.844 2.210 -6.638 1.00 96.12 356 ARG A CA 1
ATOM 2814 C C . ARG A 1 356 ? -11.919 1.773 -7.773 1.00 96.12 356 ARG A C 1
ATOM 2816 O O . ARG A 1 356 ? -12.402 1.402 -8.834 1.00 96.12 356 ARG A O 1
ATOM 2823 N N . LEU A 1 357 ? -10.604 1.833 -7.570 1.00 96.94 357 LEU A N 1
ATOM 2824 C CA . LEU A 1 357 ? -9.611 1.402 -8.553 1.00 96.94 357 LEU A CA 1
ATOM 2825 C C . LEU A 1 357 ? -9.792 -0.081 -8.897 1.00 96.94 357 LEU A C 1
ATOM 2827 O O . LEU A 1 357 ? -9.817 -0.422 -10.075 1.00 96.94 357 LEU A O 1
ATOM 2831 N N . LEU A 1 358 ? -9.932 -0.939 -7.884 1.00 96.50 358 LEU A N 1
ATOM 2832 C CA . LEU A 1 358 ? -10.123 -2.377 -8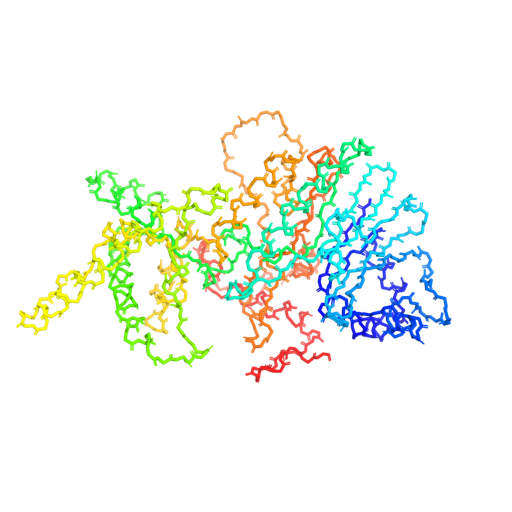.071 1.00 96.50 358 LEU A CA 1
ATOM 2833 C C . LEU A 1 358 ? -11.488 -2.688 -8.702 1.00 96.50 358 LEU A C 1
ATOM 2835 O O . LEU A 1 358 ? -11.544 -3.388 -9.712 1.00 96.50 358 LEU A O 1
ATOM 2839 N N . ASP A 1 359 ? -12.563 -2.119 -8.150 1.00 96.00 359 ASP A N 1
ATOM 2840 C CA . ASP A 1 359 ? -13.939 -2.409 -8.565 1.00 96.00 359 ASP A CA 1
ATOM 2841 C C . ASP A 1 359 ? -14.234 -1.896 -9.985 1.00 96.00 359 ASP A C 1
ATOM 2843 O O . ASP A 1 359 ? -14.771 -2.630 -10.811 1.00 96.00 359 ASP A O 1
ATOM 2847 N N . GLU A 1 360 ? -13.877 -0.645 -10.296 1.00 96.50 360 GLU A N 1
ATOM 2848 C CA . GLU A 1 360 ? -14.257 -0.014 -11.568 1.00 96.50 360 GLU A CA 1
ATOM 2849 C C . GLU A 1 360 ? -13.386 -0.454 -12.753 1.00 96.50 360 GLU A C 1
ATOM 2851 O O . GLU A 1 360 ? -13.849 -0.418 -13.892 1.00 96.50 360 GLU A O 1
ATOM 2856 N N . LEU A 1 361 ? -12.126 -0.847 -12.521 1.00 96.88 361 LEU A N 1
ATOM 2857 C CA . LEU A 1 361 ? -11.244 -1.339 -13.589 1.00 96.88 361 LEU A CA 1
ATOM 2858 C C . LEU A 1 361 ? -11.193 -2.867 -13.670 1.00 96.88 361 LEU A C 1
ATOM 2860 O O . LEU A 1 361 ? -10.507 -3.385 -14.560 1.00 96.88 361 LEU A O 1
ATOM 2864 N N . HIS A 1 362 ? -11.924 -3.564 -12.794 1.00 96.88 362 HIS A N 1
ATOM 2865 C CA . HIS A 1 362 ? -11.892 -5.018 -12.642 1.00 96.88 362 HIS A CA 1
ATOM 2866 C C . HIS A 1 362 ? -10.463 -5.535 -12.435 1.00 96.88 362 HIS A C 1
ATOM 2868 O O . HIS A 1 362 ? -10.003 -6.441 -13.130 1.00 96.88 362 HIS A O 1
ATOM 2874 N N . LEU A 1 363 ? -9.735 -4.903 -11.509 1.00 96.88 363 LEU A N 1
ATOM 2875 C CA . LEU A 1 363 ? -8.379 -5.309 -11.153 1.00 96.88 363 LEU A CA 1
ATOM 2876 C C . LEU A 1 363 ? -8.401 -6.256 -9.953 1.00 96.88 363 LEU A C 1
ATOM 2878 O O . LEU A 1 363 ? -9.158 -6.073 -9.001 1.00 96.88 363 LEU A O 1
ATOM 2882 N N . CYS A 1 364 ? -7.523 -7.249 -9.978 1.00 95.38 364 CYS A N 1
ATOM 2883 C CA . CYS A 1 364 ? -7.331 -8.221 -8.916 1.00 95.38 364 CYS A CA 1
ATOM 2884 C C . CYS A 1 364 ? -5.941 -8.067 -8.302 1.00 95.38 364 CYS A C 1
ATOM 2886 O O . CYS A 1 364 ? -4.936 -7.999 -9.011 1.00 95.38 364 CYS A O 1
ATOM 2888 N N . ASP A 1 365 ? -5.887 -8.045 -6.972 1.00 93.25 365 ASP A N 1
ATOM 2889 C CA . ASP A 1 365 ? -4.637 -8.091 -6.219 1.00 93.25 365 ASP A CA 1
ATOM 2890 C C . ASP A 1 365 ? -4.087 -9.517 -6.227 1.00 93.25 365 ASP A C 1
ATOM 2892 O O . ASP A 1 365 ? -4.640 -10.410 -5.583 1.00 93.25 365 ASP A O 1
ATOM 2896 N N . THR A 1 366 ? -3.004 -9.732 -6.972 1.00 91.12 366 THR A N 1
ATOM 2897 C CA . THR A 1 366 ? -2.435 -11.069 -7.203 1.00 91.12 366 THR A CA 1
ATOM 2898 C C . THR A 1 366 ? -1.993 -11.777 -5.924 1.00 91.12 366 THR A C 1
ATOM 2900 O O . THR A 1 366 ? -2.025 -13.005 -5.890 1.00 91.12 366 THR A O 1
ATOM 2903 N N . LEU A 1 367 ? -1.652 -11.039 -4.859 1.00 85.69 367 LEU A N 1
ATOM 2904 C CA . LEU A 1 367 ? -1.279 -11.630 -3.569 1.00 85.69 367 LEU A CA 1
ATOM 2905 C C . LEU A 1 367 ? -2.482 -12.260 -2.849 1.00 85.69 367 LEU A C 1
ATOM 2907 O O . LEU A 1 367 ? -2.314 -13.133 -1.999 1.00 85.69 367 LEU A O 1
ATOM 2911 N N . LEU A 1 368 ? -3.696 -11.803 -3.167 1.00 86.06 368 LEU A N 1
ATOM 2912 C CA . LEU A 1 368 ? -4.937 -12.265 -2.548 1.00 86.06 368 LEU A CA 1
ATOM 2913 C C . LEU A 1 368 ? -5.655 -13.341 -3.369 1.00 86.06 368 LEU A C 1
ATOM 2915 O O . LEU A 1 368 ? -6.612 -13.936 -2.875 1.00 86.06 368 LEU A O 1
ATOM 2919 N N . VAL A 1 369 ? -5.212 -13.601 -4.601 1.00 83.75 369 VAL A N 1
ATOM 2920 C CA . VAL A 1 369 ? -5.790 -14.656 -5.438 1.00 83.75 369 VAL A CA 1
ATOM 2921 C C . VAL A 1 369 ? -5.336 -16.016 -4.910 1.00 83.75 369 VAL A C 1
ATOM 2923 O O . VAL A 1 369 ? -4.148 -16.329 -4.900 1.00 83.75 369 VAL A O 1
ATOM 2926 N N . THR A 1 370 ? -6.282 -16.849 -4.478 1.00 70.00 370 THR A N 1
ATOM 2927 C CA . THR A 1 370 ? -6.014 -18.257 -4.150 1.00 70.00 370 THR A CA 1
ATOM 2928 C C . THR A 1 370 ? -6.144 -19.130 -5.395 1.00 70.00 370 THR A C 1
ATOM 2930 O O . THR A 1 370 ? -6.847 -18.777 -6.341 1.00 70.00 370 THR A O 1
ATOM 2933 N N . SER A 1 371 ? -5.518 -20.309 -5.389 1.00 58.09 371 SER A N 1
ATOM 2934 C CA . SER A 1 371 ? -5.648 -21.301 -6.468 1.00 58.09 371 SER A CA 1
ATOM 2935 C C . SER A 1 371 ? -7.119 -21.647 -6.760 1.00 58.09 371 SER A C 1
ATOM 2937 O O . SER A 1 371 ? -7.506 -21.733 -7.919 1.00 58.09 371 SER A O 1
ATOM 2939 N N . SER A 1 372 ? -7.966 -21.717 -5.722 1.00 51.19 372 SER A N 1
ATOM 2940 C CA . SER A 1 372 ? -9.416 -21.929 -5.862 1.00 51.19 372 SER A CA 1
ATOM 2941 C C . SER A 1 372 ? -10.138 -20.759 -6.545 1.00 51.19 372 SER A C 1
ATOM 2943 O O . SER A 1 372 ? -11.067 -20.980 -7.320 1.00 51.19 372 SER A O 1
ATOM 2945 N N . SER A 1 373 ? -9.679 -19.522 -6.322 1.00 49.91 373 SER A N 1
ATOM 2946 C CA . SER A 1 373 ? -10.228 -18.306 -6.942 1.00 49.91 373 SER A CA 1
ATOM 2947 C C . SER A 1 373 ? -9.875 -18.181 -8.429 1.00 49.91 373 SER A C 1
ATOM 2949 O O . SER A 1 373 ? -10.618 -17.555 -9.184 1.00 49.91 373 SER A O 1
ATOM 2951 N N . ALA A 1 374 ? -8.743 -18.756 -8.849 1.00 49.97 374 ALA A N 1
ATOM 2952 C CA . ALA A 1 374 ? -8.318 -18.794 -10.248 1.00 49.97 374 ALA A CA 1
ATOM 2953 C C . ALA A 1 374 ? -9.047 -19.890 -11.052 1.00 49.97 374 ALA A C 1
ATOM 2955 O O . ALA A 1 374 ? -9.228 -19.739 -12.259 1.00 49.97 374 ALA A O 1
ATOM 2956 N N . GLU A 1 375 ? -9.499 -20.960 -10.385 1.00 41.69 375 GLU A N 1
ATOM 2957 C CA . GLU A 1 375 ? -10.107 -22.134 -11.027 1.00 41.69 375 GLU A CA 1
ATOM 2958 C C . GLU A 1 375 ? -11.652 -22.149 -11.003 1.00 41.69 375 GLU A C 1
ATOM 2960 O O . GLU A 1 375 ? -12.250 -22.729 -11.907 1.00 41.69 375 GLU A O 1
ATOM 2965 N N . ASN A 1 376 ? -12.333 -21.466 -10.067 1.00 36.69 376 ASN A N 1
ATOM 2966 C CA . ASN A 1 376 ? -13.796 -21.562 -9.922 1.00 36.69 376 ASN A CA 1
ATOM 2967 C C . ASN A 1 376 ? -14.540 -20.210 -9.968 1.00 36.69 376 ASN A C 1
ATOM 2969 O O . ASN A 1 376 ? -14.690 -19.516 -8.965 1.00 36.69 376 ASN A O 1
ATOM 2973 N N . LYS A 1 377 ? -15.142 -19.893 -11.129 1.00 38.69 377 LYS A N 1
ATOM 2974 C CA . LYS A 1 377 ? -16.339 -19.019 -11.238 1.00 38.69 377 LYS A CA 1
ATOM 2975 C C . LYS A 1 377 ? -17.638 -19.828 -11.455 1.00 38.69 377 LYS A C 1
ATOM 2977 O O . LYS A 1 377 ? -18.663 -19.256 -11.821 1.00 38.69 377 LYS A O 1
ATOM 2982 N N . ALA A 1 378 ? -17.620 -21.136 -11.189 1.00 33.31 378 ALA A N 1
ATOM 2983 C CA . ALA A 1 378 ? -18.814 -21.964 -11.043 1.00 33.31 378 ALA A CA 1
ATOM 2984 C C . ALA A 1 378 ? -18.878 -22.463 -9.591 1.00 33.31 378 ALA A C 1
ATOM 2986 O O . ALA A 1 378 ? -17.909 -23.019 -9.100 1.00 33.31 378 ALA A O 1
ATOM 2987 N N . GLU A 1 379 ? -20.014 -22.242 -8.927 1.00 32.50 379 GLU A N 1
ATOM 2988 C CA . GLU A 1 379 ? -20.345 -22.697 -7.563 1.00 32.50 379 GLU A CA 1
ATOM 2989 C C . GLU A 1 379 ? -19.786 -21.855 -6.398 1.00 32.50 379 GLU A C 1
ATOM 2991 O O . GLU A 1 379 ? -18.727 -22.090 -5.827 1.00 32.50 379 GLU A O 1
ATOM 2996 N N . ARG A 1 380 ? -20.600 -20.879 -5.969 1.00 31.88 380 ARG A N 1
ATOM 2997 C CA . ARG A 1 380 ? -20.558 -20.350 -4.600 1.00 31.88 380 ARG A CA 1
ATOM 2998 C C . ARG A 1 380 ? -21.226 -21.372 -3.674 1.00 31.88 380 ARG A C 1
ATOM 3000 O O . ARG A 1 380 ? -22.451 -21.473 -3.685 1.00 31.88 380 ARG A O 1
ATOM 3007 N N . GLN A 1 381 ? -20.450 -22.072 -2.851 1.00 25.97 381 GLN A N 1
ATOM 3008 C CA . GLN A 1 381 ? -20.950 -22.686 -1.619 1.00 25.97 381 GLN A CA 1
ATOM 3009 C C . GLN A 1 381 ? -20.084 -22.274 -0.429 1.00 25.97 381 GLN A C 1
ATOM 3011 O O . GLN A 1 381 ? -18.858 -22.272 -0.486 1.00 25.97 381 GLN A O 1
ATOM 3016 N N . GLU A 1 382 ? -20.771 -21.881 0.641 1.00 33.97 382 GLU A N 1
ATOM 3017 C CA . GLU A 1 382 ? -20.213 -21.551 1.946 1.00 33.97 382 GLU A CA 1
ATOM 3018 C C . GLU A 1 382 ? -19.622 -22.807 2.596 1.00 33.97 382 GLU A C 1
ATOM 3020 O O . GLU A 1 382 ? -20.322 -23.799 2.796 1.00 33.97 382 GLU A O 1
ATOM 3025 N N . GLY A 1 383 ? -18.342 -22.763 2.965 1.00 25.94 383 GLY A N 1
ATOM 3026 C CA . GLY A 1 383 ? -17.720 -23.850 3.715 1.00 25.94 383 GLY A CA 1
ATOM 3027 C C . GLY A 1 383 ? -16.207 -23.724 3.838 1.00 25.94 383 GLY A C 1
ATOM 3028 O O . GLY A 1 383 ? -15.480 -24.249 3.010 1.00 25.94 383 GLY A O 1
ATOM 3029 N N . GLY A 1 384 ? -15.756 -23.042 4.896 1.00 36.72 384 GLY A N 1
ATOM 3030 C CA . GLY A 1 384 ? -14.429 -23.160 5.520 1.00 36.72 384 GLY A CA 1
ATOM 3031 C C . GLY A 1 384 ? -13.224 -23.426 4.609 1.00 36.72 384 GLY A C 1
ATOM 3032 O O . GLY A 1 384 ? -12.696 -24.534 4.608 1.00 36.72 384 GLY A O 1
ATOM 3033 N N . GLU A 1 385 ? -12.715 -22.404 3.921 1.00 30.91 385 GLU A N 1
ATOM 3034 C CA . GLU A 1 385 ? -11.437 -22.509 3.210 1.00 30.91 385 GLU A CA 1
ATOM 3035 C C . GLU A 1 385 ? -10.253 -22.249 4.151 1.00 30.91 385 GLU A C 1
ATOM 3037 O O . GLU A 1 385 ? -10.077 -21.156 4.702 1.00 30.91 385 GLU A O 1
ATOM 3042 N N . ALA A 1 386 ? -9.377 -23.246 4.277 1.00 33.62 386 ALA A N 1
ATOM 3043 C CA . ALA A 1 386 ? -8.002 -23.040 4.708 1.00 33.62 386 ALA A CA 1
ATOM 3044 C C . ALA A 1 386 ? -7.253 -22.282 3.597 1.00 33.62 386 ALA A C 1
ATOM 3046 O O . ALA A 1 386 ? -6.536 -22.868 2.791 1.00 33.62 386 ALA A O 1
ATOM 3047 N N . SER A 1 387 ? -7.463 -20.965 3.542 1.00 38.59 387 SER A N 1
ATOM 3048 C CA . SER A 1 387 ? -6.665 -20.042 2.736 1.00 38.59 387 SER A CA 1
ATOM 3049 C C . SER A 1 387 ? -5.187 -20.280 3.047 1.00 38.59 387 SER A C 1
ATOM 3051 O O . SER A 1 387 ? -4.795 -20.303 4.219 1.00 38.59 387 SER A O 1
ATOM 3053 N N . MET A 1 388 ? -4.371 -20.488 2.010 1.00 41.41 388 MET A N 1
ATOM 3054 C CA . MET A 1 388 ? -2.916 -20.533 2.120 1.00 41.41 388 MET A CA 1
ATOM 3055 C C . MET A 1 388 ? -2.466 -19.174 2.668 1.00 41.41 388 MET A C 1
ATOM 3057 O O . MET A 1 388 ? -2.308 -18.208 1.926 1.00 41.41 388 MET A O 1
ATOM 3061 N N . ARG A 1 389 ? -2.372 -19.060 3.997 1.00 53.31 389 ARG A N 1
ATOM 3062 C CA . ARG A 1 389 ? -2.055 -17.796 4.659 1.00 53.31 389 ARG A CA 1
ATOM 3063 C C . ARG A 1 389 ? -0.667 -17.373 4.209 1.00 53.31 389 ARG A C 1
ATOM 3065 O O . ARG A 1 389 ? 0.318 -18.043 4.518 1.00 53.31 389 ARG A O 1
ATOM 3072 N N . VAL A 1 390 ? -0.598 -16.249 3.502 1.00 57.59 390 VAL A N 1
ATOM 3073 C CA . VAL A 1 390 ? 0.658 -15.554 3.231 1.00 57.59 390 VAL A CA 1
ATOM 3074 C C . VAL A 1 390 ? 1.356 -15.344 4.576 1.00 57.59 390 VAL A C 1
ATOM 3076 O O . VAL A 1 390 ? 0.833 -14.653 5.449 1.00 57.59 390 VAL A O 1
ATOM 3079 N N . VAL A 1 391 ? 2.517 -15.981 4.758 1.00 62.53 391 VAL A N 1
ATOM 3080 C CA . VAL A 1 391 ? 3.237 -16.017 6.047 1.00 62.53 391 VAL A CA 1
ATOM 3081 C C . VAL A 1 391 ? 3.585 -14.603 6.518 1.00 62.53 391 VAL A C 1
ATOM 3083 O O . VAL A 1 391 ? 3.589 -14.320 7.713 1.00 62.53 391 VAL A O 1
ATOM 3086 N N . CYS A 1 392 ? 3.854 -13.697 5.576 1.00 71.31 392 CYS A N 1
ATOM 3087 C CA . CYS A 1 392 ? 3.888 -12.268 5.835 1.00 71.31 392 CYS A CA 1
ATOM 3088 C C . CYS A 1 392 ? 3.545 -11.472 4.578 1.00 71.31 392 CYS A C 1
ATOM 3090 O O . CYS A 1 392 ? 4.221 -11.638 3.557 1.00 71.31 392 CYS A O 1
ATOM 3092 N N . PRO A 1 393 ? 2.518 -10.614 4.645 1.00 79.69 393 PRO A N 1
ATOM 3093 C CA . PRO A 1 393 ? 2.135 -9.788 3.514 1.00 79.69 393 PRO A CA 1
ATOM 3094 C C . PRO A 1 393 ? 2.998 -8.526 3.393 1.00 79.69 393 PRO A C 1
ATOM 3096 O O . PRO A 1 393 ? 2.966 -7.883 2.354 1.00 79.69 393 PRO A O 1
ATOM 3099 N N . TYR A 1 394 ? 3.754 -8.142 4.426 1.00 88.06 394 TYR A N 1
ATOM 3100 C CA . TYR A 1 394 ? 4.451 -6.856 4.448 1.00 88.06 394 TYR A CA 1
ATOM 3101 C C . TYR A 1 394 ? 5.606 -6.805 3.443 1.00 88.06 394 TYR A C 1
ATOM 3103 O O . TYR A 1 394 ? 6.303 -7.797 3.213 1.00 88.06 394 TYR A O 1
ATOM 3111 N N . THR A 1 395 ? 5.810 -5.616 2.883 1.00 89.06 395 THR A N 1
ATOM 3112 C CA . THR A 1 395 ? 6.841 -5.317 1.879 1.00 89.06 395 THR A CA 1
ATOM 3113 C C . THR A 1 395 ? 7.714 -4.130 2.293 1.00 89.06 395 THR A C 1
ATOM 3115 O O . THR A 1 395 ? 8.820 -3.968 1.790 1.00 89.06 395 THR A O 1
ATOM 3118 N N . CYS A 1 396 ? 7.277 -3.339 3.281 1.00 89.94 396 CYS A N 1
ATOM 3119 C CA . CYS A 1 396 ? 7.983 -2.160 3.766 1.00 89.94 396 CYS A CA 1
ATOM 3120 C C . CYS A 1 396 ? 8.102 -2.145 5.300 1.00 89.94 396 CYS A C 1
ATOM 3122 O O . CYS A 1 396 ? 7.151 -2.440 6.031 1.00 89.94 396 CYS A O 1
ATOM 3124 N N . TRP A 1 397 ? 9.286 -1.760 5.791 1.00 89.44 397 TRP A N 1
ATOM 3125 C CA . TRP A 1 397 ? 9.594 -1.598 7.213 1.00 89.44 397 TRP A CA 1
ATOM 3126 C C . TRP A 1 397 ? 10.395 -0.325 7.462 1.00 89.44 397 TRP A C 1
ATOM 3128 O O . TRP A 1 397 ? 11.274 0.043 6.683 1.00 89.44 397 TRP A O 1
ATOM 3138 N N . ASP A 1 398 ? 10.151 0.297 8.614 1.00 85.38 398 ASP A N 1
ATOM 3139 C CA . ASP A 1 398 ? 10.973 1.403 9.100 1.00 85.38 398 ASP A CA 1
ATOM 3140 C C . ASP A 1 398 ? 12.355 0.894 9.541 1.00 85.38 398 ASP A C 1
ATOM 3142 O O . ASP A 1 398 ? 12.502 0.250 10.590 1.00 85.38 398 ASP A O 1
ATOM 3146 N N . GLN A 1 399 ? 13.364 1.198 8.724 1.00 77.94 399 GLN A N 1
ATOM 3147 C CA . GLN A 1 399 ? 14.757 0.826 8.968 1.00 77.94 399 GLN A CA 1
ATOM 3148 C C . GLN A 1 399 ? 15.348 1.558 10.176 1.00 77.94 399 GLN A C 1
ATOM 3150 O O . GLN A 1 399 ? 16.087 0.953 10.943 1.00 77.94 399 GLN A O 1
ATOM 3155 N N . SER A 1 400 ? 14.964 2.816 10.420 1.00 76.25 400 SER A N 1
ATOM 3156 C CA . SER A 1 400 ? 15.496 3.607 11.543 1.00 76.25 400 SER A CA 1
ATOM 3157 C C . SER A 1 400 ? 15.116 3.029 12.910 1.00 76.25 400 SER A C 1
ATOM 3159 O O . SER A 1 400 ? 15.773 3.281 13.917 1.00 76.25 400 SER A O 1
ATOM 3161 N N . ARG A 1 401 ? 14.050 2.221 12.946 1.00 79.19 401 ARG A N 1
ATOM 3162 C CA . ARG A 1 401 ? 13.533 1.556 14.147 1.00 79.19 401 ARG A CA 1
ATOM 3163 C C . ARG A 1 401 ? 13.757 0.042 14.137 1.00 79.19 401 ARG A C 1
ATOM 3165 O O . ARG A 1 401 ? 13.209 -0.646 14.998 1.00 79.19 401 ARG A O 1
ATOM 3172 N N . ASN A 1 402 ? 14.512 -0.489 13.168 1.00 79.88 402 ASN A N 1
ATOM 3173 C CA . ASN A 1 402 ? 14.742 -1.926 12.966 1.00 79.88 402 ASN A CA 1
ATOM 3174 C C . ASN A 1 402 ? 13.458 -2.765 12.951 1.00 79.88 402 ASN A C 1
ATOM 3176 O O . ASN A 1 402 ? 13.430 -3.915 13.403 1.00 79.88 402 ASN A O 1
ATOM 3180 N N . ARG A 1 403 ? 12.369 -2.205 12.411 1.00 86.06 403 ARG A N 1
ATOM 3181 C CA . ARG A 1 403 ? 11.057 -2.860 12.444 1.00 86.06 403 ARG A CA 1
ATOM 3182 C C . ARG A 1 403 ? 11.012 -4.163 11.648 1.00 86.06 403 ARG A C 1
ATOM 3184 O O . ARG A 1 403 ? 10.210 -5.036 11.976 1.00 86.06 403 ARG A O 1
ATOM 3191 N N . ARG A 1 404 ? 11.918 -4.350 10.680 1.00 84.62 404 ARG A N 1
ATOM 3192 C CA . ARG A 1 404 ? 12.050 -5.597 9.908 1.00 84.62 404 ARG A CA 1
ATOM 3193 C C . ARG A 1 404 ? 12.340 -6.809 10.794 1.00 84.62 404 ARG A C 1
ATOM 3195 O O . ARG A 1 404 ? 11.711 -7.845 10.616 1.00 84.62 404 ARG A O 1
ATOM 3202 N N . GLN A 1 405 ? 13.199 -6.664 11.809 1.00 81.06 405 GLN A N 1
ATOM 3203 C CA . GLN A 1 405 ? 13.519 -7.759 12.738 1.00 81.06 405 GLN A CA 1
ATOM 3204 C C . GLN A 1 405 ? 12.310 -8.186 13.576 1.00 81.06 405 GLN A C 1
ATOM 3206 O O . GLN A 1 405 ? 12.186 -9.349 13.935 1.00 81.06 405 GLN A O 1
ATOM 3211 N N . ARG A 1 406 ? 11.399 -7.257 13.878 1.00 81.94 406 ARG A N 1
ATOM 3212 C CA . ARG A 1 406 ? 10.159 -7.545 14.618 1.00 81.94 406 ARG A CA 1
ATOM 3213 C C . ARG A 1 406 ? 8.985 -7.896 13.706 1.00 81.94 406 ARG A C 1
ATOM 3215 O O . ARG A 1 406 ? 7.907 -8.199 14.202 1.00 81.94 406 ARG A O 1
ATOM 3222 N N . ASN A 1 407 ? 9.199 -7.857 12.390 1.00 85.19 407 ASN A N 1
ATOM 3223 C CA . ASN A 1 407 ? 8.165 -7.959 11.368 1.00 85.19 407 ASN A CA 1
ATOM 3224 C C . ASN A 1 407 ? 7.032 -6.919 11.538 1.00 85.19 407 ASN A C 1
ATOM 3226 O O . ASN A 1 407 ? 5.898 -7.165 11.147 1.00 85.19 407 ASN A O 1
ATOM 3230 N N . GLU A 1 408 ? 7.337 -5.742 12.092 1.00 88.25 408 GLU A N 1
ATOM 3231 C CA . GLU A 1 408 ? 6.389 -4.629 12.258 1.00 88.25 408 GLU A CA 1
ATOM 3232 C C . GLU A 1 408 ? 6.311 -3.810 10.957 1.00 88.25 408 GLU A C 1
ATOM 3234 O O . GLU A 1 408 ? 6.887 -2.724 10.854 1.00 88.25 408 GLU A O 1
ATOM 3239 N N . GLY A 1 409 ? 5.680 -4.367 9.923 1.00 90.75 409 GLY A N 1
ATOM 3240 C CA . GLY A 1 409 ? 5.676 -3.793 8.574 1.00 90.75 409 GLY A CA 1
ATOM 3241 C C . GLY A 1 409 ? 4.300 -3.415 8.040 1.00 90.75 409 GLY A C 1
ATOM 3242 O O . GLY A 1 409 ? 3.266 -3.653 8.670 1.00 90.75 409 GLY A O 1
ATOM 3243 N N . THR A 1 410 ? 4.311 -2.841 6.841 1.00 92.00 410 THR A N 1
ATOM 3244 C CA . THR A 1 410 ? 3.129 -2.612 6.006 1.00 92.00 410 THR A CA 1
ATOM 3245 C C . THR A 1 410 ? 3.359 -3.168 4.604 1.00 92.00 410 THR A C 1
ATOM 3247 O O . THR A 1 410 ? 4.491 -3.268 4.129 1.00 92.00 410 THR A O 1
ATOM 3250 N N . ARG A 1 411 ? 2.280 -3.557 3.931 1.00 93.38 411 ARG A N 1
ATOM 3251 C CA . ARG A 1 411 ? 2.256 -3.871 2.508 1.00 93.38 411 ARG A CA 1
ATOM 3252 C C . ARG A 1 411 ? 1.811 -2.628 1.757 1.00 93.38 411 ARG A C 1
ATOM 3254 O O . ARG A 1 411 ? 0.718 -2.106 1.994 1.00 93.38 411 ARG A O 1
ATOM 3261 N N . ILE A 1 412 ? 2.695 -2.140 0.901 1.00 94.12 412 ILE A N 1
ATOM 3262 C CA . ILE A 1 412 ? 2.453 -0.969 0.049 1.00 94.12 412 ILE A CA 1
ATOM 3263 C C . ILE A 1 412 ? 2.858 -1.212 -1.407 1.00 94.12 412 ILE A C 1
ATOM 3265 O O . ILE A 1 412 ? 2.552 -0.383 -2.263 1.00 94.12 412 ILE A O 1
ATOM 3269 N N . ASP A 1 413 ? 3.488 -2.352 -1.681 1.00 94.75 413 ASP A N 1
ATOM 3270 C CA . ASP A 1 413 ? 3.874 -2.795 -3.012 1.00 94.75 413 ASP A CA 1
ATOM 3271 C C . ASP A 1 413 ? 2.833 -3.787 -3.531 1.00 94.75 413 ASP A C 1
ATOM 3273 O O . ASP A 1 413 ? 2.461 -4.744 -2.841 1.00 94.75 413 ASP A O 1
ATOM 3277 N N . TYR A 1 414 ? 2.341 -3.542 -4.742 1.00 94.94 414 TYR A N 1
ATOM 3278 C CA . TYR A 1 414 ? 1.255 -4.317 -5.335 1.00 94.94 414 TYR A CA 1
ATOM 3279 C C . TYR A 1 414 ? 1.609 -4.767 -6.745 1.00 94.94 414 TYR A C 1
ATOM 3281 O O . TYR A 1 414 ? 2.308 -4.076 -7.485 1.00 94.94 414 TYR A O 1
ATOM 3289 N N . ILE A 1 415 ? 1.048 -5.913 -7.122 1.00 95.88 415 ILE A N 1
ATOM 3290 C CA . ILE A 1 415 ? 0.885 -6.3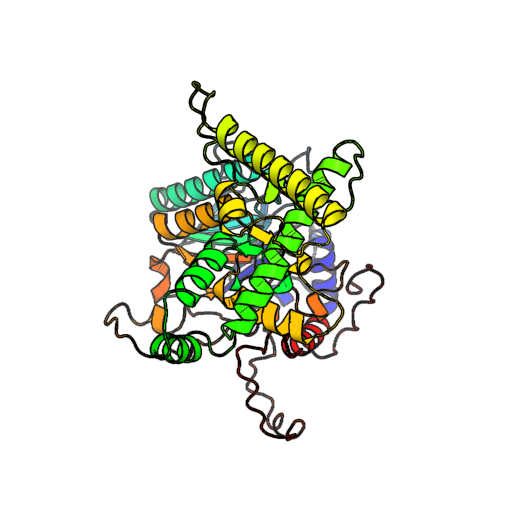35 -8.510 1.00 95.88 415 ILE A CA 1
ATOM 3291 C C . ILE A 1 415 ? -0.616 -6.544 -8.699 1.00 95.88 415 ILE A C 1
ATOM 3293 O O . ILE A 1 415 ? -1.184 -7.529 -8.217 1.00 95.88 415 ILE A O 1
ATOM 3297 N N . LEU A 1 416 ? -1.257 -5.579 -9.352 1.00 97.19 416 LEU A N 1
ATOM 3298 C CA . LEU A 1 416 ? -2.676 -5.603 -9.679 1.00 97.19 416 LEU A CA 1
ATOM 3299 C C . LEU A 1 416 ? -2.829 -5.962 -11.154 1.00 97.19 416 LEU A C 1
ATOM 3301 O O . LEU A 1 416 ? -2.249 -5.302 -12.017 1.00 97.19 416 LEU A O 1
ATOM 3305 N N . ILE A 1 417 ? -3.609 -6.994 -11.450 1.00 97.12 417 ILE A N 1
ATOM 3306 C CA . ILE A 1 417 ? -3.838 -7.458 -12.823 1.00 97.12 417 ILE A CA 1
ATOM 3307 C C . ILE A 1 417 ? -5.289 -7.256 -13.221 1.00 97.12 417 ILE A C 1
ATOM 3309 O O . ILE A 1 417 ? -6.184 -7.366 -12.392 1.00 97.12 417 ILE A O 1
ATOM 3313 N N . ASP A 1 418 ? -5.527 -7.010 -14.499 1.00 97.44 418 ASP A N 1
ATOM 3314 C CA . ASP A 1 418 ? -6.850 -7.151 -15.097 1.00 97.44 418 ASP A CA 1
ATOM 3315 C C . ASP A 1 418 ? -7.434 -8.552 -14.846 1.00 97.44 418 ASP A C 1
ATOM 3317 O O . ASP A 1 418 ? -6.724 -9.548 -15.010 1.00 97.44 418 ASP A O 1
ATOM 3321 N N . GLU A 1 419 ? -8.719 -8.654 -14.495 1.00 95.69 419 GLU A N 1
ATOM 3322 C CA . GLU A 1 419 ? -9.365 -9.950 -14.249 1.00 95.69 419 GLU A CA 1
ATOM 3323 C C . GLU A 1 419 ? -9.291 -10.897 -15.459 1.00 95.69 419 GLU A C 1
ATOM 3325 O O . GLU A 1 419 ? -9.280 -12.117 -15.289 1.00 95.69 419 GLU A O 1
ATOM 3330 N N . MET A 1 420 ? -9.161 -10.361 -16.681 1.00 95.12 420 MET A N 1
ATOM 3331 C CA . MET A 1 420 ? -8.963 -11.163 -17.896 1.00 95.12 420 MET A CA 1
ATOM 3332 C C . MET A 1 420 ? -7.669 -11.993 -17.869 1.00 95.12 420 MET A C 1
ATOM 3334 O O . MET A 1 420 ? -7.553 -12.969 -18.608 1.00 95.12 420 MET A O 1
ATOM 3338 N N . LEU A 1 421 ? -6.695 -11.620 -17.033 1.00 95.19 421 LEU A N 1
ATOM 3339 C CA . LEU A 1 421 ? -5.439 -12.347 -16.857 1.00 95.19 421 LEU A CA 1
ATOM 3340 C C . LEU A 1 421 ? -5.513 -13.427 -15.768 1.00 95.19 421 LEU A C 1
ATOM 3342 O O . LEU A 1 421 ? -4.589 -14.235 -15.684 1.00 95.19 421 LEU A O 1
ATOM 3346 N N . LEU A 1 422 ? -6.589 -13.492 -14.969 1.00 93.06 422 LEU A N 1
ATOM 3347 C CA . LEU A 1 422 ? -6.727 -14.482 -13.890 1.00 93.06 422 LEU A CA 1
ATOM 3348 C C . LEU A 1 422 ? -6.552 -15.937 -14.355 1.00 93.06 422 LEU A C 1
ATOM 3350 O O . LEU A 1 422 ? -5.817 -16.653 -13.680 1.00 93.06 422 LEU A O 1
ATOM 3354 N N . PRO A 1 423 ? -7.120 -16.390 -15.495 1.00 92.25 423 PRO A N 1
ATOM 3355 C CA . PRO A 1 423 ? -6.947 -17.778 -15.935 1.00 92.25 423 PRO A CA 1
ATOM 3356 C C . PRO A 1 423 ? -5.495 -18.148 -16.275 1.00 92.25 423 PRO A C 1
ATOM 3358 O O . PRO A 1 423 ? -5.157 -19.325 -16.337 1.00 92.25 423 PRO A O 1
ATOM 3361 N N . ALA A 1 424 ? -4.642 -17.151 -16.533 1.00 91.31 424 ALA A N 1
ATOM 3362 C CA . ALA A 1 424 ? -3.220 -17.334 -16.817 1.00 91.31 424 ALA A CA 1
ATOM 3363 C C . ALA A 1 424 ? -2.326 -17.033 -15.601 1.00 91.31 424 ALA A C 1
ATOM 3365 O O . ALA A 1 424 ? -1.112 -17.249 -15.667 1.00 91.31 424 ALA A O 1
ATOM 3366 N N . LEU A 1 425 ? -2.894 -16.510 -14.509 1.00 91.38 425 LEU A N 1
ATOM 3367 C CA . LEU A 1 425 ? -2.153 -16.206 -13.297 1.00 91.38 425 LEU A CA 1
ATOM 3368 C C . LEU A 1 425 ? -1.789 -17.512 -12.595 1.00 91.38 425 LEU A C 1
ATOM 3370 O O . LEU A 1 425 ? -2.656 -18.286 -12.205 1.00 91.38 425 LEU A O 1
ATOM 3374 N N . VAL A 1 426 ? -0.496 -17.704 -12.358 1.00 88.81 426 VAL A N 1
ATOM 3375 C CA . VAL A 1 426 ? -0.014 -18.653 -11.354 1.00 88.81 426 VAL A CA 1
ATOM 3376 C C . VAL A 1 426 ? 0.151 -17.860 -10.057 1.00 88.81 426 VAL A C 1
ATOM 3378 O O . VAL A 1 426 ? 1.051 -17.016 -10.000 1.00 88.81 426 VAL A O 1
ATOM 3381 N N . PRO A 1 427 ? -0.712 -18.051 -9.037 1.00 79.94 427 PRO A N 1
ATOM 3382 C CA . PRO A 1 427 ? -0.638 -17.260 -7.817 1.00 79.94 427 PRO A CA 1
ATOM 3383 C C . PRO A 1 427 ? 0.720 -17.413 -7.138 1.00 79.94 427 PRO A C 1
ATOM 3385 O O . PRO A 1 427 ? 1.190 -18.525 -6.892 1.00 79.94 427 PRO A O 1
ATOM 3388 N N . CYS A 1 428 ? 1.341 -16.284 -6.808 1.00 71.75 428 CYS A N 1
ATOM 3389 C CA . CYS A 1 428 ? 2.587 -16.245 -6.062 1.00 71.75 428 CYS A CA 1
ATOM 3390 C C . CYS A 1 428 ? 2.317 -15.619 -4.693 1.00 71.75 428 CYS A C 1
ATOM 3392 O O . CYS A 1 428 ? 2.273 -14.401 -4.548 1.00 71.75 428 CYS A O 1
ATOM 3394 N N . GLY A 1 429 ? 2.152 -16.458 -3.667 1.00 63.75 429 GLY A N 1
ATOM 3395 C CA . GLY A 1 429 ? 2.060 -16.010 -2.269 1.00 63.75 429 GLY A CA 1
ATOM 3396 C C . GLY A 1 429 ? 3.416 -15.623 -1.657 1.00 63.75 429 GLY A C 1
ATOM 3397 O O . GLY A 1 429 ? 3.519 -15.407 -0.445 1.00 63.75 429 GLY A O 1
ATOM 3398 N N . MET A 1 430 ? 4.482 -15.596 -2.463 1.00 63.09 430 MET A N 1
ATOM 3399 C CA . MET A 1 430 ? 5.842 -15.316 -2.019 1.00 63.09 430 MET A CA 1
ATOM 3400 C C . MET A 1 430 ? 6.217 -13.871 -2.342 1.00 63.09 430 MET A C 1
ATOM 3402 O O . MET A 1 430 ? 6.255 -13.474 -3.499 1.00 63.09 430 MET A O 1
ATOM 3406 N N . THR A 1 431 ? 6.546 -13.100 -1.310 1.00 65.94 431 THR A N 1
ATOM 3407 C CA . THR A 1 431 ? 7.340 -11.871 -1.436 1.00 65.94 431 THR A CA 1
ATOM 3408 C C . THR A 1 431 ? 8.819 -12.227 -1.261 1.00 65.94 431 THR A C 1
ATOM 3410 O O . THR A 1 431 ? 9.128 -13.321 -0.775 1.00 65.94 431 THR A O 1
ATOM 3413 N N . GLU A 1 432 ? 9.753 -11.323 -1.569 1.00 60.22 432 GLU A N 1
ATOM 3414 C CA . GLU A 1 432 ? 11.177 -11.483 -1.221 1.00 60.22 432 GLU A CA 1
ATOM 3415 C C . GLU A 1 432 ? 11.377 -11.743 0.282 1.00 60.22 432 GLU A C 1
ATOM 3417 O O . GLU A 1 432 ? 12.339 -12.379 0.703 1.00 60.22 432 GLU A O 1
ATOM 3422 N N . ASN A 1 433 ? 10.402 -11.331 1.094 1.00 59.50 433 ASN A N 1
ATOM 3423 C CA . ASN A 1 433 ? 10.366 -11.557 2.531 1.00 59.50 433 ASN A CA 1
ATOM 3424 C C . ASN A 1 433 ? 9.826 -12.942 2.913 1.00 59.50 433 ASN A C 1
ATOM 3426 O O . ASN A 1 433 ? 9.930 -13.326 4.068 1.00 59.50 433 ASN A O 1
ATOM 3430 N N . ASN A 1 434 ? 9.269 -13.717 1.984 1.00 57.38 434 ASN A N 1
ATOM 3431 C CA . ASN A 1 434 ? 8.786 -15.083 2.212 1.00 57.38 434 ASN A CA 1
ATOM 3432 C C . ASN A 1 434 ? 9.705 -16.153 1.582 1.00 57.38 434 ASN A C 1
ATOM 3434 O O . ASN A 1 434 ? 9.457 -17.349 1.763 1.00 57.38 434 ASN A O 1
ATOM 3438 N N . VAL A 1 435 ? 10.763 -15.748 0.866 1.00 53.94 435 VAL A N 1
ATOM 3439 C CA . VAL A 1 435 ? 11.743 -16.658 0.247 1.00 53.94 435 VAL A CA 1
ATOM 3440 C C . VAL A 1 435 ? 12.459 -17.473 1.331 1.00 53.94 435 VAL A C 1
ATOM 3442 O O . VAL A 1 435 ? 12.880 -16.933 2.347 1.00 53.94 435 VAL A O 1
ATOM 3445 N N . GLY A 1 436 ? 12.551 -18.793 1.137 1.00 45.34 436 GLY A N 1
ATOM 3446 C CA . GLY A 1 436 ? 13.221 -19.725 2.059 1.00 45.34 436 GLY A CA 1
ATOM 3447 C C . GLY A 1 436 ? 12.332 -20.342 3.148 1.00 45.34 436 GLY A C 1
ATOM 3448 O O . GLY A 1 436 ? 12.637 -21.429 3.624 1.00 45.34 436 GLY A O 1
ATOM 3449 N N . VAL A 1 437 ? 11.183 -19.741 3.481 1.00 43.97 437 VAL A N 1
ATOM 3450 C CA . VAL A 1 437 ? 10.300 -20.246 4.561 1.00 43.97 437 VAL A CA 1
ATOM 3451 C C . VAL A 1 437 ? 9.378 -21.387 4.099 1.00 43.97 437 VAL A C 1
ATOM 3453 O O . VAL A 1 437 ? 8.906 -22.174 4.914 1.00 43.97 437 VAL A O 1
ATOM 3456 N N . LEU A 1 438 ? 9.140 -21.508 2.788 1.00 41.34 438 LEU A N 1
ATOM 3457 C CA . LEU A 1 438 ? 8.269 -22.528 2.182 1.00 41.34 438 LEU A CA 1
ATOM 3458 C C . LEU A 1 438 ? 9.037 -23.682 1.513 1.00 41.34 438 LEU A C 1
ATOM 3460 O O . LEU A 1 438 ? 8.429 -24.498 0.824 1.00 41.34 438 LEU A O 1
ATOM 3464 N N . SER A 1 439 ? 10.362 -23.764 1.681 1.00 33.00 439 SER A N 1
ATOM 3465 C CA . SER A 1 439 ? 11.138 -24.847 1.068 1.00 33.00 439 SER A CA 1
ATOM 3466 C C . SER A 1 439 ? 10.788 -26.192 1.730 1.00 33.00 439 SER A C 1
ATOM 3468 O O . SER A 1 439 ? 10.960 -26.317 2.943 1.00 33.00 439 SER A O 1
ATOM 3470 N N . PRO A 1 440 ? 10.367 -27.234 0.981 1.00 35.19 440 PRO A N 1
ATOM 3471 C CA . PRO A 1 440 ? 10.163 -28.582 1.528 1.00 35.19 440 PRO A CA 1
ATOM 3472 C C . PRO A 1 440 ? 11.476 -29.267 1.951 1.00 35.19 440 PRO A C 1
ATOM 3474 O O . PRO A 1 440 ? 11.466 -30.389 2.449 1.00 35.19 440 PRO A O 1
ATOM 3477 N N . MET A 1 441 ? 12.620 -28.614 1.735 1.00 30.95 441 MET A N 1
ATOM 3478 C CA . MET A 1 441 ? 13.960 -29.140 1.981 1.00 30.95 441 MET A CA 1
ATOM 3479 C C . MET A 1 441 ? 14.500 -28.708 3.352 1.00 30.95 441 MET A C 1
ATOM 3481 O O . MET A 1 441 ? 15.543 -28.075 3.452 1.00 30.95 441 MET A O 1
ATOM 3485 N N . MET A 1 442 ? 13.793 -29.075 4.417 1.00 31.70 442 MET A N 1
ATOM 3486 C CA . MET A 1 442 ? 14.409 -29.425 5.700 1.00 31.70 442 MET A CA 1
ATOM 3487 C C . MET A 1 442 ? 13.538 -30.503 6.341 1.00 31.70 442 MET A C 1
ATOM 3489 O O . MET A 1 442 ? 12.572 -30.224 7.052 1.00 31.70 442 MET A O 1
ATOM 3493 N N . GLY A 1 443 ? 13.896 -31.759 6.071 1.00 30.58 443 GLY A N 1
ATOM 3494 C CA . GLY A 1 443 ? 13.577 -32.835 6.998 1.00 30.58 443 GLY A CA 1
ATOM 3495 C C . GLY A 1 443 ? 14.069 -32.451 8.399 1.00 30.58 443 GLY A C 1
ATOM 3496 O O . GLY A 1 443 ? 15.128 -31.848 8.551 1.00 30.58 443 GLY A O 1
ATOM 3497 N N . ASP A 1 444 ? 13.260 -32.777 9.401 1.00 31.72 444 ASP A N 1
ATOM 3498 C CA . ASP A 1 444 ? 13.593 -32.729 10.829 1.00 31.72 444 ASP A CA 1
ATOM 3499 C C . ASP A 1 444 ? 13.703 -31.367 11.538 1.00 31.72 444 ASP A C 1
ATOM 3501 O O . ASP A 1 444 ? 14.311 -31.259 12.602 1.00 31.72 444 ASP A O 1
ATOM 3505 N N . ALA A 1 445 ? 12.942 -30.354 11.110 1.00 33.09 445 ALA A N 1
ATOM 3506 C CA . ALA A 1 445 ? 12.601 -29.234 12.007 1.00 33.09 445 ALA A CA 1
ATOM 3507 C C . ALA A 1 445 ? 11.519 -29.586 13.062 1.00 33.09 445 ALA A C 1
ATOM 3509 O O . ALA A 1 445 ? 11.166 -28.752 13.894 1.00 33.09 445 ALA A O 1
ATOM 3510 N N . ASN A 1 446 ? 11.024 -30.831 13.082 1.00 31.48 446 ASN A N 1
ATOM 3511 C CA . ASN A 1 446 ? 10.146 -31.352 14.140 1.00 31.48 446 ASN A CA 1
ATOM 3512 C C . ASN A 1 446 ? 10.901 -31.778 15.418 1.00 31.48 446 ASN A C 1
ATOM 3514 O O . ASN A 1 446 ? 10.266 -32.155 16.401 1.00 31.48 446 ASN A O 1
ATOM 3518 N N . SER A 1 447 ? 12.238 -31.707 15.446 1.00 28.92 447 SER A N 1
ATOM 3519 C CA . SER A 1 447 ? 13.042 -32.253 16.551 1.00 28.92 447 SER A CA 1
ATOM 3520 C C . SER A 1 447 ? 13.449 -31.247 17.642 1.00 28.92 447 SER A C 1
ATOM 3522 O O . SER A 1 447 ? 13.951 -31.676 18.678 1.00 28.92 447 SER A O 1
ATOM 3524 N N . LEU A 1 448 ? 13.260 -29.933 17.462 1.00 31.61 448 LEU A N 1
ATOM 3525 C CA . LEU A 1 448 ? 13.767 -28.922 18.416 1.00 31.61 448 LEU A CA 1
ATOM 3526 C C . LEU A 1 448 ? 12.688 -28.139 19.180 1.00 31.61 448 LEU A C 1
ATOM 3528 O O . LEU A 1 448 ? 13.022 -27.377 20.082 1.00 31.61 448 LEU A O 1
ATOM 3532 N N . PHE A 1 449 ? 11.402 -28.369 18.894 1.00 36.38 449 PHE A N 1
ATOM 3533 C CA . PHE A 1 449 ? 10.286 -27.707 19.588 1.00 36.38 449 PHE A CA 1
ATOM 3534 C C . PHE A 1 449 ? 9.168 -28.673 19.994 1.00 36.38 449 PHE A C 1
ATOM 3536 O O . PHE A 1 449 ? 7.993 -28.315 20.036 1.00 36.38 449 PHE A O 1
ATOM 3543 N N . ALA A 1 450 ? 9.531 -29.900 20.372 1.00 27.67 450 ALA A N 1
ATOM 3544 C CA . ALA A 1 450 ? 8.647 -30.778 21.134 1.00 27.67 450 ALA A CA 1
ATOM 3545 C C . ALA A 1 450 ? 8.583 -30.335 22.611 1.00 27.67 450 ALA A C 1
ATOM 3547 O O . ALA A 1 450 ? 8.851 -31.105 23.530 1.00 27.67 450 ALA A O 1
ATOM 3548 N N . THR A 1 451 ? 8.224 -29.076 22.861 1.00 28.83 451 THR A N 1
ATOM 3549 C CA . THR A 1 451 ? 7.756 -28.615 24.168 1.00 28.83 451 THR A CA 1
ATOM 3550 C C . THR A 1 451 ? 6.262 -28.369 24.055 1.00 28.83 451 THR A C 1
ATOM 3552 O O . THR A 1 451 ? 5.818 -27.523 23.294 1.00 28.83 451 THR A O 1
ATOM 3555 N N . LYS A 1 452 ? 5.508 -29.209 24.777 1.00 30.78 452 LYS A N 1
ATOM 3556 C CA . LYS A 1 452 ? 4.061 -29.179 25.039 1.00 30.78 452 LYS A CA 1
ATOM 3557 C C . LYS A 1 452 ? 3.202 -28.456 23.995 1.00 30.78 452 LYS A C 1
ATOM 3559 O O . LYS A 1 452 ? 3.134 -27.239 23.935 1.00 30.78 452 LYS A O 1
ATOM 3564 N N . LYS A 1 453 ? 2.431 -29.284 23.295 1.00 34.28 453 LYS A N 1
ATOM 3565 C CA . LYS A 1 453 ? 1.195 -29.010 22.558 1.00 34.28 453 LYS A CA 1
ATOM 3566 C C . LYS A 1 453 ? 0.226 -28.102 23.348 1.00 34.28 453 LYS A C 1
ATOM 3568 O O . LYS A 1 453 ? -0.794 -28.567 23.841 1.00 34.28 453 LYS A O 1
ATOM 3573 N N . GLU A 1 454 ? 0.529 -26.817 23.478 1.00 33.97 454 GLU A N 1
ATOM 3574 C CA . GLU A 1 454 ? -0.476 -25.789 23.702 1.00 33.97 454 GLU A CA 1
ATOM 3575 C C . GLU A 1 454 ? -0.955 -25.362 22.325 1.00 33.97 454 GLU A C 1
ATOM 3577 O O . GLU A 1 454 ? -0.191 -24.866 21.496 1.00 33.97 454 GLU A O 1
ATOM 3582 N N . ALA A 1 455 ? -2.237 -25.596 22.069 1.00 36.69 455 ALA A N 1
ATOM 3583 C CA . ALA A 1 455 ? -2.963 -24.995 20.968 1.00 36.69 455 ALA A CA 1
ATOM 3584 C C . ALA A 1 455 ? -3.046 -23.471 21.191 1.00 36.69 455 ALA A C 1
ATOM 3586 O O . ALA A 1 455 ? -4.109 -22.922 21.460 1.00 36.69 455 ALA A O 1
ATOM 3587 N N . SER A 1 456 ? -1.907 -22.779 21.117 1.00 43.38 456 SER A N 1
ATOM 3588 C CA . SER A 1 456 ? -1.853 -21.358 20.800 1.00 43.38 456 SER A CA 1
ATOM 3589 C C . SER A 1 456 ? -2.500 -21.242 19.421 1.00 43.38 456 SER A C 1
ATOM 3591 O O . SER A 1 456 ? -1.984 -21.765 18.429 1.00 43.38 456 SER A O 1
ATOM 3593 N N . SER A 1 457 ? -3.726 -20.718 19.394 1.00 55.66 457 SER A N 1
ATOM 3594 C CA . SER A 1 457 ? -4.491 -20.603 18.161 1.00 55.66 457 SER A CA 1
ATOM 3595 C C . SER A 1 457 ? -3.724 -19.709 17.191 1.00 55.66 457 SER A C 1
ATOM 3597 O O . SER A 1 457 ? -3.147 -18.699 17.600 1.00 55.66 457 SER A O 1
ATOM 3599 N N . ALA A 1 458 ? -3.798 -20.018 15.895 1.00 68.81 458 ALA A N 1
ATOM 3600 C CA . ALA A 1 458 ? -3.244 -19.188 14.822 1.00 68.81 458 ALA A CA 1
ATOM 3601 C C . ALA A 1 458 ? -3.788 -17.736 14.796 1.00 68.81 458 ALA A C 1
ATOM 3603 O O . ALA A 1 458 ? -3.494 -16.963 13.887 1.00 68.81 458 ALA A O 1
ATOM 3604 N N . PHE A 1 459 ? -4.648 -17.373 15.753 1.00 82.44 459 PHE A N 1
ATOM 3605 C CA . PHE A 1 459 ? -5.140 -16.028 15.993 1.00 82.44 459 PHE A CA 1
ATOM 3606 C C . PHE A 1 459 ? -4.055 -15.119 16.579 1.00 82.44 459 PHE A C 1
ATOM 3608 O O . PHE A 1 459 ? -3.923 -13.992 16.125 1.00 82.44 459 PHE A O 1
ATOM 3615 N N . PHE A 1 460 ? -3.262 -15.591 17.552 1.00 84.38 460 PHE A N 1
ATOM 3616 C CA . PHE A 1 460 ? -2.254 -14.764 18.236 1.00 84.38 460 PHE A CA 1
ATOM 3617 C C . PHE A 1 460 ? -0.840 -14.899 17.661 1.00 84.38 460 PHE A C 1
ATOM 3619 O O . PHE A 1 460 ? 0.087 -14.335 18.230 1.00 84.38 460 PHE A O 1
ATOM 3626 N N . ASP A 1 461 ? -0.651 -15.584 16.531 1.00 79.25 461 ASP A N 1
ATOM 3627 C CA . ASP A 1 461 ? 0.675 -15.781 15.918 1.00 79.25 461 ASP A CA 1
ATOM 3628 C C . ASP A 1 461 ? 1.423 -14.464 15.671 1.00 79.25 461 ASP A C 1
ATOM 3630 O O . ASP A 1 461 ? 2.632 -14.370 15.902 1.00 79.25 461 ASP A O 1
ATOM 3634 N N . GLU A 1 462 ? 0.690 -13.432 15.246 1.00 78.31 462 GLU A N 1
ATOM 3635 C CA . GLU A 1 462 ? 1.246 -12.100 15.024 1.00 78.31 462 GLU A CA 1
ATOM 3636 C C . GLU A 1 462 ? 1.709 -11.433 16.333 1.00 78.31 462 GLU A C 1
ATOM 3638 O O . GLU A 1 462 ? 2.682 -10.679 16.337 1.00 78.31 462 GLU A O 1
ATOM 3643 N N . PHE A 1 463 ? 1.048 -11.740 17.452 1.00 82.19 463 PHE A N 1
ATOM 3644 C CA . PHE A 1 463 ? 1.286 -11.132 18.760 1.00 82.19 463 PHE A CA 1
ATOM 3645 C C . PHE A 1 463 ? 2.309 -11.900 19.615 1.00 82.19 463 PHE A C 1
ATOM 3647 O O . PHE A 1 463 ? 3.172 -11.288 20.241 1.00 82.19 463 PHE A O 1
ATOM 3654 N N . ASP A 1 464 ? 2.257 -13.235 19.624 1.00 79.44 464 ASP A N 1
ATOM 3655 C CA . ASP A 1 464 ? 3.017 -14.125 20.521 1.00 79.44 464 ASP A CA 1
ATOM 3656 C C . ASP A 1 464 ? 4.500 -14.290 20.123 1.00 79.44 464 ASP A C 1
ATOM 3658 O O . ASP A 1 464 ? 5.172 -15.244 20.510 1.00 79.44 464 ASP A O 1
ATOM 3662 N N . GLY A 1 465 ? 5.043 -13.360 19.333 1.00 70.00 465 GLY A N 1
ATOM 3663 C CA . GLY A 1 465 ? 6.463 -13.311 18.979 1.00 70.00 465 GLY A CA 1
ATOM 3664 C C . GLY A 1 465 ? 6.895 -14.257 17.854 1.00 70.00 465 GLY A C 1
ATOM 3665 O O . GLY A 1 465 ? 8.032 -14.142 17.395 1.00 70.00 465 GLY A O 1
ATOM 3666 N N . ARG A 1 466 ? 6.013 -15.127 17.333 1.00 73.69 466 ARG A N 1
ATOM 3667 C CA . ARG A 1 466 ? 6.308 -15.938 16.130 1.00 73.69 466 ARG A CA 1
ATOM 3668 C C . ARG A 1 466 ? 6.642 -15.042 14.938 1.00 73.69 466 ARG A C 1
ATOM 3670 O O . ARG A 1 466 ? 7.651 -15.272 14.276 1.00 73.69 466 ARG A O 1
ATOM 3677 N N . SER A 1 467 ? 5.874 -13.968 14.735 1.00 72.19 467 SER A N 1
ATOM 3678 C CA . SER A 1 467 ? 6.180 -12.943 13.727 1.00 72.19 467 SER A CA 1
ATOM 3679 C C . SER A 1 467 ? 7.556 -12.302 13.913 1.00 72.19 467 SER A C 1
ATOM 3681 O O . SER A 1 467 ? 8.253 -12.092 12.925 1.00 72.19 467 SER A O 1
ATOM 3683 N N . ALA A 1 468 ? 7.990 -12.041 15.149 1.00 75.25 468 ALA A N 1
ATOM 3684 C CA . ALA A 1 468 ? 9.311 -11.471 15.413 1.00 75.25 468 ALA A CA 1
ATOM 3685 C C . ALA A 1 468 ? 10.440 -12.477 15.137 1.00 75.25 468 ALA A C 1
ATOM 3687 O O . ALA A 1 468 ? 11.451 -12.114 14.548 1.00 75.25 468 ALA A O 1
ATOM 3688 N N . LEU A 1 469 ? 10.266 -13.756 15.486 1.00 75.88 469 LEU A N 1
ATOM 3689 C CA . LEU A 1 469 ? 11.243 -14.797 15.147 1.00 75.88 469 LEU A CA 1
ATOM 3690 C C . LEU A 1 469 ? 11.400 -14.943 13.626 1.00 75.88 469 LEU A C 1
ATOM 3692 O O . LEU A 1 469 ? 12.517 -15.005 13.114 1.00 75.88 469 LEU A O 1
ATOM 3696 N N . ILE A 1 470 ? 10.275 -14.968 12.910 1.00 75.12 470 ILE A N 1
ATOM 3697 C CA . ILE A 1 470 ? 10.237 -15.010 11.447 1.00 75.12 470 ILE A CA 1
ATOM 3698 C C . ILE A 1 470 ? 10.891 -13.748 10.859 1.00 75.12 470 ILE A C 1
ATOM 3700 O O . ILE A 1 470 ? 11.718 -13.847 9.954 1.00 75.12 470 ILE A O 1
ATOM 3704 N N . GLY A 1 471 ? 10.569 -12.567 11.396 1.00 77.62 471 GLY A N 1
ATOM 3705 C CA . GLY A 1 471 ? 11.155 -11.286 10.995 1.00 77.62 471 GLY A CA 1
ATOM 3706 C C . GLY A 1 471 ? 12.670 -11.248 11.168 1.00 77.62 471 GLY A C 1
ATOM 3707 O O . GLY A 1 471 ? 13.381 -10.864 10.243 1.00 77.62 471 GLY A O 1
ATOM 3708 N N . ALA A 1 472 ? 13.176 -11.712 12.311 1.00 78.19 472 ALA A N 1
ATOM 3709 C CA . ALA A 1 472 ? 14.604 -11.782 12.595 1.00 78.19 472 ALA A CA 1
ATOM 3710 C C . ALA A 1 472 ? 15.331 -12.712 11.616 1.00 78.19 472 ALA A C 1
ATOM 3712 O O . ALA A 1 472 ? 16.342 -12.314 11.039 1.00 78.19 472 ALA A O 1
ATOM 3713 N N . ARG A 1 473 ? 14.788 -13.913 11.367 1.00 77.06 473 ARG A N 1
ATOM 3714 C CA . ARG A 1 473 ? 15.342 -14.849 10.375 1.00 77.06 473 ARG A CA 1
ATOM 3715 C C . ARG A 1 473 ? 15.437 -14.217 8.992 1.00 77.06 473 ARG A C 1
ATOM 3717 O O . ARG A 1 473 ? 16.493 -14.262 8.377 1.00 77.06 473 ARG A O 1
ATOM 3724 N N . ARG A 1 474 ? 14.380 -13.548 8.534 1.00 75.50 474 ARG A N 1
ATOM 3725 C CA . ARG A 1 474 ? 14.358 -12.886 7.219 1.00 75.50 474 ARG A CA 1
ATOM 3726 C C . ARG A 1 474 ? 15.316 -11.713 7.127 1.00 75.50 474 ARG A C 1
ATOM 3728 O O . ARG A 1 474 ? 16.039 -11.596 6.148 1.00 75.50 474 ARG A O 1
ATOM 3735 N N . ALA A 1 475 ? 15.331 -10.857 8.147 1.00 76.00 475 ALA A N 1
ATOM 3736 C CA . ALA A 1 475 ? 16.213 -9.696 8.189 1.00 76.00 475 ALA A CA 1
ATOM 3737 C C . ALA A 1 475 ? 17.697 -10.094 8.141 1.00 76.00 475 ALA A C 1
ATOM 3739 O O . ALA A 1 475 ? 18.509 -9.317 7.656 1.00 76.00 475 ALA A O 1
ATOM 3740 N N . MET A 1 476 ? 18.027 -11.296 8.621 1.00 73.69 476 MET A N 1
ATOM 3741 C CA . MET A 1 476 ? 19.381 -11.849 8.639 1.00 73.69 476 MET A CA 1
ATOM 3742 C C . MET A 1 476 ? 19.625 -12.901 7.544 1.00 73.69 476 MET A C 1
ATOM 3744 O O . MET A 1 476 ? 20.676 -13.533 7.562 1.00 73.69 476 MET A O 1
ATOM 3748 N N . ALA A 1 477 ? 18.665 -13.144 6.642 1.00 72.50 477 ALA A N 1
ATOM 3749 C CA . ALA A 1 477 ? 18.656 -14.266 5.693 1.00 72.50 477 ALA A CA 1
ATOM 3750 C C . ALA A 1 477 ? 19.128 -15.594 6.328 1.00 72.50 477 ALA A C 1
ATOM 3752 O O . ALA A 1 477 ? 20.144 -16.164 5.944 1.00 72.50 477 ALA A O 1
ATOM 3753 N N . ASP A 1 478 ? 18.425 -16.030 7.375 1.00 72.75 478 ASP A N 1
ATOM 3754 C CA . ASP A 1 478 ? 18.734 -17.220 8.181 1.00 72.75 478 ASP A CA 1
ATOM 3755 C C . ASP A 1 478 ? 20.154 -17.229 8.787 1.00 72.75 478 ASP A C 1
ATOM 3757 O O . ASP A 1 478 ? 20.746 -18.278 9.034 1.00 72.75 478 ASP A O 1
ATOM 3761 N N . GLY A 1 479 ? 20.682 -16.040 9.093 1.00 68.75 479 GLY A N 1
ATOM 3762 C CA . GLY A 1 479 ? 21.988 -15.849 9.732 1.00 68.75 479 GLY A CA 1
ATOM 3763 C C . GLY A 1 479 ? 23.139 -15.603 8.755 1.00 68.75 479 GLY A C 1
ATOM 3764 O O . GLY A 1 479 ? 24.276 -15.466 9.200 1.00 68.75 479 GLY A O 1
ATOM 3765 N N . MET A 1 480 ? 22.860 -15.513 7.451 1.00 65.06 480 MET A N 1
ATOM 3766 C CA . MET A 1 480 ? 23.843 -15.132 6.430 1.00 65.06 480 MET A CA 1
ATOM 3767 C C . MET A 1 480 ? 24.295 -13.670 6.555 1.00 65.06 480 MET A C 1
ATOM 3769 O O . MET A 1 480 ? 25.419 -13.350 6.178 1.00 65.06 480 MET A O 1
ATOM 3773 N N . TYR A 1 481 ? 23.451 -12.796 7.111 1.00 64.81 481 TYR A N 1
ATOM 3774 C CA . TYR A 1 481 ? 23.768 -11.392 7.375 1.00 64.81 481 TYR A CA 1
ATOM 3775 C C . TYR A 1 481 ? 23.672 -11.072 8.874 1.00 64.81 481 TYR A C 1
ATOM 3777 O O . TYR A 1 481 ? 22.821 -11.631 9.574 1.00 64.81 481 TYR A O 1
ATOM 3785 N N . PRO A 1 482 ? 24.515 -10.160 9.395 1.00 62.47 482 PRO A N 1
ATOM 3786 C CA . PRO A 1 482 ? 24.426 -9.728 10.783 1.00 62.47 482 PRO A CA 1
ATOM 3787 C C . PRO A 1 482 ? 23.118 -8.971 11.047 1.00 62.47 482 PRO A C 1
ATOM 3789 O O . PRO A 1 482 ? 22.553 -8.323 10.165 1.00 62.47 482 PRO A O 1
ATOM 3792 N N . ALA A 1 483 ? 22.646 -9.009 12.294 1.00 64.62 483 ALA A N 1
ATOM 3793 C CA . ALA A 1 483 ? 21.518 -8.183 12.705 1.00 64.62 483 ALA A CA 1
ATOM 3794 C C . ALA A 1 483 ? 21.865 -6.691 12.573 1.00 64.62 483 ALA A C 1
ATOM 3796 O O . ALA A 1 483 ? 22.945 -6.261 12.980 1.00 64.62 483 ALA A O 1
ATOM 3797 N N . ALA A 1 484 ? 20.915 -5.895 12.075 1.00 64.94 484 ALA A N 1
ATOM 3798 C CA . ALA A 1 484 ? 21.013 -4.438 12.129 1.00 64.94 484 ALA A CA 1
ATOM 3799 C C . ALA A 1 484 ? 21.256 -3.962 13.572 1.00 64.94 484 ALA A C 1
ATOM 3801 O O . ALA A 1 484 ? 20.502 -4.376 14.467 1.00 64.94 484 ALA A O 1
ATOM 3802 N N . PRO A 1 485 ? 22.238 -3.083 13.819 1.00 60.53 485 PRO A N 1
ATOM 3803 C CA . PRO A 1 485 ? 22.400 -2.438 15.115 1.00 60.53 485 PRO A CA 1
ATOM 3804 C C . PRO A 1 485 ? 21.172 -1.581 15.465 1.00 60.53 485 PRO A C 1
ATOM 3806 O O . PRO A 1 485 ? 20.591 -0.899 14.623 1.00 60.53 485 PRO A O 1
ATOM 3809 N N . PHE A 1 486 ? 20.747 -1.609 16.734 1.00 63.97 486 PHE A N 1
ATOM 3810 C CA . PHE A 1 486 ? 19.634 -0.803 17.277 1.00 63.97 486 PHE A CA 1
ATOM 3811 C C . PHE A 1 486 ? 20.030 0.654 17.567 1.00 63.97 486 PHE A C 1
ATOM 3813 O O . PHE A 1 486 ? 19.570 1.249 18.538 1.00 63.97 486 PHE A O 1
ATOM 3820 N N . ASP A 1 487 ? 20.893 1.229 16.735 1.00 63.75 487 ASP A N 1
ATOM 3821 C CA . ASP A 1 487 ? 21.402 2.600 16.849 1.00 63.75 487 ASP A CA 1
ATOM 3822 C C . ASP A 1 487 ? 20.780 3.558 15.816 1.00 63.75 487 ASP A C 1
ATOM 3824 O O . ASP A 1 487 ? 21.123 4.737 15.770 1.00 63.75 487 ASP A O 1
ATOM 3828 N N . GLY A 1 488 ? 19.846 3.059 15.001 1.00 54.41 488 GLY A N 1
ATOM 3829 C CA . GLY A 1 488 ? 19.183 3.828 13.950 1.00 54.41 488 GLY A CA 1
ATOM 3830 C C . GLY A 1 488 ? 19.991 3.963 12.658 1.00 54.41 488 GLY A C 1
ATOM 3831 O O . GLY A 1 488 ? 19.515 4.623 11.736 1.00 54.41 488 GLY A O 1
ATOM 3832 N N . SER A 1 489 ? 21.161 3.320 12.555 1.00 57.88 489 SER A N 1
ATOM 3833 C CA . SER A 1 489 ? 21.942 3.257 11.310 1.00 57.88 489 SER A CA 1
ATOM 3834 C C . SER A 1 489 ? 21.352 2.291 10.267 1.00 57.88 489 SER A C 1
ATOM 3836 O O . SER A 1 489 ? 21.705 2.377 9.092 1.00 57.88 489 SER A O 1
ATOM 3838 N N . GLY A 1 490 ? 20.389 1.447 10.668 1.00 53.75 490 GLY A N 1
ATOM 3839 C CA . GLY A 1 490 ? 19.733 0.450 9.815 1.00 53.75 490 GLY A CA 1
ATOM 3840 C C . GLY A 1 490 ? 20.543 -0.845 9.696 1.00 53.75 490 GLY A C 1
ATOM 3841 O O . GLY A 1 490 ? 21.520 -1.042 10.414 1.00 53.75 490 GLY A O 1
ATOM 3842 N N . LEU A 1 491 ? 20.128 -1.767 8.816 1.00 47.69 491 LEU A N 1
ATOM 3843 C CA . LEU A 1 491 ? 20.986 -2.903 8.444 1.00 47.69 491 LEU A CA 1
ATOM 3844 C C . LEU A 1 491 ? 22.295 -2.345 7.858 1.00 47.69 491 LEU A C 1
ATOM 3846 O O . LEU A 1 491 ? 22.208 -1.449 7.015 1.00 47.69 491 LEU A O 1
ATOM 3850 N N . PRO A 1 492 ? 23.480 -2.833 8.280 1.00 38.88 492 PRO A N 1
ATOM 3851 C CA . PRO A 1 492 ? 24.710 -2.474 7.593 1.00 38.88 492 PRO A CA 1
ATOM 3852 C C . PRO A 1 492 ? 24.558 -2.894 6.129 1.00 38.88 492 PRO A C 1
ATOM 3854 O O . PRO A 1 492 ? 24.211 -4.045 5.858 1.00 38.88 492 PRO A O 1
ATOM 3857 N N . LEU A 1 493 ? 24.709 -1.910 5.236 1.00 38.06 493 LEU A N 1
ATOM 3858 C CA . LEU A 1 493 ? 24.665 -2.084 3.784 1.00 38.06 493 LEU A CA 1
ATOM 3859 C C . LEU A 1 493 ? 25.635 -3.171 3.336 1.00 38.06 493 LEU A C 1
ATOM 3861 O O . LEU A 1 493 ? 26.811 -3.120 3.768 1.00 38.06 493 LEU A O 1
#

InterPro domains:
  IPR004808 AP endonuclease 1 [PS51435] (1-454)
  IPR004808 AP endonuclease 1 [PTHR22748] (1-426)
  IPR005135 Endonuclease/exonuclease/phosphatase [PF03372] (5-202)
  IPR020847 AP endonuclease 1, binding site [PS00726] (34-43)
  IPR036691 Endonuclease/exonuclease/phosphatase superfamily [G3DSA:3.60.10.10] (1-224)
  IPR036691 Endonuclease/exonuclease/phosphatase superfamily [G3DSA:3.60.10.10] (326-439)
  IPR036691 Endonuclease/exonuclease/phosphatase superfamily [SSF56219] (1-428)

pLDDT: mean 80.31, std 20.67, range [25.94, 98.88]

Foldseek 3Di:
DAEAAEAPLAQLVVQVVCCVVQVHPLSVVVVVVHQKYKYKFHLADPVCCQVCVVSSRLDRDDRDSDDPQWDKDKFAAADVQHSTMIMMMIGGPPFFPDKDQQQFPPNVLSRHSFWMWTDGPAEIEIRGDQDACPPNVCVVVSVVNLVRVLVSLVVCCVPVVHWYKYWYFSNDFQFLQLFQLLLWWFFLVLLVVVLVQLPPDDPVSQVVCCVVQVLAHSVNSVVLQLLVLQLVLVLLQVLVVCPPPPDVPDRPPLVLQADDDDPPPDPPDDPRPVQLVVLSVVLNVQLVVVVVVCVVPVDPPGSDHSVSCVNSRGTTDRLNSRDDPDDLVSVSNSLSSCVRRTGHNDGVVVNVSVVCSCVVQVKDFLLQQDPCNLVDPDDDDDDDDPGPDLPAQFDDDQQLQLVLLQSRGGHRITTIIHPVCSNVDDRDSDDLLCPPVPDPPDDPPVPPPPDDPDCPDPSCCSPPSVSNNSSNCSCCVNVVADRADSNSPGGDD

Secondary structure (DSSP, 8-state):
--EEEEE-S-HHHHHHHHHHHHSSHHHHHHHTT-SEEEEE-----HHHHHH-TTTTTS-SSSSSS-BTTEEEEEE---GGGTTS--EEEEEETT--SEEES---SSHHHHTT--EEEEE-SS-EEEEEEPPP-GGGTTHHHHHHHHHHHHHHHHHHHHHH-S-EEEEEE-S---SGGGB-GGGSEEEHHHHHHHHHHHHS--HHHHHHHHHH-TTS-HHHHHHHHHHHHHHHHHHHHHHHHHTT---SSS---GGGGB--------S--SSSHHHHHHHHHHHHHHHHHHHHHHHHH-----SS-HHHHHHTTB-EEEGGGG--SS-HHHHHHHHHHHHHHEE-SS-HHHHHHHHHHHHHHTEEETTT--HHHHH-SS------------S----B--GGGTTTTTT--B--EEEEEEGGGGGG-------TTTTTTT-S--TTTTSS--S------TTSTTTSSHHHHHHHHHHTGGGTSPPPPTTTT-S--

Sequence (493 aa):
MFIISWNVAGWSSTSRMIREDFGSIASFLQRTQADIVCLQEVKGSWAKLEADPCGMGASDGGRTLAIDGWESFWSFSGKAHRGFNGVVSFVRKDLTWWCDSRPFSEEDLNDEGRVIVTCHSAFVVVNTYVVNARHGQRMAFKMRFLYSLKNLLTQLKKQTGKPVILVGDLNQTYRAEDACWSLRRLSLPALRNLVYVCQAGGEEAEKTWAQKFPWLPMPTLQRLQGIITEQVSCMLLADDDNEGVVDSNKSISVESAVLDETRNDTEDGKNGNTGAHKSLTLLKQLIRERREQRRRNGGSDPLATLEELCRAGLQGFPVESFMRRQPSTHNRELFALTQYCGLPPHEDEGVQFMKRLLDELHLCDTLLVTSSSAENKAERQEGGEASMRVVCPYTCWDQSRNRRQRNEGTRIDYILIDEMLLPALVPCGMTENNVGVLSPMMGDANSLFATKKEASSAFFDEFDGRSALIGARRAMADGMYPAAPFDGSGLPL

Radius of gyration: 25.36 Å; chains: 1; bounding box: 61×60×72 Å

Organism: Trypanosoma cruzi (NCBI:txid5693)